Protein 5KF4 (pdb70)

Organism: Homo sapiens (NCBI:txid9606)

B-factor: mean 32.76, std 20.41, range [3.84, 142.91]

Radius of gyration: 21.96 Å; Cα contacts (8 Å, |Δi|>4): 1054; chains: 4; bounding box: 58×60×41 Å

Structure (mmCIF, N/CA/C/O backbone):
data_5KF4
#
_entry.id   5KF4
#
_cell.length_a   56.476
_cell.length_b   78.597
_cell.length_c   81.989
_cell.angle_alpha   90.000
_cell.angle_beta   90.000
_cell.angle_gamma   90.000
#
_symmetry.space_group_name_H-M   'P 21 21 21'
#
loop_
_entity.id
_entity.type
_entity.pdbx_description
1 polymer 'Collagen alpha-1(XX) chain'
2 water water
#
loop_
_atom_site.group_PDB
_atom_site.id
_atom_site.type_symbol
_atom_site.label_atom_id
_atom_site.label_alt_id
_atom_site.label_comp_id
_atom_site.label_asym_id
_atom_site.label_entity_id
_atom_site.label_seq_id
_atom_site.pdbx_PDB_ins_code
_atom_site.Cartn_x
_atom_site.Cartn_y
_atom_site.Cartn_z
_atom_site.occupancy
_atom_site.B_iso_or_equiv
_atom_site.auth_seq_id
_atom_site.auth_comp_id
_atom_site.auth_asym_id
_atom_site.auth_atom_id
_atom_site.pdbx_PDB_model_num
ATOM 1 N N . PRO A 1 2 ? -37.288 -29.502 -119.831 1.00 62.43 368 PRO A N 1
ATOM 2 C CA . PRO A 1 2 ? -36.641 -30.341 -120.846 1.00 68.19 368 PRO A CA 1
ATOM 3 C C . PRO A 1 2 ? -36.533 -29.648 -122.201 1.00 65.23 368 PRO A C 1
ATOM 4 O O . PRO A 1 2 ? -35.522 -29.018 -122.506 1.00 76.44 368 PRO A O 1
ATOM 8 N N . ALA A 1 3 ? -37.590 -29.761 -122.994 1.00 48.34 369 ALA A N 1
ATOM 9 C CA . ALA A 1 3 ? -37.649 -29.174 -124.326 1.00 41.51 369 ALA A CA 1
ATOM 10 C C . ALA A 1 3 ? -38.589 -27.978 -124.380 1.00 43.52 369 ALA A C 1
ATOM 11 O O . ALA A 1 3 ? -39.738 -28.111 -124.794 1.00 54.48 369 ALA A O 1
ATOM 13 N N . ALA A 1 4 ? -38.108 -26.815 -123.948 1.00 33.26 370 ALA A N 1
ATOM 14 C CA . ALA A 1 4 ? -38.955 -25.631 -123.867 1.00 33.86 370 ALA A CA 1
ATOM 15 C C . ALA A 1 4 ? -39.494 -25.260 -125.242 1.00 40.24 370 ALA A C 1
ATOM 16 O O . ALA A 1 4 ? -38.931 -25.638 -126.270 1.00 40.04 370 ALA A O 1
ATOM 18 N N . ALA A 1 5 ? -40.588 -24.510 -125.248 1.00 41.85 371 ALA A N 1
ATOM 19 C CA . ALA A 1 5 ? -41.249 -24.130 -126.488 1.00 40.49 371 ALA A CA 1
ATOM 20 C C . ALA A 1 5 ? -40.770 -22.796 -127.049 1.00 52.50 371 ALA A C 1
ATOM 21 O O . ALA A 1 5 ? -40.846 -21.768 -126.374 1.00 65.70 371 ALA A O 1
ATOM 23 N N . PRO A 1 6 ? -40.282 -22.812 -128.299 1.00 50.31 372 PRO A N 1
ATOM 24 C CA . PRO A 1 6 ? -39.750 -21.607 -128.939 1.00 50.28 372 PRO A CA 1
ATOM 25 C C . PRO A 1 6 ? -40.856 -20.580 -129.128 1.00 51.68 372 PRO A C 1
ATOM 26 O O . PRO A 1 6 ? -42.009 -20.953 -129.330 1.00 62.35 372 PRO A O 1
ATOM 30 N N . ALA A 1 7 ? -40.512 -19.304 -129.044 1.00 43.61 373 ALA A N 1
ATOM 31 C CA . ALA A 1 7 ? -41.492 -18.244 -129.220 1.00 39.68 373 ALA A CA 1
ATOM 32 C C . ALA A 1 7 ? -41.244 -17.521 -130.530 1.00 40.37 373 ALA A C 1
ATOM 33 O O . ALA A 1 7 ? -40.095 -17.264 -130.896 1.00 30.51 373 ALA A O 1
ATOM 35 N N . LEU A 1 8 ? -42.313 -17.186 -131.241 1.00 47.98 374 LEU A N 1
ATOM 36 C CA . LEU A 1 8 ? -42.130 -16.538 -132.524 1.00 52.43 374 LEU A CA 1
ATOM 37 C C . LEU A 1 8 ? -41.939 -15.070 -132.190 1.00 61.55 374 LEU A C 1
ATOM 38 O O . LEU A 1 8 ? -42.789 -14.454 -131.551 1.00 57.45 374 LEU A O 1
ATOM 43 N N . ASP A 1 9 ? -40.830 -14.504 -132.654 1.00 84.04 375 ASP A N 1
ATOM 44 C CA . ASP A 1 9 ? -40.509 -13.114 -132.355 1.00 86.30 375 ASP A CA 1
ATOM 45 C C . ASP A 1 9 ? -41.258 -12.167 -133.276 1.00 82.98 375 ASP A C 1
ATOM 46 O O . ASP A 1 9 ? -41.129 -10.946 -133.186 1.00 88.17 375 ASP A O 1
ATOM 51 N N . THR A 1 10 ? -42.058 -12.758 -134.153 1.00 54.74 376 THR A N 1
ATOM 52 C CA . THR A 1 10 ? -42.824 -12.020 -135.136 1.00 38.76 376 THR A CA 1
ATOM 53 C C . THR A 1 10 ? -44.307 -12.266 -134.915 1.00 47.84 376 THR A C 1
ATOM 54 O O . THR A 1 10 ? -44.864 -13.220 -135.460 1.00 53.18 376 THR A O 1
ATOM 58 N N . LEU A 1 11 ? -44.945 -11.410 -134.126 1.00 52.33 377 LEU A N 1
ATOM 59 C CA . LEU A 1 11 ? -46.357 -11.574 -133.808 1.00 55.60 377 LEU A CA 1
ATOM 60 C C . LEU A 1 11 ? -46.827 -10.366 -133.018 1.00 61.49 377 LEU A C 1
ATOM 61 O O . LEU A 1 11 ? -46.006 -9.701 -132.385 1.00 55.22 377 LEU A O 1
ATOM 66 N N . PRO A 1 12 ? -48.134 -10.043 -133.071 1.00 75.69 378 PRO A N 1
ATOM 67 C CA . PRO A 1 12 ? -48.473 -8.898 -132.224 1.00 79.33 378 PRO A CA 1
ATOM 68 C C . PRO A 1 12 ? -48.252 -9.249 -130.756 1.00 81.78 378 PRO A C 1
ATOM 69 O O . PRO A 1 12 ? -48.709 -10.288 -130.269 1.00 86.47 378 PRO A O 1
ATOM 73 N N . ALA A 1 13 ? -47.549 -8.363 -130.066 1.00 76.12 379 ALA A N 1
ATOM 74 C CA . ALA A 1 13 ? -47.197 -8.553 -128.667 1.00 70.19 379 ALA A CA 1
ATOM 75 C C . ALA A 1 13 ? -47.759 -7.435 -127.814 1.00 65.83 379 ALA A C 1
ATOM 76 O O . ALA A 1 13 ? -47.948 -6.323 -128.300 1.00 61.92 379 ALA A O 1
ATOM 78 N N . PRO A 1 14 ? -48.031 -7.715 -126.536 1.00 63.01 380 PRO A N 1
ATOM 79 C CA . PRO A 1 14 ? -48.376 -6.547 -125.734 1.00 56.15 380 PRO A CA 1
ATOM 80 C C . PRO A 1 14 ? -47.119 -5.715 -125.485 1.00 49.65 380 PRO A C 1
ATOM 81 O O . PRO A 1 14 ? -46.011 -6.187 -125.734 1.00 43.49 380 PRO A O 1
ATOM 85 N N . THR A 1 15 ? -47.294 -4.480 -125.034 1.00 39.06 381 THR A N 1
ATOM 86 C CA . THR A 1 15 ? -46.166 -3.596 -124.781 1.00 36.91 381 THR A CA 1
ATOM 87 C C . THR A 1 15 ? -46.226 -3.016 -123.378 1.00 30.61 381 THR A C 1
ATOM 88 O O . THR A 1 15 ? -47.235 -3.160 -122.681 1.00 19.39 381 THR A O 1
ATOM 92 N N . SER A 1 16 ? -45.123 -2.392 -122.967 1.00 34.40 382 SER A N 1
ATOM 93 C CA . SER A 1 16 ? -45.069 -1.586 -121.747 1.00 41.02 382 SER A CA 1
ATOM 94 C C . SER A 1 16 ? -45.450 -2.374 -120.497 1.00 37.23 382 SER A C 1
ATOM 95 O O . SER A 1 16 ? -46.499 -2.133 -119.898 1.00 40.02 382 SER A O 1
ATOM 98 N N . LEU A 1 17 ? -44.590 -3.309 -120.103 1.00 33.92 383 LEU A N 1
ATOM 99 C CA . LEU A 1 17 ? -44.840 -4.117 -118.915 1.00 15.13 383 LEU A CA 1
ATOM 100 C C . LEU A 1 17 ? -44.636 -3.306 -117.635 1.00 29.10 383 LEU A C 1
ATOM 101 O O . LEU A 1 17 ? -43.599 -2.673 -117.449 1.00 29.77 383 LEU A O 1
ATOM 106 N N . VAL A 1 18 ? -45.629 -3.336 -116.752 1.00 35.13 384 VAL A N 1
ATOM 107 C CA . VAL A 1 18 ? -45.561 -2.610 -115.487 1.00 26.77 384 VAL A CA 1
ATOM 108 C C . VAL A 1 18 ? -45.729 -3.559 -114.297 1.00 23.98 384 VAL A C 1
ATOM 109 O O . VAL A 1 18 ? -46.782 -4.168 -114.120 1.00 29.80 384 VAL A O 1
ATOM 113 N N . LEU A 1 19 ? -44.689 -3.663 -113.477 1.00 26.22 385 LEU A N 1
ATOM 114 C CA . LEU A 1 19 ? -44.702 -4.537 -112.306 1.00 31.79 385 LEU A CA 1
ATOM 115 C C . LEU A 1 19 ? -44.861 -3.718 -111.026 1.00 34.90 385 LEU A C 1
ATOM 116 O O . LEU A 1 19 ? -43.919 -3.056 -110.594 1.00 35.94 385 LEU A O 1
ATOM 121 N N . SER A 1 20 ? -46.052 -3.749 -110.432 1.00 33.44 386 SER A N 1
ATOM 122 C CA . SER A 1 20 ? -46.340 -2.907 -109.269 1.00 26.84 386 SER A CA 1
ATOM 123 C C . SER A 1 20 ? -46.982 -3.684 -108.120 1.00 25.85 386 SER A C 1
ATOM 124 O O . SER A 1 20 ? -47.051 -4.913 -108.159 1.00 28.24 386 SER A O 1
ATOM 127 N N . GLN A 1 21 ? -47.469 -2.948 -107.120 1.00 19.05 387 GLN A N 1
ATOM 128 C CA . GLN A 1 21 ? -48.130 -3.519 -105.943 1.00 32.42 387 GLN A CA 1
ATOM 129 C C . GLN A 1 21 ? -47.335 -4.686 -105.374 1.00 36.74 387 GLN A C 1
ATOM 130 O O . GLN A 1 21 ? -47.879 -5.759 -105.110 1.00 33.69 387 GLN A O 1
ATOM 136 N N . VAL A 1 22 ? -46.041 -4.460 -105.187 1.00 34.56 388 VAL A N 1
ATOM 137 C CA . VAL A 1 22 ? -45.147 -5.510 -104.739 1.00 26.41 388 VAL A CA 1
ATOM 138 C C . VAL A 1 22 ? -45.301 -5.707 -103.246 1.00 33.29 388 VAL A C 1
ATOM 139 O O . VAL A 1 22 ? -45.120 -4.776 -102.463 1.00 52.14 388 VAL A O 1
ATOM 143 N N . THR A 1 23 ? -45.647 -6.926 -102.857 1.00 18.31 389 THR A N 1
ATOM 144 C CA . THR A 1 23 ? -45.743 -7.271 -101.449 1.00 24.87 389 THR A CA 1
ATOM 145 C C . THR A 1 23 ? -44.737 -8.367 -101.136 1.00 24.96 389 THR A C 1
ATOM 146 O O . THR A 1 23 ? -43.853 -8.657 -101.942 1.00 29.43 389 THR A O 1
ATOM 150 N N . SER A 1 24 ? -44.874 -8.972 -99.964 1.00 21.13 390 SER A N 1
ATOM 151 C CA . SER A 1 24 ? -44.006 -10.073 -99.571 1.00 15.39 390 SER A CA 1
ATOM 152 C C . SER A 1 24 ? -44.279 -11.335 -100.381 1.00 10.52 390 SER A C 1
ATOM 153 O O . SER A 1 24 ? -43.402 -12.189 -100.534 1.00 25.32 390 SER A O 1
ATOM 156 N N . SER A 1 25 ? -45.494 -11.444 -100.910 1.00 11.84 391 SER A N 1
ATOM 157 C CA . SER A 1 25 ? -45.911 -12.673 -101.576 1.00 10.05 391 SER A CA 1
ATOM 158 C C . SER A 1 25 ? -46.582 -12.459 -102.934 1.00 12.93 391 SER A C 1
ATOM 159 O O . SER A 1 25 ? -46.977 -13.420 -103.592 1.00 21.62 391 SER A O 1
ATOM 162 N N . SER A 1 26 ? -46.717 -11.208 -103.353 1.00 13.32 392 SER A N 1
ATOM 163 C CA . SER A 1 26 ? -47.431 -10.891 -104.591 1.00 11.66 392 SER A CA 1
ATOM 164 C C . SER A 1 26 ? -46.837 -9.718 -105.364 1.00 20.56 392 SER A C 1
ATOM 165 O O . SER A 1 26 ? -46.222 -8.821 -104.791 1.00 17.24 392 SER A O 1
ATOM 168 N N . ILE A 1 27 ? -47.020 -9.746 -106.679 1.00 31.88 393 ILE A N 1
ATOM 169 C CA . ILE A 1 27 ? -46.731 -8.586 -107.513 1.00 27.58 393 ILE A CA 1
ATOM 170 C C . ILE A 1 27 ? -47.886 -8.404 -108.488 1.00 31.71 393 ILE A C 1
ATOM 171 O O . ILE A 1 27 ? -48.622 -9.351 -108.773 1.00 33.82 393 ILE A O 1
ATOM 176 N N . ARG A 1 28 ? -48.069 -7.192 -108.995 1.00 38.93 394 ARG A N 1
ATOM 177 C CA . ARG A 1 28 ? -49.045 -7.033 -110.056 1.00 34.57 394 ARG A CA 1
ATOM 178 C C . ARG A 1 28 ? -48.320 -6.874 -111.373 1.00 20.02 394 ARG A C 1
ATOM 179 O O . ARG A 1 28 ? -47.276 -6.234 -111.455 1.00 16.37 394 ARG A O 1
ATOM 187 N N . LEU A 1 29 ? -48.898 -7.472 -112.405 1.00 25.39 395 LEU A N 1
ATOM 188 C CA . LEU A 1 29 ? -48.338 -7.411 -113.738 1.00 29.50 395 LEU A CA 1
ATOM 189 C C . LEU A 1 29 ? -49.277 -6.613 -114.615 1.00 27.19 395 LEU A C 1
ATOM 190 O O . LEU A 1 29 ? -50.491 -6.807 -114.568 1.00 30.31 395 LEU A O 1
ATOM 195 N N . SER A 1 30 ? -48.719 -5.708 -115.406 1.00 14.04 396 SER A N 1
ATOM 196 C CA . SER A 1 30 ? -49.535 -4.893 -116.290 1.00 20.25 396 SER A CA 1
ATOM 197 C C . SER A 1 30 ? -48.830 -4.680 -117.620 1.00 24.77 396 SER A C 1
ATOM 198 O O . SER A 1 30 ? -47.616 -4.511 -117.669 1.00 24.19 396 SER A O 1
ATOM 201 N N . TRP A 1 31 ? -49.607 -4.643 -118.693 1.00 14.38 397 TRP A N 1
ATOM 202 C CA . TRP A 1 31 ? -49.050 -4.523 -120.029 1.00 27.44 397 TRP A CA 1
ATOM 203 C C . TRP A 1 31 ? -50.024 -3.810 -120.959 1.00 25.89 397 TRP A C 1
ATOM 204 O O . TRP A 1 31 ? -51.212 -3.742 -120.669 1.00 28.57 397 TRP A O 1
ATOM 215 N N . THR A 1 32 ? -49.527 -3.243 -122.055 1.00 12.90 398 THR A N 1
ATOM 216 C CA . THR A 1 32 ? -50.426 -2.644 -123.036 1.00 29.80 398 THR A CA 1
ATOM 217 C C . THR A 1 32 ? -50.646 -3.593 -124.213 1.00 32.36 398 THR A C 1
ATOM 218 O O . THR A 1 32 ? -49.731 -3.836 -124.997 1.00 25.56 398 THR A O 1
ATOM 222 N N . PRO A 1 33 ? -51.874 -4.116 -124.344 1.00 43.97 399 PRO A N 1
ATOM 223 C CA . PRO A 1 33 ? -52.213 -5.118 -125.358 1.00 53.31 399 PRO A CA 1
ATOM 224 C C . PRO A 1 33 ? -52.213 -4.551 -126.769 1.00 49.06 399 PRO A C 1
ATOM 225 O O . PRO A 1 33 ? -52.511 -3.371 -126.958 1.00 52.29 399 PRO A O 1
ATOM 229 N N . ALA A 1 34 ? -51.883 -5.388 -127.745 1.00 50.63 400 ALA A N 1
ATOM 230 C CA . ALA A 1 34 ? -52.018 -5.019 -129.145 1.00 49.96 400 ALA A CA 1
ATOM 231 C C . ALA A 1 34 ? -53.505 -4.911 -129.499 1.00 51.20 400 ALA A C 1
ATOM 232 O O . ALA A 1 34 ? -54.343 -5.525 -128.831 1.00 30.32 400 ALA A O 1
ATOM 234 N N . PRO A 1 35 ? -53.837 -4.120 -130.538 1.00 88.76 401 PRO A N 1
ATOM 235 C CA . PRO A 1 35 ? -55.220 -3.914 -130.996 1.00 94.32 401 PRO A CA 1
ATOM 236 C C . PRO A 1 35 ? -55.953 -5.223 -131.276 1.00 97.09 401 PRO A C 1
ATOM 237 O O . PRO A 1 35 ? -57.153 -5.328 -131.022 1.00 104.60 401 PRO A O 1
ATOM 241 N N . ARG A 1 36 ? -55.232 -6.209 -131.793 1.00 76.78 402 ARG A N 1
ATOM 242 C CA . ARG A 1 36 ? -55.789 -7.543 -131.953 1.00 62.99 402 ARG A CA 1
ATOM 243 C C . ARG A 1 36 ? -55.581 -8.339 -130.677 1.00 54.86 402 ARG A C 1
ATOM 244 O O . ARG A 1 36 ? -54.458 -8.703 -130.327 1.00 48.05 402 ARG A O 1
ATOM 252 N N . HIS A 1 37 ? -56.673 -8.598 -129.971 1.00 48.49 403 HIS A N 1
ATOM 253 C CA . HIS A 1 37 ? -56.584 -9.302 -128.705 1.00 37.33 403 HIS A CA 1
ATOM 254 C C . HIS A 1 37 ? -56.395 -10.793 -128.968 1.00 45.92 403 HIS A C 1
ATOM 255 O O . HIS A 1 37 ? -57.044 -11.360 -129.848 1.00 51.08 403 HIS A O 1
ATOM 262 N N . PRO A 1 38 ? -55.511 -11.438 -128.196 1.00 43.85 404 PRO A N 1
ATOM 263 C CA . PRO A 1 38 ? -55.248 -12.858 -128.435 1.00 26.71 404 PRO A CA 1
ATOM 264 C C . PRO A 1 38 ? -56.337 -13.757 -127.883 1.00 40.66 404 PRO A C 1
ATOM 265 O O . PRO A 1 38 ? -57.343 -13.268 -127.373 1.00 45.24 404 PRO A O 1
ATOM 269 N N . LEU A 1 39 ? -56.173 -15.062 -128.059 1.00 39.40 405 LEU A N 1
ATOM 270 C CA . LEU A 1 39 ? -57.079 -16.004 -127.435 1.00 41.22 405 LEU A CA 1
ATOM 271 C C . LEU A 1 39 ? -56.658 -16.088 -125.978 1.00 51.91 405 LEU A C 1
ATOM 272 O O . LEU A 1 39 ? -57.500 -16.112 -125.082 1.00 64.41 405 LEU A O 1
ATOM 277 N N . LYS A 1 40 ? -55.344 -16.104 -125.752 1.00 45.20 406 LYS A N 1
ATOM 278 C CA . LYS A 1 40 ? -54.780 -16.262 -124.411 1.00 33.99 406 LYS A CA 1
ATOM 279 C C . LYS A 1 40 ? -53.435 -15.537 -124.217 1.00 30.30 406 LYS A C 1
ATOM 280 O O . LYS A 1 40 ? -52.808 -15.090 -125.179 1.00 29.40 406 LYS A O 1
ATOM 286 N N . TYR A 1 41 ? -53.008 -15.437 -122.956 1.00 27.02 407 TYR A N 1
ATOM 287 C CA . TYR A 1 41 ? -51.655 -15.003 -122.585 1.00 33.45 407 TYR A CA 1
ATOM 288 C C . TYR A 1 41 ? -50.969 -16.030 -121.682 1.00 29.11 407 TYR A C 1
ATOM 289 O O . TYR A 1 41 ? -51.579 -16.525 -120.737 1.00 31.69 407 TYR A O 1
ATOM 298 N N . LEU A 1 42 ? -49.700 -16.332 -121.953 1.00 15.25 408 LEU A N 1
ATOM 299 C CA . LEU A 1 42 ? -48.912 -17.168 -121.046 1.00 12.15 408 LEU A CA 1
ATOM 300 C C . LEU A 1 42 ? -48.011 -16.323 -120.148 1.00 14.83 408 LEU A C 1
ATOM 301 O O . LEU A 1 42 ? -47.162 -15.574 -120.632 1.00 14.41 408 LEU A O 1
ATOM 306 N N . ILE A 1 43 ? -48.177 -16.485 -118.839 1.00 17.54 409 ILE A N 1
ATOM 307 C CA . ILE A 1 43 ? -47.373 -15.778 -117.844 1.00 24.86 409 ILE A CA 1
ATOM 308 C C . ILE A 1 43 ? -46.439 -16.727 -117.086 1.00 27.15 409 ILE A C 1
ATOM 309 O O . ILE A 1 43 ? -46.878 -17.740 -116.539 1.00 22.16 409 ILE A O 1
ATOM 314 N N . VAL A 1 44 ? -45.151 -16.388 -117.060 1.00 23.87 410 VAL A N 1
ATOM 315 C CA . VAL A 1 44 ? -44.123 -17.239 -116.461 1.00 17.34 410 VAL A CA 1
ATOM 316 C C . VAL A 1 44 ? -43.307 -16.484 -115.415 1.00 21.98 410 VAL A C 1
ATOM 317 O O . VAL A 1 44 ? -42.793 -15.403 -115.695 1.00 23.63 410 VAL A O 1
ATOM 321 N N . TRP A 1 45 ? -43.183 -17.041 -114.214 1.00 19.77 411 TRP A N 1
ATOM 322 C CA . TRP A 1 45 ? -42.290 -16.451 -113.217 1.00 18.06 411 TRP A CA 1
ATOM 323 C C . TRP A 1 45 ? -41.463 -17.503 -112.478 1.00 21.82 411 TRP A C 1
ATOM 324 O O . TRP A 1 45 ? -41.966 -18.569 -112.125 1.00 24.07 411 TRP A O 1
ATOM 335 N N . ARG A 1 46 ? -40.187 -17.196 -112.267 1.00 17.58 412 ARG A N 1
ATOM 336 C CA . ARG A 1 46 ? -39.265 -18.095 -111.578 1.00 17.97 412 ARG A CA 1
ATOM 337 C C . ARG A 1 46 ? -38.287 -17.322 -110.705 1.00 23.26 412 ARG A C 1
ATOM 338 O O . ARG A 1 46 ? -37.966 -16.170 -110.994 1.00 30.65 412 ARG A O 1
ATOM 346 N N . ALA A 1 47 ? -37.812 -17.951 -109.636 1.00 16.85 413 ALA A N 1
ATOM 347 C CA . ALA A 1 47 ? -36.785 -17.331 -108.814 1.00 25.10 413 ALA A CA 1
ATOM 348 C C . ALA A 1 47 ? -35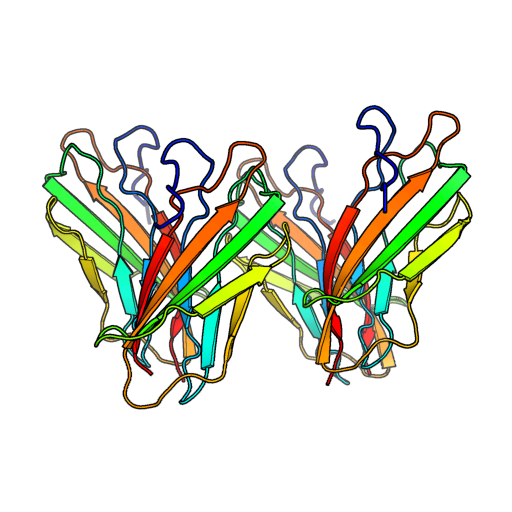.495 -17.250 -109.630 1.00 32.13 413 ALA A C 1
ATOM 349 O O . ALA A 1 47 ? -35.030 -18.252 -110.177 1.00 27.48 413 ALA A O 1
ATOM 351 N N . SER A 1 48 ? -34.921 -16.051 -109.700 1.00 41.69 414 SER A N 1
ATOM 352 C CA . SER A 1 48 ? -33.785 -15.773 -110.582 1.00 39.76 414 SER A CA 1
ATOM 353 C C . SER A 1 48 ? -32.522 -16.559 -110.228 1.00 35.44 414 SER A C 1
ATOM 354 O O . SER A 1 48 ? -31.635 -16.720 -111.068 1.00 22.80 414 SER A O 1
ATOM 357 N N . ARG A 1 49 ? -32.438 -17.045 -108.992 1.00 34.02 415 ARG A N 1
ATOM 358 C CA . ARG A 1 49 ? -31.238 -17.735 -108.531 1.00 31.37 415 ARG A CA 1
ATOM 359 C C . ARG A 1 49 ? -31.310 -19.242 -108.690 1.00 42.23 415 ARG A C 1
ATOM 360 O O . ARG A 1 49 ? -30.435 -19.960 -108.208 1.00 51.90 415 ARG A O 1
ATOM 368 N N . GLY A 1 50 ? -32.350 -19.726 -109.353 1.00 47.70 416 GLY A N 1
ATOM 369 C CA . GLY A 1 50 ? -32.494 -21.152 -109.564 1.00 52.84 416 GLY A CA 1
ATOM 370 C C . GLY A 1 50 ? -33.737 -21.699 -108.898 1.00 57.42 416 GLY A C 1
ATOM 371 O O . GLY A 1 50 ? -33.776 -21.887 -107.682 1.00 68.54 416 GLY A O 1
ATOM 372 N N . GLY A 1 51 ? -34.750 -21.976 -109.704 1.00 43.61 417 GLY A N 1
ATOM 373 C CA . GLY A 1 51 ? -35.985 -22.540 -109.203 1.00 33.37 417 GLY A CA 1
ATOM 374 C C . GLY A 1 51 ? -36.832 -23.010 -110.363 1.00 31.96 417 GLY A C 1
ATOM 375 O O . GLY A 1 51 ? -36.621 -22.598 -111.505 1.00 40.23 417 GLY A O 1
ATOM 376 N N . THR A 1 52 ? -37.786 -23.888 -110.080 1.00 34.15 418 THR A N 1
ATOM 377 C CA . THR A 1 52 ? -38.667 -24.387 -111.123 1.00 34.28 418 THR A CA 1
ATOM 378 C C . THR A 1 52 ? -39.637 -23.277 -111.510 1.00 32.30 418 THR A C 1
ATOM 379 O O . THR A 1 52 ? -40.254 -22.661 -110.642 1.00 30.16 418 THR A O 1
ATOM 383 N N . PRO A 1 53 ? -39.762 -23.005 -112.816 1.00 25.69 419 PRO A N 1
ATOM 384 C CA . PRO A 1 53 ? -40.677 -21.978 -113.314 1.00 18.58 419 PRO A CA 1
ATOM 385 C C . PRO A 1 53 ? -42.139 -22.285 -113.019 1.00 17.94 419 PRO A C 1
ATOM 386 O O . PRO A 1 53 ? -42.567 -23.435 -113.064 1.00 14.07 419 PRO A O 1
ATOM 390 N N . ARG A 1 54 ? -42.899 -21.236 -112.735 1.00 9.16 420 ARG A N 1
ATOM 391 C CA . ARG A 1 54 ? -44.330 -21.358 -112.514 1.00 12.96 420 ARG A CA 1
ATOM 392 C C . ARG A 1 54 ? -45.068 -20.621 -113.614 1.00 9.41 420 ARG A C 1
ATOM 393 O O . ARG A 1 54 ? -44.546 -19.679 -114.193 1.00 9.15 420 ARG A O 1
ATOM 401 N N . GLU A 1 55 ? -46.264 -21.085 -113.942 1.00 20.24 421 GLU A N 1
ATOM 402 C CA . GLU A 1 55 ? -46.995 -20.519 -115.062 1.00 10.30 421 GLU A CA 1
ATOM 403 C C . GLU A 1 55 ? -48.500 -20.444 -114.825 1.00 19.41 421 GLU A C 1
ATOM 404 O O . GLU A 1 55 ? -49.075 -21.165 -113.999 1.00 20.91 421 GLU A O 1
ATOM 410 N N . VAL A 1 56 ? -49.125 -19.552 -115.579 1.00 18.70 422 VAL A N 1
ATOM 411 C CA . VAL A 1 56 ? -50.570 -19.457 -115.625 1.00 25.89 422 VAL A CA 1
ATOM 412 C C . VAL A 1 56 ? -50.920 -18.898 -116.991 1.00 26.80 422 VAL A C 1
ATOM 413 O O . VAL A 1 56 ? -50.210 -18.048 -117.525 1.00 19.31 422 VAL A O 1
ATOM 417 N N . VAL A 1 57 ? -51.978 -19.414 -117.595 1.00 30.21 423 VAL A N 1
ATOM 418 C CA . VAL A 1 57 ? -52.408 -18.856 -118.860 1.00 28.38 423 VAL A CA 1
ATOM 419 C C . VAL A 1 57 ? -53.689 -18.061 -118.625 1.00 33.61 423 VAL A C 1
ATOM 420 O O . VAL A 1 57 ? -54.604 -18.534 -117.950 1.00 34.46 423 VAL A O 1
ATOM 424 N N . VAL A 1 58 ? -53.745 -16.848 -119.167 1.00 36.41 424 VAL A N 1
ATOM 425 C CA . VAL A 1 58 ? -54.920 -15.999 -118.998 1.00 40.42 424 VAL A CA 1
ATOM 426 C C . VAL A 1 58 ? -55.482 -15.625 -120.364 1.00 46.50 424 VAL A C 1
ATOM 427 O O . VAL A 1 58 ? -54.848 -15.876 -121.387 1.00 32.92 424 VAL A O 1
ATOM 431 N N . GLU A 1 59 ? -56.628 -14.956 -120.377 1.00 50.65 425 GLU A N 1
ATOM 432 C CA . GLU A 1 59 ? -57.342 -14.713 -121.627 1.00 48.10 425 GLU A CA 1
ATOM 433 C C . GLU A 1 59 ? -56.796 -13.535 -122.420 1.00 48.92 425 GLU A C 1
ATOM 434 O O . GLU A 1 59 ? -56.053 -12.701 -121.907 1.00 62.09 425 GLU A O 1
ATOM 440 N N . GLY A 1 60 ? -57.148 -13.509 -123.698 1.00 38.86 426 GLY A N 1
ATOM 441 C CA . GLY A 1 60 ? -56.751 -12.442 -124.595 1.00 42.54 426 GLY A CA 1
ATOM 442 C C . GLY A 1 60 ? -57.134 -11.016 -124.227 1.00 52.49 426 GLY A C 1
ATOM 443 O O . GLY A 1 60 ? -56.316 -10.110 -124.367 1.00 50.66 426 GLY A O 1
ATOM 444 N N . PRO A 1 61 ? -58.382 -10.791 -123.769 1.00 53.93 427 PRO A N 1
ATOM 445 C CA . PRO A 1 61 ? -58.694 -9.398 -123.448 1.00 57.57 427 PRO A CA 1
ATOM 446 C C . PRO A 1 61 ? -58.249 -9.008 -122.048 1.00 57.51 427 PRO A C 1
ATOM 447 O O . PRO A 1 61 ? -58.641 -7.951 -121.554 1.00 59.01 427 PRO A O 1
ATOM 451 N N . ALA A 1 62 ? -57.438 -9.849 -121.418 1.00 58.06 428 ALA A N 1
ATOM 452 C CA . ALA A 1 62 ? -56.969 -9.553 -120.077 1.00 49.46 428 ALA A CA 1
ATOM 453 C C . ALA A 1 62 ? -55.921 -8.465 -120.217 1.00 66.06 428 ALA A C 1
ATOM 454 O O . ALA A 1 62 ? -55.103 -8.497 -121.138 1.00 62.20 428 ALA A O 1
ATOM 456 N N . ALA A 1 63 ? -55.930 -7.513 -119.296 1.00 70.22 429 ALA A N 1
ATOM 457 C CA . ALA A 1 63 ? -54.975 -6.421 -119.350 1.00 68.04 429 ALA A CA 1
ATOM 458 C C . ALA A 1 63 ? -54.164 -6.381 -118.073 1.00 61.20 429 ALA A C 1
ATOM 459 O O . ALA A 1 63 ? -53.288 -5.534 -117.890 1.00 56.98 429 ALA A O 1
ATOM 461 N N . SER A 1 64 ? -54.455 -7.333 -117.200 1.00 57.16 430 SER A N 1
ATOM 462 C CA . SER A 1 64 ? -53.824 -7.403 -115.899 1.00 51.01 430 SER A CA 1
ATOM 463 C C . SER A 1 64 ? -54.043 -8.781 -115.299 1.00 55.79 430 SER A C 1
ATOM 464 O O . SER A 1 64 ? -55.056 -9.430 -115.557 1.00 61.94 430 SER A O 1
ATOM 467 N N . THR A 1 65 ? -53.086 -9.218 -114.496 1.00 46.48 431 THR A N 1
ATOM 468 C CA . THR A 1 65 ? -53.268 -10.395 -113.669 1.00 37.48 431 THR A CA 1
ATOM 469 C C . THR A 1 65 ? -52.330 -10.230 -112.490 1.00 28.22 431 THR A C 1
ATOM 470 O O . THR A 1 65 ? -51.308 -9.550 -112.589 1.00 20.75 431 THR A O 1
ATOM 474 N N . GLU A 1 66 ? -52.684 -10.837 -111.367 1.00 32.06 432 GLU A N 1
ATOM 475 C CA . GLU A 1 66 ? -51.838 -10.775 -110.192 1.00 35.02 432 GLU A CA 1
ATOM 476 C C . GLU A 1 66 ? -51.197 -12.120 -109.904 1.00 31.67 432 GLU A C 1
ATOM 477 O O . GLU A 1 66 ? -51.862 -13.154 -109.943 1.00 27.05 432 GLU A O 1
ATOM 483 N N . LEU A 1 67 ? -49.909 -12.097 -109.586 1.00 31.56 433 LEU A N 1
ATOM 484 C CA . LEU A 1 67 ? -49.224 -13.307 -109.181 1.00 32.07 433 LEU A CA 1
ATOM 485 C C . LEU A 1 67 ? -49.271 -13.367 -107.660 1.00 32.35 433 LEU A C 1
ATOM 486 O O . LEU A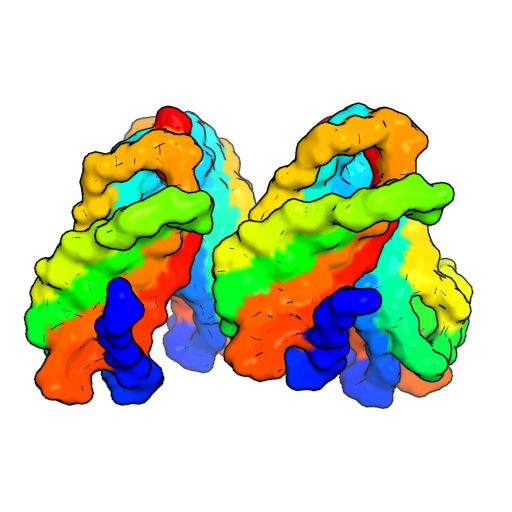 1 67 ? -49.119 -12.347 -106.990 1.00 44.67 433 LEU A O 1
ATOM 491 N N . HIS A 1 68 ? -49.491 -14.559 -107.118 1.00 30.77 434 HIS A N 1
ATOM 492 C CA . HIS A 1 68 ? -49.617 -14.731 -105.676 1.00 23.31 434 HIS A CA 1
ATOM 493 C C . HIS A 1 68 ? -48.702 -15.833 -105.165 1.00 29.05 434 HIS A C 1
ATOM 494 O O . HIS A 1 68 ? -48.066 -16.541 -105.949 1.00 37.75 434 HIS A O 1
ATOM 501 N N . ASN A 1 69 ? -48.663 -15.974 -103.843 1.00 25.75 435 ASN A N 1
ATOM 502 C CA . ASN A 1 69 ? -47.934 -17.050 -103.179 1.00 22.24 435 ASN A CA 1
ATOM 503 C C . ASN A 1 69 ? -46.447 -17.045 -103.519 1.00 9.25 435 ASN A C 1
ATOM 504 O O . ASN A 1 69 ? -45.830 -18.098 -103.665 1.00 14.94 435 ASN A O 1
ATOM 509 N N . LEU A 1 70 ? -45.877 -15.851 -103.640 1.00 8.19 436 LEU A N 1
ATOM 510 C CA . LEU A 1 70 ? -44.457 -15.705 -103.933 1.00 7.94 436 LEU A CA 1
ATOM 511 C C . LEU A 1 70 ? -43.638 -15.709 -102.645 1.00 23.01 436 LEU A C 1
ATOM 512 O O . LEU A 1 70 ? -44.122 -15.302 -101.591 1.00 18.37 436 LEU A O 1
ATOM 517 N N . ALA A 1 71 ? -42.406 -16.199 -102.726 1.00 21.22 437 ALA A N 1
ATOM 518 C CA . ALA A 1 71 ? -41.501 -16.155 -101.586 1.00 14.60 437 ALA A CA 1
ATOM 519 C C . ALA A 1 71 ? -40.965 -14.746 -101.378 1.00 25.22 437 ALA A C 1
ATOM 520 O O . ALA A 1 71 ? -40.698 -14.026 -102.339 1.00 33.45 437 ALA A O 1
ATOM 522 N N . SER A 1 72 ? -40.799 -14.368 -100.116 1.00 16.23 438 SER A N 1
ATOM 523 C CA . SER A 1 72 ? -40.325 -13.036 -99.754 1.00 20.50 438 SER A CA 1
ATOM 524 C C . SER A 1 72 ? -38.832 -12.869 -100.022 1.00 21.08 438 SER A C 1
ATOM 525 O O . SER A 1 72 ? -38.107 -13.855 -100.151 1.00 16.78 438 SER A O 1
ATOM 528 N N . ARG A 1 73 ? -38.391 -11.617 -100.127 1.00 25.54 439 ARG A N 1
ATOM 529 C CA . ARG A 1 73 ? -36.981 -11.285 -100.336 1.00 27.49 439 ARG A CA 1
ATOM 530 C C . ARG A 1 73 ? -36.399 -12.021 -101.532 1.00 28.60 439 ARG A C 1
ATOM 531 O O . ARG A 1 73 ? -35.243 -12.440 -101.504 1.00 46.34 439 ARG A O 1
ATOM 539 N N . THR A 1 74 ? -37.198 -12.179 -102.580 1.00 15.54 440 THR A N 1
ATOM 540 C CA . THR A 1 74 ? -36.808 -13.028 -103.696 1.00 10.68 440 THR A CA 1
ATOM 541 C C . THR A 1 74 ? -36.921 -12.301 -105.029 1.00 9.72 440 THR A C 1
ATOM 542 O O . THR A 1 74 ? -37.888 -11.588 -105.278 1.00 18.47 440 THR A O 1
ATOM 546 N N . GLU A 1 75 ? -35.922 -12.493 -105.883 1.00 16.96 441 GLU A N 1
ATOM 547 C CA . GLU A 1 75 ? -35.935 -11.918 -107.218 1.00 16.63 441 GLU A CA 1
ATOM 548 C C . GLU A 1 75 ? -36.595 -12.878 -108.197 1.00 19.49 441 GLU A C 1
ATOM 549 O O . GLU A 1 75 ? -36.245 -14.058 -108.264 1.00 17.34 441 GLU A O 1
ATOM 555 N N . TYR A 1 76 ? -37.566 -12.367 -108.944 1.00 26.51 442 TYR A N 1
ATOM 556 C CA . TYR A 1 76 ? -38.249 -13.163 -109.952 1.00 21.71 442 TYR A CA 1
ATOM 557 C C . TYR A 1 76 ? -38.070 -12.627 -111.366 1.00 26.92 442 TYR A C 1
ATOM 558 O O . TYR A 1 76 ? -38.104 -11.420 -111.589 1.00 28.78 442 TYR A O 1
ATOM 567 N N . LEU A 1 77 ? -37.862 -13.538 -112.313 1.00 25.79 443 LEU A N 1
ATOM 568 C CA . LEU A 1 77 ? -37.972 -13.208 -113.726 1.00 18.86 443 LEU A CA 1
ATOM 569 C C . LEU A 1 77 ? -39.414 -13.430 -114.137 1.00 19.28 443 LEU A C 1
ATOM 570 O O . LEU A 1 77 ? -39.933 -14.534 -114.008 1.00 26.13 443 LEU A O 1
ATOM 575 N N . VAL A 1 78 ? -40.058 -12.389 -114.645 1.00 22.05 444 VAL A N 1
ATOM 576 C CA . VAL A 1 78 ? -41.479 -12.466 -114.951 1.00 27.24 444 VAL A CA 1
ATOM 577 C C . VAL A 1 78 ? -41.724 -12.241 -116.438 1.00 32.63 444 VAL A C 1
ATOM 578 O O . VAL A 1 78 ? -41.295 -11.237 -116.986 1.00 39.95 444 VAL A O 1
ATOM 582 N N . SER A 1 79 ? -42.408 -13.178 -117.088 1.00 28.45 445 SER A N 1
ATOM 583 C CA . SER A 1 79 ? -42.604 -13.108 -118.533 1.00 22.31 445 SER A CA 1
ATOM 584 C C . SER A 1 79 ? -44.077 -13.136 -118.940 1.00 23.43 445 SER A C 1
ATOM 585 O O . SER A 1 79 ? -44.900 -13.794 -118.300 1.00 16.33 445 SER A O 1
ATOM 588 N N . VAL A 1 80 ? -44.395 -12.418 -120.016 1.00 21.00 446 VAL A N 1
ATOM 589 C CA . VAL A 1 80 ? -45.743 -12.402 -120.578 1.00 25.17 446 VAL A CA 1
ATOM 590 C C . VAL A 1 80 ? -45.732 -12.838 -122.039 1.00 36.93 446 VAL A C 1
ATOM 591 O O . VAL A 1 80 ? -45.206 -12.133 -122.892 1.00 42.56 446 VAL A O 1
ATOM 595 N N . PHE A 1 81 ? -46.322 -13.994 -122.323 1.00 40.32 447 PHE A N 1
ATOM 596 C CA . PHE A 1 81 ? -46.354 -14.540 -123.679 1.00 35.74 447 PHE A CA 1
ATOM 597 C C . PHE A 1 81 ? -47.758 -14.474 -124.266 1.00 36.62 447 PHE A C 1
ATOM 598 O O . PHE A 1 81 ? -48.695 -15.034 -123.702 1.00 29.37 447 PHE A O 1
ATOM 606 N N . PRO A 1 82 ? -47.913 -13.795 -125.410 1.00 50.30 448 PRO A N 1
ATOM 607 C CA . PRO A 1 82 ? -49.238 -13.777 -126.039 1.00 51.57 448 PRO A CA 1
ATOM 608 C C . PRO A 1 82 ? -49.557 -15.082 -126.760 1.00 39.22 448 PRO A C 1
ATOM 609 O O . PRO A 1 82 ? -48.689 -15.638 -127.440 1.00 23.80 448 PRO A O 1
ATOM 613 N N . ILE A 1 83 ? -50.798 -15.547 -126.639 1.00 42.57 449 ILE A N 1
ATOM 614 C CA . ILE A 1 83 ? -51.192 -16.783 -127.302 1.00 53.11 449 ILE A CA 1
ATOM 615 C C . ILE A 1 83 ? -52.305 -16.522 -128.318 1.00 50.49 449 ILE A C 1
ATOM 616 O O . ILE A 1 83 ? -53.454 -16.261 -127.957 1.00 40.58 449 ILE A O 1
ATOM 621 N N . TYR A 1 84 ? -51.929 -16.564 -129.591 1.00 65.55 450 TYR A N 1
ATOM 622 C CA . TYR A 1 84 ? -52.850 -16.415 -130.708 1.00 68.69 450 TYR A CA 1
ATOM 623 C C . TYR A 1 84 ? -52.954 -17.756 -131.430 1.00 66.78 450 TYR A C 1
ATOM 624 O O . TYR A 1 84 ? -52.379 -18.752 -130.989 1.00 59.83 450 TYR A O 1
ATOM 633 N N . GLU A 1 85 ? -53.685 -17.780 -132.537 1.00 66.15 451 GLU A N 1
ATOM 634 C CA . GLU A 1 85 ? -53.728 -18.949 -133.417 1.00 63.41 451 GLU A CA 1
ATOM 635 C C . GLU A 1 85 ? -52.417 -19.191 -134.174 1.00 49.70 451 GLU A C 1
ATOM 636 O O . GLU A 1 85 ? -52.101 -20.324 -134.538 1.00 48.69 451 GLU A O 1
ATOM 642 N N . GLY A 1 86 ? -51.661 -18.123 -134.412 1.00 38.32 452 GLY A N 1
ATOM 643 C CA . GLY A 1 86 ? -50.429 -18.208 -135.183 1.00 25.26 452 GLY A CA 1
ATOM 644 C C . GLY A 1 86 ? -49.212 -18.700 -134.422 1.00 35.76 452 GLY A C 1
ATOM 645 O O . GLY A 1 86 ? -48.117 -18.789 -134.981 1.00 35.68 452 GLY A O 1
ATOM 646 N N . GLY A 1 87 ? -49.404 -19.011 -133.144 1.00 52.82 453 GLY A N 1
ATOM 647 C CA . GLY A 1 87 ? -48.361 -19.600 -132.321 1.00 63.99 453 GLY A CA 1
ATOM 648 C C . GLY A 1 87 ? -48.157 -18.898 -130.992 1.00 60.21 453 GLY A C 1
ATOM 649 O O . GLY A 1 87 ? -49.059 -18.222 -130.499 1.00 61.69 453 GLY A O 1
ATOM 650 N N . VAL A 1 88 ? -46.988 -19.091 -130.389 1.00 51.47 454 VAL A N 1
ATOM 651 C CA . VAL A 1 88 ? -46.629 -18.361 -129.178 1.00 52.30 454 VAL A CA 1
ATOM 652 C C . VAL A 1 88 ? -45.675 -17.236 -129.556 1.00 47.08 454 VAL A C 1
ATOM 653 O O . VAL A 1 88 ? -44.658 -17.470 -130.207 1.00 41.77 454 VAL A O 1
ATOM 657 N N . GLY A 1 89 ? -46.012 -16.012 -129.169 1.00 48.39 455 GLY A N 1
ATOM 658 C CA . GLY A 1 89 ? -45.172 -14.878 -129.502 1.00 48.65 455 GLY A CA 1
ATOM 659 C C . GLY A 1 89 ? -44.169 -14.511 -128.429 1.00 53.89 455 GLY A C 1
ATOM 660 O O . GLY A 1 89 ? -44.393 -14.773 -127.248 1.00 53.67 455 GLY A O 1
ATOM 661 N N . GLU A 1 90 ? -43.046 -13.930 -128.848 1.00 64.02 456 GLU A N 1
ATOM 662 C CA . GLU A 1 90 ? -42.096 -13.339 -127.911 1.00 68.35 456 GLU A CA 1
ATOM 663 C C . GLU A 1 90 ? -42.829 -12.293 -127.081 1.00 62.92 456 GLU A C 1
ATOM 664 O O . GLU A 1 90 ? -43.719 -11.608 -127.586 1.00 65.28 456 GLU A O 1
ATOM 670 N N . GLY A 1 91 ? -42.455 -12.164 -125.814 1.00 49.30 457 GLY A N 1
ATOM 671 C CA . GLY A 1 91 ? -43.176 -11.282 -124.921 1.00 49.12 457 GLY A CA 1
ATOM 672 C C . GLY A 1 91 ? -42.354 -10.312 -124.100 1.00 42.60 457 GLY A C 1
ATOM 673 O O . GLY A 1 91 ? -41.182 -10.057 -124.387 1.00 44.21 457 GLY A O 1
ATOM 674 N N . LEU A 1 92 ? -42.980 -9.789 -123.051 1.00 32.61 458 LEU A N 1
ATOM 675 C CA . LEU A 1 92 ? -42.347 -8.813 -122.180 1.00 23.94 458 LEU A CA 1
ATOM 676 C C . LEU A 1 92 ? -41.756 -9.512 -120.973 1.00 28.61 458 LEU A C 1
ATOM 677 O O . LEU A 1 92 ? -42.266 -10.540 -120.530 1.00 34.88 458 LEU A O 1
ATOM 682 N N . ARG A 1 93 ? -40.693 -8.946 -120.423 1.00 31.49 459 ARG A N 1
ATOM 683 C CA . ARG A 1 93 ? -40.157 -9.477 -119.184 1.00 29.98 459 ARG A CA 1
ATOM 684 C C . ARG A 1 93 ? -39.390 -8.452 -118.361 1.00 23.98 459 ARG A C 1
ATOM 685 O O . ARG A 1 93 ? -38.967 -7.414 -118.867 1.00 22.19 459 ARG A O 1
ATOM 693 N N . GLY A 1 94 ? -39.258 -8.745 -117.073 1.00 22.46 460 GLY A N 1
ATOM 694 C CA . GLY A 1 94 ? -38.544 -7.882 -116.152 1.00 18.09 460 GLY A CA 1
ATOM 695 C C . GLY A 1 94 ? -38.243 -8.567 -114.833 1.00 29.14 460 GLY A C 1
ATOM 696 O O . GLY A 1 94 ? -38.815 -9.610 -114.514 1.00 22.63 460 GLY A O 1
ATOM 697 N N . LEU A 1 95 ? -37.338 -7.974 -114.063 1.00 32.53 461 LEU A N 1
ATOM 698 C CA . LEU A 1 95 ? -36.968 -8.509 -112.761 1.00 22.46 461 LEU A CA 1
ATOM 699 C C . LEU A 1 95 ? -37.616 -7.692 -111.657 1.00 20.42 461 LEU A C 1
ATOM 700 O O . LEU A 1 95 ? -37.573 -6.461 -111.678 1.00 20.19 461 LEU A O 1
ATOM 705 N N . VAL A 1 96 ? -38.207 -8.378 -110.688 1.00 20.96 462 VAL A N 1
ATOM 706 C CA . VAL A 1 96 ? -38.730 -7.714 -109.504 1.00 15.94 462 VAL A CA 1
ATOM 707 C C . VAL A 1 96 ? -38.415 -8.525 -108.249 1.00 21.15 462 VAL A C 1
ATOM 708 O O . VAL A 1 96 ? -38.547 -9.747 -108.237 1.00 12.98 462 VAL A O 1
ATOM 712 N N . THR A 1 97 ? -37.964 -7.840 -107.205 1.00 22.10 463 THR A N 1
ATOM 713 C CA . THR A 1 97 ? -37.674 -8.490 -105.934 1.00 10.54 463 THR A CA 1
ATOM 714 C C . THR A 1 97 ? -38.806 -8.184 -104.962 1.00 14.37 463 THR A C 1
ATOM 715 O O . THR A 1 97 ? -39.135 -7.020 -104.737 1.00 15.12 463 THR A O 1
ATOM 719 N N . THR A 1 98 ? -39.411 -9.229 -104.402 1.00 12.33 464 THR A N 1
ATOM 720 C CA . THR A 1 98 ? -40.521 -9.051 -103.470 1.00 8.87 464 THR A CA 1
ATOM 721 C C . THR A 1 98 ? -40.049 -8.399 -102.169 1.00 13.77 464 THR A C 1
ATOM 722 O O . THR A 1 98 ? -38.881 -8.504 -101.794 1.00 16.13 464 THR A O 1
ATOM 726 N N . ALA A 1 99 ? -40.964 -7.696 -101.510 1.00 12.83 465 ALA A N 1
ATOM 727 C CA . ALA A 1 99 ? -40.689 -7.058 -100.229 1.00 14.08 465 ALA A CA 1
ATOM 728 C C . ALA A 1 99 ? -40.250 -8.087 -99.180 1.00 16.59 465 ALA A C 1
ATOM 729 O O . ALA A 1 99 ? -40.578 -9.268 -99.295 1.00 21.00 465 ALA A O 1
ATOM 731 N N . PRO A 1 100 ? -39.497 -7.644 -98.156 1.00 21.15 466 PRO A N 1
ATOM 732 C CA . PRO A 1 100 ? -39.033 -8.554 -97.099 1.00 15.32 466 PRO A CA 1
ATOM 733 C C . PRO A 1 100 ? -40.169 -9.195 -96.298 1.00 26.79 466 PRO A C 1
ATOM 734 O O . PRO A 1 100 ? -41.148 -8.525 -95.972 1.00 29.41 466 PRO A O 1
ATOM 739 N N . PRO B 1 2 ? -23.993 28.971 -120.166 1.00 44.94 368 PRO B N 1
ATOM 740 C CA . PRO B 1 2 ? -24.467 29.913 -121.187 1.00 46.44 368 PRO B CA 1
ATOM 741 C C . PRO B 1 2 ? -24.643 29.239 -122.542 1.00 53.51 368 PRO B C 1
ATOM 742 O O . PRO B 1 2 ? -25.679 28.639 -122.778 1.00 61.63 368 PRO B O 1
ATOM 746 N N . ALA B 1 3 ? -23.632 29.294 -123.398 1.00 52.24 369 ALA B N 1
ATOM 747 C CA . ALA B 1 3 ? -23.688 28.608 -124.683 1.00 42.67 369 ALA B CA 1
ATOM 748 C C . ALA B 1 3 ? -22.673 27.480 -124.659 1.00 51.78 369 ALA B C 1
ATOM 749 O O . ALA B 1 3 ? -21.475 27.720 -124.815 1.00 73.63 369 ALA B O 1
ATOM 751 N N . ALA B 1 4 ? -23.143 26.255 -124.451 1.00 32.59 370 ALA B N 1
ATOM 752 C CA . ALA B 1 4 ? -22.239 25.122 -124.308 1.00 19.81 370 ALA B CA 1
ATOM 753 C C . ALA B 1 4 ? -21.473 24.867 -125.598 1.00 27.61 370 ALA B C 1
ATOM 754 O O . ALA B 1 4 ? -21.891 25.292 -126.677 1.00 33.08 370 ALA B O 1
ATOM 756 N N . ALA B 1 5 ? -20.346 24.173 -125.479 1.00 18.05 371 ALA B N 1
ATOM 757 C CA . ALA B 1 5 ? -19.523 23.858 -126.639 1.00 16.23 371 ALA B CA 1
ATOM 758 C C . ALA B 1 5 ? -19.935 22.513 -127.219 1.00 23.51 371 ALA B C 1
ATOM 759 O O . ALA B 1 5 ? -19.934 21.498 -126.516 1.00 20.91 371 ALA B O 1
ATOM 761 N N . PRO B 1 6 ? -20.297 22.506 -128.509 1.00 19.78 372 PRO B N 1
ATOM 762 C CA . PRO B 1 6 ? -20.801 21.302 -129.173 1.00 21.79 372 PRO B CA 1
ATOM 763 C C . PRO B 1 6 ? -19.743 20.213 -129.297 1.00 17.09 372 PRO B C 1
ATOM 764 O O . PRO B 1 6 ? -18.562 20.518 -129.451 1.00 16.92 372 PRO B O 1
ATOM 768 N N . ALA B 1 7 ? -20.170 18.956 -129.230 1.00 18.05 373 ALA B N 1
ATOM 769 C CA . ALA B 1 7 ? -19.252 17.835 -129.374 1.00 4.31 373 ALA B CA 1
ATOM 770 C C . ALA B 1 7 ? -19.490 17.148 -130.714 1.00 13.79 373 ALA B C 1
ATOM 771 O O . ALA B 1 7 ? -20.630 16.926 -131.120 1.00 25.81 373 ALA B O 1
ATOM 773 N N . LEU B 1 8 ? -18.400 16.832 -131.402 1.00 5.15 374 LEU B N 1
ATOM 774 C CA . LEU B 1 8 ? -18.462 16.253 -132.741 1.00 19.03 374 LEU B CA 1
ATOM 775 C C . LEU B 1 8 ? -18.497 14.730 -132.745 1.00 24.17 374 LEU B C 1
ATOM 776 O O . LEU B 1 8 ? -17.758 14.078 -132.007 1.00 19.20 374 LEU B O 1
ATOM 781 N N . ASP B 1 9 ? -19.398 14.176 -133.550 1.00 34.91 375 ASP B N 1
ATOM 782 C CA . ASP B 1 9 ? -19.531 12.729 -133.703 1.00 33.34 375 ASP B CA 1
ATOM 783 C C . ASP B 1 9 ? -18.519 12.122 -134.682 1.00 31.96 375 ASP B C 1
ATOM 784 O O . ASP B 1 9 ? -18.570 10.925 -134.957 1.00 34.88 375 ASP B O 1
ATOM 789 N N . THR B 1 10 ? -17.600 12.928 -135.208 1.00 26.25 376 THR B N 1
ATOM 790 C CA . THR B 1 10 ? -16.679 12.416 -136.219 1.00 16.21 376 THR B CA 1
ATOM 791 C C . THR B 1 10 ? -15.240 12.382 -135.725 1.00 17.66 376 THR B C 1
ATOM 792 O O . THR B 1 10 ? -14.307 12.681 -136.471 1.00 18.25 376 THR B O 1
ATOM 796 N N . LEU B 1 11 ? -15.058 11.909 -134.499 1.00 27.89 377 LEU B N 1
ATOM 797 C CA . LEU B 1 11 ? -13.744 11.866 -133.877 1.00 23.77 377 LEU B CA 1
ATOM 798 C C . LEU B 1 11 ? -13.682 10.602 -133.031 1.00 17.72 377 LEU B C 1
ATOM 799 O O . LEU B 1 11 ? -14.718 10.102 -132.597 1.00 29.92 377 LEU B O 1
ATOM 804 N N . PRO B 1 12 ? -12.472 10.071 -132.803 1.00 13.40 378 PRO B N 1
ATOM 805 C CA . PRO B 1 12 ? -12.354 8.849 -131.997 1.00 5.58 378 PRO B CA 1
ATOM 806 C C . PRO B 1 12 ? -12.849 9.070 -130.572 1.00 19.59 378 PRO B C 1
ATOM 807 O O . PRO B 1 12 ? -12.583 10.121 -129.983 1.00 19.42 378 PRO B O 1
ATOM 811 N N . ALA B 1 13 ? -13.568 8.089 -130.034 1.00 15.38 379 ALA B N 1
ATOM 812 C CA . ALA B 1 13 ? -14.131 8.215 -128.699 1.00 19.26 379 ALA B CA 1
ATOM 813 C C . ALA B 1 13 ? -13.516 7.205 -127.752 1.00 35.85 379 ALA B C 1
ATOM 814 O O . ALA B 1 13 ? -13.161 6.104 -128.165 1.00 37.84 379 ALA B O 1
ATOM 816 N N . PRO B 1 14 ? -13.380 7.577 -126.470 1.00 28.69 380 PRO B N 1
ATOM 817 C CA . PRO B 1 14 ? -12.950 6.557 -125.518 1.00 15.00 380 PRO B CA 1
ATOM 818 C C . PRO B 1 14 ? -14.115 5.634 -125.212 1.00 23.08 380 PRO B C 1
ATOM 819 O O . PRO B 1 14 ? -15.265 5.990 -125.465 1.00 26.34 380 PRO B O 1
ATOM 823 N N . THR B 1 15 ? -13.819 4.469 -124.658 1.00 19.36 381 THR B N 1
ATOM 824 C CA . THR B 1 15 ? -14.849 3.499 -124.338 1.00 7.36 381 THR B CA 1
ATOM 825 C C . THR B 1 15 ? -14.733 3.056 -122.885 1.00 14.66 381 THR B C 1
ATOM 826 O O . THR B 1 15 ? -13.742 3.357 -122.214 1.00 8.30 381 THR B O 1
ATOM 830 N N . SER B 1 16 ? -15.766 2.370 -122.405 1.00 17.57 382 SER B N 1
ATOM 831 C CA . SER B 1 16 ? -15.721 1.673 -121.125 1.00 14.43 382 SER B CA 1
ATOM 832 C C . SER B 1 16 ? -15.438 2.542 -119.902 1.00 19.09 382 SER B C 1
ATOM 833 O O . SER B 1 16 ? -14.397 2.404 -119.262 1.00 22.55 382 SER B O 1
ATOM 836 N N . LEU B 1 17 ? -16.382 3.411 -119.561 1.00 21.62 383 LEU B N 1
ATOM 837 C CA . LEU B 1 17 ? -16.229 4.254 -118.386 1.00 18.84 383 LEU B CA 1
ATOM 838 C C . LEU B 1 17 ? -16.425 3.429 -117.119 1.00 19.39 383 LEU B C 1
ATOM 839 O O . LEU B 1 17 ? -17.401 2.687 -116.995 1.00 13.33 383 LEU B O 1
ATOM 844 N N . VAL B 1 18 ? -15.480 3.546 -116.194 1.00 24.39 384 VAL B N 1
ATOM 845 C CA . VAL B 1 18 ? -15.553 2.820 -114.932 1.00 21.42 384 VAL B CA 1
ATOM 846 C C . VAL B 1 18 ? -15.522 3.774 -113.746 1.00 19.55 384 VAL B C 1
ATOM 847 O O . VAL B 1 18 ? -14.513 4.430 -113.494 1.00 23.94 384 VAL B O 1
ATOM 851 N N . LEU B 1 19 ? -16.619 3.820 -113.000 1.00 12.11 385 LEU B N 1
ATOM 852 C CA . LEU B 1 19 ? -16.721 4.701 -111.840 1.00 7.23 385 LEU B CA 1
ATOM 853 C C . LEU B 1 19 ? -16.590 3.894 -110.554 1.00 19.31 385 LEU B C 1
ATOM 854 O O . LEU B 1 19 ? -17.513 3.177 -110.167 1.00 24.89 385 LEU B O 1
ATOM 859 N N . SER B 1 20 ? -15.432 3.987 -109.908 1.00 18.47 386 SER B N 1
ATOM 860 C CA . SER B 1 20 ? -15.167 3.171 -108.729 1.00 22.14 386 SER B CA 1
ATOM 861 C C . SER B 1 20 ? -14.615 4.000 -107.585 1.00 32.43 386 SER B C 1
ATOM 862 O O . SER B 1 20 ? -14.586 5.234 -107.647 1.00 16.53 386 SER B O 1
ATOM 865 N N . GLN B 1 21 ? -14.143 3.289 -106.562 1.00 54.23 387 GLN B N 1
ATOM 866 C CA . GLN B 1 21 ? -13.530 3.881 -105.377 1.00 53.12 387 GLN B CA 1
ATOM 867 C C . GLN B 1 21 ? -14.383 5.031 -104.854 1.00 31.01 387 GLN B C 1
ATOM 868 O O . GLN B 1 21 ? -13.886 6.124 -104.568 1.00 29.42 387 GLN B O 1
ATOM 874 N N . VAL B 1 22 ? -15.677 4.756 -104.731 1.00 20.85 388 VAL B N 1
ATOM 875 C CA . VAL B 1 22 ? -16.651 5.759 -104.346 1.00 26.87 388 VAL B CA 1
ATOM 876 C C . VAL B 1 22 ? -16.646 5.985 -102.846 1.00 35.49 388 VAL B C 1
ATOM 877 O O . VAL B 1 22 ? -16.886 5.061 -102.069 1.00 51.13 388 VAL B O 1
ATOM 881 N N . THR B 1 23 ? -16.384 7.221 -102.439 1.00 24.35 389 THR B N 1
ATOM 882 C CA . THR B 1 23 ? -16.450 7.575 -101.030 1.00 24.30 389 THR B CA 1
ATOM 883 C C . THR B 1 23 ? -17.513 8.639 -100.826 1.00 26.60 389 THR B C 1
ATOM 884 O O . THR B 1 23 ? -18.313 8.906 -101.721 1.00 33.56 389 THR B O 1
ATOM 888 N N . SER B 1 24 ? -17.522 9.247 -99.647 1.00 24.31 390 SER B N 1
ATOM 889 C CA . SER B 1 24 ? -18.463 10.321 -99.372 1.00 19.64 390 SER B CA 1
ATOM 890 C C . SER B 1 24 ? -18.125 11.590 -100.154 1.00 12.34 390 SER B C 1
ATOM 891 O O . SER B 1 24 ? -19.001 12.406 -100.413 1.00 22.55 390 SER B O 1
ATOM 894 N N . SER B 1 25 ? -16.861 11.761 -100.532 1.00 4.66 391 SER B N 1
ATOM 895 C CA . SER B 1 25 ? -16.440 13.018 -101.146 1.00 19.99 391 SER B CA 1
ATOM 896 C C . SER B 1 25 ? -15.587 12.863 -102.405 1.00 21.34 391 SER B C 1
ATOM 897 O O . SER B 1 25 ? -15.187 13.860 -103.011 1.00 28.86 391 SER B O 1
ATOM 900 N N . SER B 1 26 ? -15.287 11.625 -102.782 1.00 13.43 392 SER B N 1
ATOM 901 C CA . SER B 1 26 ? -14.422 11.398 -103.925 1.00 13.78 392 SER B CA 1
ATOM 902 C C . SER B 1 26 ? -14.824 10.142 -104.697 1.00 19.11 392 SER B C 1
ATOM 903 O O . SER B 1 26 ? -15.299 9.176 -104.113 1.00 13.09 392 SER B O 1
ATOM 906 N N . ILE B 1 27 ? -14.658 10.173 -106.016 1.00 22.81 393 ILE B N 1
ATOM 907 C CA . ILE B 1 27 ? -14.811 8.983 -106.851 1.00 20.75 393 ILE B CA 1
ATOM 908 C C . ILE B 1 27 ? -13.716 8.990 -107.906 1.00 16.36 393 ILE B C 1
ATOM 909 O O . ILE B 1 27 ? -13.169 10.042 -108.214 1.00 24.43 393 ILE B O 1
ATOM 914 N N . ARG B 1 28 ? -13.345 7.821 -108.414 1.00 11.30 394 ARG B N 1
ATOM 915 C CA . ARG B 1 28 ? -12.446 7.767 -109.563 1.00 17.12 394 ARG B CA 1
ATOM 916 C C . ARG B 1 28 ? -13.152 7.269 -110.822 1.00 15.81 394 ARG B C 1
ATOM 917 O O . ARG B 1 28 ? -13.962 6.344 -110.775 1.00 22.20 394 ARG B O 1
ATOM 925 N N . LEU B 1 29 ? -12.808 7.878 -111.948 1.00 8.49 395 LEU B N 1
ATOM 926 C CA . LEU B 1 29 ? -13.341 7.481 -113.238 1.00 4.54 395 LEU B CA 1
ATOM 927 C C . LEU B 1 29 ? -12.202 6.918 -114.070 1.00 12.38 395 LEU B C 1
ATOM 928 O O . LEU B 1 29 ? -11.076 7.416 -114.022 1.00 16.57 395 LEU B O 1
ATOM 933 N N . SER B 1 30 ? -12.501 5.854 -114.802 1.00 9.17 396 SER B N 1
ATOM 934 C CA . SER B 1 30 ? -11.538 5.197 -115.672 1.00 4.82 396 SER B CA 1
ATOM 935 C C . SER B 1 30 ? -12.217 4.830 -116.983 1.00 14.49 396 SER B C 1
ATOM 936 O O . SER B 1 30 ? -13.422 4.582 -117.017 1.00 13.22 396 SER B O 1
ATOM 939 N N . TRP B 1 31 ? -11.440 4.831 -118.063 1.00 12.63 397 TRP B N 1
ATOM 940 C CA . TRP B 1 31 ? -11.970 4.566 -119.393 1.00 4.97 397 TRP B CA 1
ATOM 941 C C . TRP B 1 31 ? -10.921 3.933 -120.294 1.00 11.11 397 TRP B C 1
ATOM 942 O O . TRP B 1 31 ? -9.728 3.994 -120.008 1.00 15.78 397 TRP B O 1
ATOM 953 N N . THR B 1 32 ? -11.366 3.320 -121.384 1.00 13.63 398 THR B N 1
ATOM 954 C CA . THR B 1 32 ? -10.430 2.772 -122.352 1.00 17.22 398 THR B CA 1
ATOM 955 C C . THR B 1 32 ? -10.231 3.788 -123.462 1.00 17.17 398 THR B C 1
ATOM 956 O O . THR B 1 32 ? -11.153 4.069 -124.225 1.00 23.90 398 THR B O 1
ATOM 960 N N . PRO B 1 33 ? -9.015 4.343 -123.552 1.00 14.02 399 PRO B N 1
ATOM 961 C CA . PRO B 1 33 ? -8.713 5.397 -124.521 1.00 12.77 399 PRO B CA 1
ATOM 962 C C . PRO B 1 33 ? -8.829 4.882 -125.941 1.00 19.78 399 PRO B C 1
ATOM 963 O O . PRO B 1 33 ? -8.618 3.693 -126.174 1.00 29.99 399 PRO B O 1
ATOM 967 N N . ALA B 1 34 ? -9.172 5.759 -126.875 1.00 18.93 400 ALA B N 1
ATOM 968 C CA . ALA B 1 34 ? -9.162 5.375 -128.273 1.00 17.97 400 ALA B CA 1
ATOM 969 C C . ALA B 1 34 ? -7.713 5.118 -128.668 1.00 20.51 400 ALA B C 1
ATOM 970 O O . ALA B 1 34 ? -6.802 5.681 -128.060 1.00 25.36 400 ALA B O 1
ATOM 972 N N . PRO B 1 35 ? -7.491 4.256 -129.672 1.00 15.70 401 PRO B N 1
ATOM 973 C CA . PRO B 1 35 ? -6.123 3.952 -130.118 1.00 17.46 401 PRO B CA 1
ATOM 974 C C . PRO B 1 35 ? -5.343 5.217 -130.479 1.00 24.05 401 PRO B C 1
ATOM 975 O O . PRO B 1 35 ? -4.154 5.319 -130.173 1.00 28.16 401 PRO B O 1
ATOM 979 N N . ARG B 1 36 ? -6.016 6.173 -131.111 1.00 20.59 402 ARG B N 1
ATOM 980 C CA . ARG B 1 36 ? -5.437 7.496 -131.332 1.00 16.55 402 ARG B CA 1
ATOM 981 C C . ARG B 1 36 ? -5.791 8.418 -130.178 1.00 15.69 402 ARG B C 1
ATOM 982 O O . ARG B 1 36 ? -6.945 8.812 -130.014 1.00 21.79 402 ARG B O 1
ATOM 990 N N . HIS B 1 37 ? -4.782 8.758 -129.381 1.00 18.13 403 HIS B N 1
ATOM 991 C CA . HIS B 1 37 ? -4.976 9.571 -128.186 1.00 6.16 403 HIS B CA 1
ATOM 992 C C . HIS B 1 37 ? -5.179 11.041 -128.512 1.00 17.19 403 HIS B C 1
ATOM 993 O O . HIS B 1 37 ? -4.500 11.591 -129.376 1.00 24.04 403 HIS B O 1
ATOM 1000 N N . PRO B 1 38 ? -6.106 11.688 -127.797 1.00 9.74 404 PRO B N 1
ATOM 1001 C CA . PRO B 1 38 ? -6.404 13.108 -127.994 1.00 7.61 404 PRO B CA 1
ATOM 1002 C C . PRO B 1 38 ? -5.333 13.980 -127.352 1.00 14.30 404 PRO B C 1
ATOM 1003 O O . PRO B 1 38 ? -4.383 13.458 -126.773 1.00 18.43 404 PRO B O 1
ATOM 1007 N N . LEU B 1 39 ? -5.485 15.292 -127.466 1.00 13.54 405 LEU B N 1
ATOM 1008 C CA . LEU B 1 39 ? -4.571 16.231 -126.831 1.00 16.10 405 LEU B CA 1
ATOM 1009 C C . LEU B 1 39 ? -4.842 16.306 -125.337 1.00 20.06 405 LEU B C 1
ATOM 1010 O O . LEU B 1 39 ? -3.923 16.338 -124.519 1.00 19.32 405 LEU B O 1
ATOM 1015 N N . LYS B 1 40 ? -6.122 16.328 -124.994 1.00 17.51 406 LYS B N 1
ATOM 1016 C CA . LYS B 1 40 ? -6.566 16.529 -123.625 1.00 14.17 406 LYS B CA 1
ATOM 1017 C C . LYS B 1 40 ? -7.870 15.777 -123.435 1.00 12.59 406 LYS B C 1
ATOM 1018 O O . LYS B 1 40 ? -8.453 15.278 -124.393 1.00 10.73 406 LYS B O 1
ATOM 1024 N N . TYR B 1 41 ? -8.322 15.698 -122.193 1.00 5.19 407 TYR B N 1
ATOM 1025 C CA . TYR B 1 41 ? -9.666 15.226 -121.906 1.00 5.27 407 TYR B CA 1
ATOM 1026 C C . TYR B 1 41 ? -10.388 16.284 -121.091 1.00 4.89 407 TYR B C 1
ATOM 1027 O O . TYR B 1 41 ? -9.800 16.898 -120.202 1.00 7.93 407 TYR B O 1
ATOM 1036 N N . LEU B 1 42 ? -11.652 16.520 -121.416 1.00 9.14 408 LEU B N 1
ATOM 1037 C CA . LEU B 1 42 ? -12.493 17.358 -120.577 1.00 4.63 408 LEU B CA 1
ATOM 1038 C C . LEU B 1 42 ? -13.340 16.463 -119.679 1.00 15.02 408 LEU B C 1
ATOM 1039 O O . LEU B 1 42 ? -14.026 15.558 -120.158 1.00 9.35 408 LEU B O 1
ATOM 1044 N N . ILE B 1 43 ? -13.237 16.677 -118.370 1.00 12.11 409 ILE B N 1
ATOM 1045 C CA . ILE B 1 43 ? -14.055 15.941 -117.408 1.00 12.15 409 ILE B CA 1
ATOM 1046 C C . ILE B 1 43 ? -15.036 16.882 -116.719 1.00 6.18 409 ILE B C 1
ATOM 1047 O O . ILE B 1 43 ? -14.648 17.903 -116.167 1.00 6.97 409 ILE B O 1
ATOM 1052 N N . VAL B 1 44 ? -16.309 16.512 -116.747 1.00 11.25 410 VAL B N 1
ATOM 1053 C CA . VAL B 1 44 ? -17.380 17.337 -116.214 1.00 4.14 410 VAL B CA 1
ATOM 1054 C C . VAL B 1 44 ? -18.177 16.556 -115.189 1.00 12.79 410 VAL B C 1
ATOM 1055 O O . VAL B 1 44 ? -18.597 15.433 -115.453 1.00 22.62 410 VAL B O 1
ATOM 1059 N N . TRP B 1 45 ? -18.387 17.139 -114.015 1.00 15.92 411 TRP B N 1
ATOM 1060 C CA . TRP B 1 45 ? -19.280 16.514 -113.052 1.00 12.30 411 TRP B CA 1
ATOM 1061 C C . TRP B 1 45 ? -20.229 17.544 -112.475 1.00 9.83 411 TRP B C 1
ATOM 1062 O O . TRP B 1 45 ? -19.840 18.671 -112.167 1.00 11.45 411 TRP B O 1
ATOM 1073 N N . ARG B 1 46 ? -21.489 17.152 -112.363 1.00 10.25 412 ARG B N 1
ATOM 1074 C CA . ARG B 1 46 ? -22.518 18.037 -111.853 1.00 19.98 412 ARG B CA 1
ATOM 1075 C C . ARG B 1 46 ? -23.518 17.228 -111.038 1.00 19.65 412 ARG B C 1
ATOM 1076 O O . ARG B 1 46 ? -23.750 16.056 -111.324 1.00 17.36 412 ARG B O 1
ATOM 1084 N N . ALA B 1 47 ? -24.101 17.849 -110.020 1.00 19.50 413 ALA B N 1
ATOM 1085 C CA . ALA B 1 47 ? -25.138 17.200 -109.231 1.00 14.56 413 ALA B CA 1
ATOM 1086 C C . ALA B 1 47 ? -26.396 17.029 -110.073 1.00 21.48 413 ALA B C 1
ATOM 1087 O O . ALA B 1 47 ? -26.867 17.978 -110.697 1.00 31.91 413 ALA B O 1
ATOM 1089 N N . SER B 1 48 ? -26.935 15.814 -110.093 1.00 19.43 414 SER B N 1
ATOM 1090 C CA . SER B 1 48 ? -28.056 15.482 -110.972 1.00 22.88 414 SER B CA 1
ATOM 1091 C C . SER B 1 48 ? -29.312 16.284 -110.641 1.00 19.88 414 SER B C 1
ATOM 1092 O O . SER B 1 48 ? -30.192 16.455 -111.485 1.00 23.45 414 SER B O 1
ATOM 1095 N N . ARG B 1 49 ? -29.381 16.798 -109.420 1.00 11.37 415 ARG B N 1
ATOM 1096 C CA . ARG B 1 49 ? -30.574 17.496 -108.971 1.00 19.12 415 ARG B CA 1
ATOM 1097 C C . ARG B 1 49 ? -30.456 18.997 -109.211 1.00 22.49 415 ARG B C 1
ATOM 1098 O O . ARG B 1 49 ? -31.306 19.773 -108.776 1.00 27.38 415 ARG B O 1
ATOM 1106 N N . GLY B 1 50 ? -29.414 19.399 -109.934 1.00 22.07 416 GLY B N 1
ATOM 1107 C CA . GLY B 1 50 ? -29.194 20.801 -110.237 1.00 15.65 416 GLY B CA 1
ATOM 1108 C C . GLY B 1 50 ? -27.880 21.342 -109.704 1.00 15.84 416 GLY B C 1
ATOM 1109 O O . GLY B 1 50 ? -27.244 20.748 -108.835 1.00 17.55 416 GLY B O 1
ATOM 1110 N N . GLY B 1 51 ? -27.473 22.486 -110.235 1.00 32.50 417 GLY B N 1
ATOM 1111 C CA . GLY B 1 51 ? -26.253 23.134 -109.800 1.00 36.34 417 GLY B CA 1
ATOM 1112 C C . GLY B 1 51 ? -25.308 23.368 -110.958 1.00 33.03 417 GLY B C 1
ATOM 1113 O O . GLY B 1 51 ? -25.417 22.732 -112.006 1.00 27.40 417 GLY B O 1
ATOM 1114 N N . THR B 1 52 ? -24.373 24.287 -110.766 1.00 28.99 418 THR B N 1
ATOM 1115 C CA . THR B 1 52 ? -23.403 24.600 -111.802 1.00 28.50 418 THR B CA 1
ATOM 1116 C C . THR B 1 52 ? -22.393 23.465 -111.927 1.00 24.47 418 THR B C 1
ATOM 1117 O O . THR B 1 52 ? -21.869 22.979 -110.925 1.00 28.38 418 THR B O 1
ATOM 1121 N N . PRO B 1 53 ? -22.149 23.014 -113.163 1.00 12.97 419 PRO B N 1
ATOM 1122 C CA . PRO B 1 53 ? -21.173 21.965 -113.457 1.00 5.46 419 PRO B CA 1
ATOM 1123 C C . PRO B 1 53 ? -19.748 22.373 -113.106 1.00 8.34 419 PRO B C 1
ATOM 1124 O O . PRO B 1 53 ? -19.374 23.538 -113.224 1.00 13.94 419 PRO B O 1
ATOM 1128 N N . ARG B 1 54 ? -18.960 21.399 -112.677 1.00 10.58 420 ARG B N 1
ATOM 1129 C CA . ARG B 1 54 ? -17.545 21.614 -112.424 1.00 4.32 420 ARG B CA 1
ATOM 1130 C C . ARG B 1 54 ? -16.732 20.838 -113.450 1.00 4.33 420 ARG B C 1
ATOM 1131 O O . ARG B 1 54 ? -17.176 19.822 -113.981 1.00 5.38 420 ARG B O 1
ATOM 1139 N N . GLU B 1 55 ? -15.550 21.348 -113.757 1.00 11.42 421 GLU B N 1
ATOM 1140 C CA . GLU B 1 55 ? -14.744 20.796 -114.829 1.00 4.48 421 GLU B CA 1
ATOM 1141 C C . GLU B 1 55 ? -13.253 20.798 -114.505 1.00 15.49 421 GLU B C 1
ATOM 1142 O O . GLU B 1 55 ? -12.771 21.564 -113.661 1.00 13.65 421 GLU B O 1
ATOM 1148 N N . VAL B 1 56 ? -12.533 19.916 -115.188 1.00 12.36 422 VAL B N 1
ATOM 1149 C CA . VAL B 1 56 ? -11.080 19.889 -115.129 1.00 10.69 422 VAL B CA 1
ATOM 1150 C C . VAL B 1 56 ? -10.560 19.276 -116.420 1.00 15.07 422 VAL B C 1
ATOM 1151 O O . VAL B 1 56 ? -11.208 18.416 -117.006 1.00 16.98 422 VAL B O 1
ATOM 1155 N N . VAL B 1 57 ? -9.426 19.771 -116.898 1.00 19.61 423 VAL B N 1
ATOM 1156 C CA . VAL B 1 57 ? -8.791 19.205 -118.076 1.00 16.78 423 VAL B CA 1
ATOM 1157 C C . VAL B 1 57 ? -7.558 18.400 -117.662 1.00 15.36 423 VAL B C 1
ATOM 1158 O O . VAL B 1 57 ? -6.770 18.855 -116.833 1.00 15.24 423 VAL B O 1
ATOM 1162 N N . VAL B 1 58 ? -7.398 17.205 -118.233 1.00 18.18 424 VAL B N 1
ATOM 1163 C CA . VAL B 1 58 ? -6.253 16.352 -117.920 1.00 17.01 424 VAL B CA 1
ATOM 1164 C C . VAL B 1 58 ? -5.473 16.084 -119.196 1.00 14.31 424 VAL B C 1
ATOM 1165 O O . VAL B 1 58 ? -5.925 16.431 -120.286 1.00 12.28 424 VAL B O 1
ATOM 1169 N N . GLU B 1 59 ? -4.342 15.398 -119.076 1.00 10.85 425 GLU B N 1
ATOM 1170 C CA . GLU B 1 59 ? -3.443 15.251 -120.213 1.00 9.36 425 GLU B CA 1
ATOM 1171 C C . GLU B 1 59 ? -3.922 14.183 -121.192 1.00 9.12 425 GLU B C 1
ATOM 1172 O O . GLU B 1 59 ? -4.688 13.286 -120.840 1.00 21.37 425 GLU B O 1
ATOM 1178 N N . GLY B 1 60 ? -3.433 14.277 -122.422 1.00 18.67 426 GLY B N 1
ATOM 1179 C CA . GLY B 1 60 ? -3.824 13.379 -123.492 1.00 22.29 426 GLY B CA 1
ATOM 1180 C C . GLY B 1 60 ? -3.679 11.884 -123.274 1.00 20.66 426 GLY B C 1
ATOM 1181 O O . GLY B 1 60 ? -4.569 11.124 -123.650 1.00 27.17 426 GLY B O 1
ATOM 1182 N N . PRO B 1 61 ? -2.556 11.443 -122.685 1.00 24.22 427 PRO B N 1
ATOM 1183 C CA . PRO B 1 61 ? -2.383 9.994 -122.519 1.00 18.17 427 PRO B CA 1
ATOM 1184 C C . PRO B 1 61 ? -3.067 9.416 -121.282 1.00 20.63 427 PRO B C 1
ATOM 1185 O O . PRO B 1 61 ? -2.836 8.254 -120.946 1.00 23.52 427 PRO B O 1
ATOM 1189 N N . ALA B 1 62 ? -3.922 10.205 -120.640 1.00 17.90 428 ALA B N 1
ATOM 1190 C CA . ALA B 1 62 ? -4.597 9.785 -119.418 1.00 15.42 428 ALA B CA 1
ATOM 1191 C C . ALA B 1 62 ? -5.708 8.777 -119.706 1.00 20.30 428 ALA B C 1
ATOM 1192 O O . ALA B 1 62 ? -6.373 8.846 -120.741 1.00 19.22 428 ALA B O 1
ATOM 1194 N N . ALA B 1 63 ? -5.871 7.817 -118.803 1.00 9.51 429 ALA B N 1
ATOM 1195 C CA . ALA B 1 63 ? -6.937 6.829 -118.922 1.00 17.92 429 ALA B CA 1
ATOM 1196 C C . ALA B 1 63 ? -7.796 6.819 -117.661 1.00 5.22 429 ALA B C 1
ATOM 1197 O O . ALA B 1 63 ? -8.705 5.996 -117.523 1.00 8.13 429 ALA B O 1
ATOM 1199 N N . SER B 1 64 ? -7.491 7.734 -116.743 1.00 5.20 430 SER B N 1
ATOM 1200 C CA . SER B 1 64 ? -8.158 7.779 -115.445 1.00 10.70 430 SER B CA 1
ATOM 1201 C C . SER B 1 64 ? -7.952 9.113 -114.737 1.00 11.58 430 SER B C 1
ATOM 1202 O O . SER B 1 64 ? -6.914 9.757 -114.894 1.00 21.78 430 SER B O 1
ATOM 1205 N N . THR B 1 65 ? -8.932 9.517 -113.937 1.00 14.51 431 THR B N 1
ATOM 1206 C CA . THR B 1 65 ? -8.748 10.664 -113.055 1.00 22.05 431 THR B CA 1
ATOM 1207 C C . THR B 1 65 ? -9.684 10.584 -111.849 1.00 23.62 431 THR B C 1
ATOM 1208 O O . THR B 1 65 ? -10.732 9.940 -111.899 1.00 18.90 431 THR B O 1
ATOM 1212 N N . GLU B 1 66 ? -9.290 11.239 -110.762 1.00 19.73 432 GLU B N 1
ATOM 1213 C CA . GLU B 1 66 ? -10.095 11.272 -109.548 1.00 17.52 432 GLU B CA 1
ATOM 1214 C C . GLU B 1 66 ? -10.735 12.634 -109.283 1.00 21.00 432 GLU B C 1
ATOM 1215 O O . GLU B 1 66 ? -10.094 13.670 -109.453 1.00 17.08 432 GLU B O 1
ATOM 1221 N N . LEU B 1 67 ? -12.009 12.614 -108.895 1.00 13.40 433 LEU B N 1
ATOM 1222 C CA . LEU B 1 67 ? -12.740 13.809 -108.471 1.00 8.17 433 LEU B CA 1
ATOM 1223 C C . LEU B 1 67 ? -12.770 13.948 -106.949 1.00 10.20 433 LEU B C 1
ATOM 1224 O O . LEU B 1 67 ? -12.892 12.957 -106.239 1.00 24.52 433 LEU B O 1
ATOM 1229 N N . HIS B 1 68 ? -12.687 15.179 -106.453 1.00 11.05 434 HIS B N 1
ATOM 1230 C CA . HIS B 1 68 ? -12.634 15.429 -105.011 1.00 14.63 434 HIS B CA 1
ATOM 1231 C C . HIS B 1 68 ? -13.703 16.438 -104.57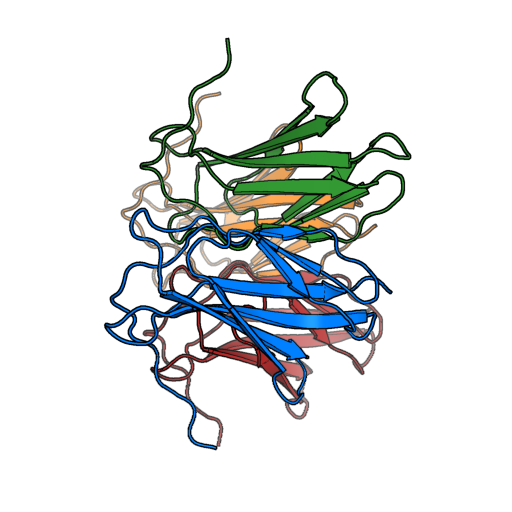5 1.00 12.21 434 HIS B C 1
ATOM 1232 O O . HIS B 1 68 ? -14.393 17.019 -105.413 1.00 17.15 434 HIS B O 1
ATOM 1239 N N . ASN B 1 69 ? -13.824 16.639 -103.265 1.00 13.48 435 ASN B N 1
ATOM 1240 C CA . ASN B 1 69 ? -14.722 17.643 -102.685 1.00 21.55 435 ASN B CA 1
ATOM 1241 C C . ASN B 1 69 ? -16.176 17.450 -103.087 1.00 21.93 435 ASN B C 1
ATOM 1242 O O . ASN B 1 69 ? -16.921 18.422 -103.233 1.00 23.69 435 ASN B O 1
ATOM 1247 N N . LEU B 1 70 ? -16.595 16.198 -103.205 1.00 18.43 436 LEU B N 1
ATOM 1248 C CA . LEU B 1 70 ? -17.958 15.898 -103.614 1.00 14.40 436 LEU B CA 1
ATOM 1249 C C . LEU B 1 70 ? -18.876 15.927 -102.400 1.00 15.17 436 LEU B C 1
ATOM 1250 O O . LEU B 1 70 ? -18.443 15.672 -101.277 1.00 15.42 436 LEU B O 1
ATOM 1255 N N . ALA B 1 71 ? -20.133 16.291 -102.622 1.00 20.25 437 ALA B N 1
ATOM 1256 C CA . ALA B 1 71 ? -21.122 16.252 -101.558 1.00 18.29 437 ALA B CA 1
ATOM 1257 C C . ALA B 1 71 ? -21.513 14.808 -101.288 1.00 18.37 437 ALA B C 1
ATOM 1258 O O . ALA B 1 71 ? -21.627 14.012 -102.219 1.00 22.29 437 ALA B O 1
ATOM 1260 N N . SER B 1 72 ? -21.721 14.472 -100.019 1.00 15.65 438 SER B N 1
ATOM 1261 C CA . SER B 1 72 ? -22.067 13.107 -99.641 1.00 22.81 438 SER B CA 1
ATOM 1262 C C . SER B 1 72 ? -23.516 12.802 -99.997 1.00 21.04 438 SER B C 1
ATOM 1263 O O . SER B 1 72 ? -24.328 13.714 -100.137 1.00 27.06 438 SER B O 1
ATOM 1266 N N . ARG B 1 73 ? -23.826 11.516 -100.145 1.00 22.64 439 ARG B N 1
ATOM 1267 C CA . ARG B 1 73 ? -25.181 11.060 -100.452 1.00 35.74 439 ARG B CA 1
ATOM 1268 C C . ARG B 1 73 ? -25.752 11.767 -101.679 1.00 36.89 439 ARG B C 1
ATOM 1269 O O . ARG B 1 73 ? -26.944 12.063 -101.732 1.00 49.24 439 ARG B O 1
ATOM 1277 N N . THR B 1 74 ? -24.900 12.024 -102.668 1.00 29.61 440 THR B N 1
ATOM 1278 C CA . THR B 1 74 ? -25.277 12.868 -103.797 1.00 12.43 440 THR B CA 1
ATOM 1279 C C . THR B 1 74 ? -25.022 12.197 -105.139 1.00 13.84 440 THR B C 1
ATOM 1280 O O . THR B 1 74 ? -23.993 11.555 -105.343 1.00 22.16 440 THR B O 1
ATOM 1284 N N . GLU B 1 75 ? -25.974 12.360 -106.052 1.00 21.84 441 GLU B N 1
ATOM 1285 C CA . GLU B 1 75 ? -25.868 11.814 -107.395 1.00 12.28 441 GLU B CA 1
ATOM 1286 C C . GLU B 1 75 ? -25.203 12.790 -108.360 1.00 15.87 441 GLU B C 1
ATOM 1287 O O . GLU B 1 75 ? -25.638 13.931 -108.511 1.00 15.99 441 GLU B O 1
ATOM 1293 N N . TYR B 1 76 ? -24.158 12.324 -109.034 1.00 19.41 442 TYR B N 1
ATOM 1294 C CA . TYR B 1 76 ? -23.468 13.149 -110.015 1.00 15.79 442 TYR B CA 1
ATOM 1295 C C . TYR B 1 76 ? -23.531 12.567 -111.428 1.00 13.12 442 TYR B C 1
ATOM 1296 O O . TYR B 1 76 ? -23.391 11.363 -111.623 1.00 23.41 442 TYR B O 1
ATOM 1305 N N . LEU B 1 77 ? -23.751 13.433 -112.413 1.00 15.92 443 LEU B N 1
ATOM 1306 C CA . LEU B 1 77 ? -23.583 13.045 -113.802 1.00 17.39 443 LEU B CA 1
ATOM 1307 C C . LEU B 1 77 ? -22.122 13.323 -114.112 1.00 22.35 443 LEU B C 1
ATOM 1308 O O . LEU B 1 77 ? -21.653 14.446 -113.927 1.00 20.14 443 LEU B O 1
ATOM 1313 N N . VAL B 1 78 ? -21.400 12.306 -114.569 1.00 14.47 444 VAL B N 1
ATOM 1314 C CA . VAL B 1 78 ? -19.967 12.435 -114.805 1.00 13.19 444 VAL B CA 1
ATOM 1315 C C . VAL B 1 78 ? -19.668 12.210 -116.278 1.00 16.10 444 VAL B C 1
ATOM 1316 O O . VAL B 1 78 ? -20.037 11.184 -116.830 1.00 28.88 444 VAL B O 1
ATOM 1320 N N . SER B 1 79 ? -19.000 13.167 -116.915 1.00 15.23 445 SER B N 1
ATOM 1321 C CA . SER B 1 79 ? -18.755 13.092 -118.354 1.00 4.08 445 SER B CA 1
ATOM 1322 C C . SER B 1 79 ? -17.271 13.166 -118.687 1.00 9.72 445 SER B C 1
ATOM 1323 O O . SER B 1 79 ? -16.499 13.806 -117.977 1.00 15.00 445 SER B O 1
ATOM 1326 N N . VAL B 1 80 ? -16.876 12.478 -119.754 1.00 13.84 446 VAL B N 1
ATOM 1327 C CA . VAL B 1 80 ? -15.502 12.521 -120.248 1.00 8.11 446 VAL B CA 1
ATOM 1328 C C . VAL B 1 80 ? -15.482 12.951 -121.718 1.00 12.29 446 VAL B C 1
ATOM 1329 O O . VAL B 1 80 ? -16.005 12.252 -122.578 1.00 17.83 446 VAL B O 1
ATOM 1333 N N . PHE B 1 81 ? -14.915 14.116 -122.002 1.00 11.84 447 PHE B N 1
ATOM 1334 C CA . PHE B 1 81 ? -14.864 14.610 -123.370 1.00 7.78 447 PHE B CA 1
ATOM 1335 C C . PHE B 1 81 ? -13.449 14.585 -123.923 1.00 11.22 447 PHE B C 1
ATOM 1336 O O . PHE B 1 81 ? -12.550 15.204 -123.362 1.00 20.17 447 PHE B O 1
ATOM 1344 N N . PRO B 1 82 ? -13.242 13.856 -125.027 1.00 16.75 448 PRO B N 1
ATOM 1345 C CA . PRO B 1 82 ? -11.936 13.898 -125.684 1.00 8.22 448 PRO B CA 1
ATOM 1346 C C . PRO B 1 82 ? -11.781 15.175 -126.501 1.00 16.48 448 PRO B C 1
ATOM 1347 O O . PRO B 1 82 ? -12.739 15.626 -127.132 1.00 17.15 448 PRO B O 1
ATOM 1351 N N . ILE B 1 83 ? -10.587 15.756 -126.475 1.00 21.36 449 ILE B N 1
ATOM 1352 C CA . ILE B 1 83 ? -10.317 16.978 -127.214 1.00 11.75 449 ILE B CA 1
ATOM 1353 C C . ILE B 1 83 ? -9.205 16.750 -128.232 1.00 15.11 449 ILE B C 1
ATOM 1354 O O . ILE B 1 83 ? -8.053 16.537 -127.859 1.00 18.21 449 ILE B O 1
ATOM 1359 N N . TYR B 1 84 ? -9.554 16.782 -129.515 1.00 13.20 450 TYR B N 1
ATOM 1360 C CA . TYR B 1 84 ? -8.567 16.596 -130.573 1.00 10.69 450 TYR B CA 1
ATOM 1361 C C . TYR B 1 84 ? -8.250 17.926 -131.257 1.00 20.27 450 TYR B C 1
ATOM 1362 O O . TYR B 1 84 ? -8.767 18.972 -130.875 1.00 18.30 450 TYR B O 1
ATOM 1371 N N . GLU B 1 85 ? -7.412 17.869 -132.285 1.00 19.00 451 GLU B N 1
ATOM 1372 C CA . GLU B 1 85 ? -7.122 19.036 -133.103 1.00 13.87 451 GLU B CA 1
ATOM 1373 C C . GLU B 1 85 ? -8.366 19.428 -133.889 1.00 11.64 451 GLU B C 1
ATOM 1374 O O . GLU B 1 85 ? -8.579 20.599 -134.198 1.00 9.21 451 GLU B O 1
ATOM 1380 N N . GLY B 1 86 ? -9.181 18.431 -134.209 1.00 5.75 452 GLY B N 1
ATOM 1381 C CA . GLY B 1 86 ? -10.409 18.633 -134.950 1.00 5.63 452 GLY B CA 1
ATOM 1382 C C . GLY B 1 86 ? -11.572 19.034 -134.065 1.00 11.73 452 GLY B C 1
ATOM 1383 O O . GLY B 1 86 ? -12.688 19.216 -134.552 1.00 14.75 452 GLY B O 1
ATOM 1384 N N . GLY B 1 87 ? -11.332 19.140 -132.762 1.00 13.76 453 GLY B N 1
ATOM 1385 C CA . GLY B 1 87 ? -12.354 19.637 -131.857 1.00 5.12 453 GLY B CA 1
ATOM 1386 C C . GLY B 1 87 ? -12.668 18.771 -130.652 1.00 17.43 453 GLY B C 1
ATOM 1387 O O . GLY B 1 87 ? -11.852 17.958 -130.214 1.00 5.09 453 GLY B O 1
ATOM 1388 N N . VAL B 1 88 ? -13.871 18.947 -130.116 1.00 10.72 454 VAL B N 1
ATOM 1389 C CA . VAL B 1 88 ? -14.331 18.138 -129.000 1.00 7.51 454 VAL B CA 1
ATOM 1390 C C . VAL B 1 88 ? -15.223 17.009 -129.488 1.00 16.96 454 VAL B C 1
ATOM 1391 O O . VAL B 1 88 ? -16.224 17.237 -130.171 1.00 7.86 454 VAL B O 1
ATOM 1395 N N . GLY B 1 89 ? -14.843 15.787 -129.127 1.00 17.92 455 GLY B N 1
ATOM 1396 C CA . GLY B 1 89 ? -15.573 14.598 -129.515 1.00 7.76 455 GLY B CA 1
ATOM 1397 C C . GLY B 1 89 ? -16.575 14.161 -128.468 1.00 10.13 455 GLY B C 1
ATOM 1398 O O . GLY B 1 89 ? -16.437 14.504 -127.294 1.00 15.56 455 GLY B O 1
ATOM 1399 N N . GLU B 1 90 ? -17.617 13.458 -128.900 1.00 10.97 456 GLU B N 1
ATOM 1400 C CA . GLU B 1 90 ? -18.529 12.808 -127.968 1.00 24.63 456 GLU B CA 1
ATOM 1401 C C . GLU B 1 90 ? -17.734 11.864 -127.073 1.00 23.75 456 GLU B C 1
ATOM 1402 O O . GLU B 1 90 ? -16.720 11.308 -127.490 1.00 34.10 456 GLU B O 1
ATOM 1408 N N . GLY B 1 91 ? -18.192 11.679 -125.845 1.00 33.06 457 GLY B N 1
ATOM 1409 C CA . GLY B 1 91 ? -17.457 10.870 -124.896 1.00 46.43 457 GLY B CA 1
ATOM 1410 C C . GLY B 1 91 ? -18.344 9.945 -124.095 1.00 42.57 457 GLY B C 1
ATOM 1411 O O . GLY B 1 91 ? -19.477 9.652 -124.486 1.00 42.45 457 GLY B O 1
ATOM 1412 N N . LEU B 1 92 ? -17.814 9.463 -122.977 1.00 31.57 458 LEU B N 1
ATOM 1413 C CA . LEU B 1 92 ? -18.559 8.566 -122.113 1.00 22.37 458 LEU B CA 1
ATOM 1414 C C . LEU B 1 92 ? -19.158 9.351 -120.968 1.00 14.79 458 LEU B C 1
ATOM 1415 O O . LEU B 1 92 ? -18.591 10.353 -120.542 1.00 28.14 458 LEU B O 1
ATOM 1420 N N . ARG B 1 93 ? -20.284 8.888 -120.442 1.00 9.80 459 ARG B N 1
ATOM 1421 C CA . ARG B 1 93 ? -20.809 9.474 -119.222 1.00 11.65 459 ARG B CA 1
ATOM 1422 C C . ARG B 1 93 ? -21.668 8.485 -118.461 1.00 8.96 459 ARG B C 1
ATOM 1423 O O . ARG B 1 93 ? -22.174 7.521 -119.027 1.00 15.30 459 ARG B O 1
ATOM 1431 N N . GLY B 1 94 ? -21.833 8.746 -117.170 1.00 15.62 460 GLY B N 1
ATOM 1432 C CA . GLY B 1 94 ? -22.605 7.880 -116.309 1.00 17.48 460 GLY B CA 1
ATOM 1433 C C . GLY B 1 94 ? -22.975 8.535 -114.993 1.00 16.50 460 GLY B C 1
ATOM 1434 O O . GLY B 1 94 ? -22.442 9.578 -114.622 1.00 22.01 460 GLY B O 1
ATOM 1435 N N . LEU B 1 95 ? -23.899 7.899 -114.285 1.00 23.05 461 LEU B N 1
ATOM 1436 C CA . LEU B 1 95 ? -24.380 8.390 -113.006 1.00 12.29 461 LEU B CA 1
ATOM 1437 C C . LEU B 1 95 ? -23.735 7.619 -111.865 1.00 21.14 461 LEU B C 1
ATOM 1438 O O . LEU B 1 95 ? -23.662 6.388 -111.904 1.00 26.92 461 LEU B O 1
ATOM 1443 N N . VAL B 1 96 ? -23.256 8.343 -110.858 1.00 16.78 462 VAL B N 1
ATOM 1444 C CA . VAL B 1 96 ? -22.747 7.707 -109.647 1.00 15.10 462 VAL B CA 1
ATOM 1445 C C . VAL B 1 96 ? -23.154 8.476 -108.385 1.00 19.63 462 VAL B C 1
ATOM 1446 O O . VAL B 1 96 ? -23.089 9.702 -108.347 1.00 23.59 462 VAL B O 1
ATOM 1450 N N . THR B 1 97 ? -23.605 7.747 -107.368 1.00 18.61 463 THR B N 1
ATOM 1451 C CA . THR B 1 97 ? -23.998 8.342 -106.092 1.00 10.73 463 THR B CA 1
ATOM 1452 C C . THR B 1 97 ? -22.941 8.095 -105.018 1.00 17.49 463 THR B C 1
ATOM 1453 O O . THR B 1 97 ? -22.575 6.954 -104.743 1.00 22.17 463 THR B O 1
ATOM 1457 N N . THR B 1 98 ? -22.461 9.171 -104.408 1.00 10.29 464 THR B N 1
ATOM 1458 C CA . THR B 1 98 ? -21.423 9.087 -103.386 1.00 13.54 464 THR B CA 1
ATOM 1459 C C . THR B 1 98 ? -21.916 8.421 -102.099 1.00 22.30 464 THR B C 1
ATOM 1460 O O . THR B 1 98 ? -23.109 8.435 -101.796 1.00 30.16 464 THR B O 1
ATOM 1464 N N . ALA B 1 99 ? -20.983 7.821 -101.363 1.00 20.79 465 ALA B N 1
ATOM 1465 C CA . ALA B 1 99 ? -21.271 7.162 -100.090 1.00 17.70 465 ALA B CA 1
ATOM 1466 C C . ALA B 1 99 ? -21.896 8.106 -99.057 1.00 32.70 465 ALA B C 1
ATOM 1467 O O . ALA B 1 99 ? -21.706 9.322 -99.123 1.00 31.50 465 ALA B O 1
ATOM 1469 N N . PRO B 1 100 ? -22.652 7.544 -98.096 1.00 39.55 466 PRO B N 1
ATOM 1470 C CA . PRO B 1 100 ? -23.280 8.358 -97.047 1.00 31.56 466 PRO B CA 1
ATOM 1471 C C . PRO B 1 100 ? -22.271 9.084 -96.160 1.00 27.76 466 PRO B C 1
ATOM 1472 O O . PRO B 1 100 ? -21.129 8.640 -96.053 1.00 23.63 466 PRO B O 1
ATOM 1477 N N . ALA C 1 3 ? -53.258 23.532 -119.081 1.00 47.89 369 ALA C N 1
ATOM 1478 C CA . ALA C 1 3 ? -53.068 22.908 -120.385 1.00 42.48 369 ALA C CA 1
ATOM 1479 C C . ALA C 1 3 ? -51.835 22.010 -120.387 1.00 37.55 369 ALA C C 1
ATOM 1480 O O . ALA C 1 3 ? -50.705 22.490 -120.455 1.00 44.91 369 ALA C O 1
ATOM 1482 N N . ALA C 1 4 ? -52.062 20.704 -120.293 1.00 31.65 370 ALA C N 1
ATOM 1483 C CA . ALA C 1 4 ? -50.974 19.739 -120.209 1.00 13.84 370 ALA C CA 1
ATOM 1484 C C . ALA C 1 4 ? -50.152 19.704 -121.492 1.00 13.17 370 ALA C C 1
ATOM 1485 O O . ALA C 1 4 ? -50.606 20.147 -122.544 1.00 28.21 370 ALA C O 1
ATOM 1487 N N . ALA C 1 5 ? -48.934 19.186 -121.392 1.00 11.50 371 ALA C N 1
ATOM 1488 C CA . ALA C 1 5 ? -48.066 19.051 -122.552 1.00 14.88 371 ALA C CA 1
ATOM 1489 C C . ALA C 1 5 ? -48.283 17.674 -123.166 1.00 18.04 371 ALA C C 1
ATOM 1490 O O . ALA C 1 5 ? -48.126 16.659 -122.486 1.00 16.60 371 ALA C O 1
ATOM 1492 N N . PRO C 1 6 ? -48.649 17.632 -124.456 1.00 14.36 372 PRO C N 1
ATOM 1493 C CA . PRO C 1 6 ? -48.996 16.369 -125.123 1.00 19.14 372 PRO C CA 1
ATOM 1494 C C . PRO C 1 6 ? -47.826 15.394 -125.228 1.00 12.33 372 PRO C C 1
ATOM 1495 O O . PRO C 1 6 ? -46.685 15.819 -125.398 1.00 10.38 372 PRO C O 1
ATOM 1499 N N . ALA C 1 7 ? -48.115 14.098 -125.133 1.00 15.27 373 ALA C N 1
ATOM 1500 C CA . ALA C 1 7 ? -47.083 13.070 -125.248 1.00 14.16 373 ALA C CA 1
ATOM 1501 C C . ALA C 1 7 ? -47.230 12.265 -126.541 1.00 17.18 373 ALA C C 1
ATOM 1502 O O . ALA C 1 7 ? -48.339 11.911 -126.941 1.00 25.77 373 ALA C O 1
ATOM 1504 N N . LEU C 1 8 ? -46.104 11.999 -127.197 1.00 14.32 374 LEU C N 1
ATOM 1505 C CA . LEU C 1 8 ? -46.086 11.291 -128.478 1.00 7.24 374 LEU C CA 1
ATOM 1506 C C . LEU C 1 8 ? -45.970 9.767 -128.388 1.00 8.08 374 LEU C C 1
ATOM 1507 O O . LEU C 1 8 ? -45.192 9.228 -127.593 1.00 8.42 374 LEU C O 1
ATOM 1512 N N . ASP C 1 9 ? -46.804 9.089 -129.174 1.00 19.94 375 ASP C N 1
ATOM 1513 C CA . ASP C 1 9 ? -46.785 7.634 -129.301 1.00 5.57 375 ASP C CA 1
ATOM 1514 C C . ASP C 1 9 ? -45.739 7.132 -130.298 1.00 13.52 375 ASP C C 1
ATOM 1515 O O . ASP C 1 9 ? -45.661 5.934 -130.562 1.00 22.81 375 ASP C O 1
ATOM 1520 N N . THR C 1 10 ? -44.943 8.039 -130.854 1.00 13.71 376 THR C N 1
ATOM 1521 C CA . THR C 1 10 ? -44.015 7.676 -131.923 1.00 7.45 376 THR C CA 1
ATOM 1522 C C . THR C 1 10 ? -42.546 7.807 -131.544 1.00 9.71 376 THR C C 1
ATOM 1523 O O . THR C 1 10 ? -41.671 7.786 -132.406 1.00 16.97 376 THR C O 1
ATOM 1527 N N . LEU C 1 11 ? -42.279 7.930 -130.251 1.00 14.99 377 LEU C N 1
ATOM 1528 C CA . LEU C 1 11 ? -40.913 8.068 -129.758 1.00 14.01 377 LEU C CA 1
ATOM 1529 C C . LEU C 1 11 ? -40.502 6.797 -129.037 1.00 16.63 377 LEU C C 1
ATOM 1530 O O . LEU C 1 11 ? -41.363 6.053 -128.568 1.00 20.84 377 LEU C O 1
ATOM 1535 N N . PRO C 1 12 ? -39.187 6.533 -128.951 1.00 14.00 378 PRO C N 1
ATOM 1536 C CA . PRO C 1 12 ? -38.761 5.306 -128.272 1.00 22.23 378 PRO C CA 1
ATOM 1537 C C . PRO C 1 12 ? -39.218 5.295 -126.822 1.00 32.42 378 PRO C C 1
ATOM 1538 O O . PRO C 1 12 ? -39.167 6.324 -126.146 1.00 26.64 378 PRO C O 1
ATOM 1542 N N . ALA C 1 13 ? -39.691 4.142 -126.362 1.00 28.40 379 ALA C N 1
ATOM 1543 C CA . ALA C 1 13 ? -40.195 4.033 -125.003 1.00 18.72 379 ALA C CA 1
ATOM 1544 C C . ALA C 1 13 ? -39.352 3.075 -124.175 1.00 26.01 379 ALA C C 1
ATOM 1545 O O . ALA C 1 13 ? -38.825 2.096 -124.696 1.00 37.86 379 ALA C O 1
ATOM 1547 N N . PRO C 1 14 ? -39.231 3.350 -122.869 1.00 32.05 380 PRO C N 1
ATOM 1548 C CA . PRO C 1 14 ? -38.569 2.401 -121.973 1.00 42.80 380 PRO C CA 1
ATOM 1549 C C . PRO C 1 14 ? -39.479 1.211 -121.694 1.00 48.95 380 PRO C C 1
ATOM 1550 O O . PRO C 1 14 ? -40.668 1.278 -121.994 1.00 50.01 380 PRO C O 1
ATOM 1554 N N . THR C 1 15 ? -38.935 0.135 -121.138 1.00 56.18 381 THR C N 1
ATOM 1555 C CA . THR C 1 15 ? -39.753 -1.032 -120.846 1.00 47.75 381 THR C CA 1
ATOM 1556 C C . THR C 1 15 ? -39.641 -1.438 -119.388 1.00 39.83 381 THR C C 1
ATOM 1557 O O . THR C 1 15 ? -38.723 -1.014 -118.686 1.00 53.32 381 THR C O 1
ATOM 1561 N N . SER C 1 16 ? -40.588 -2.261 -118.948 1.00 25.84 382 SER C N 1
ATOM 1562 C CA . SER C 1 16 ? -40.527 -2.910 -117.645 1.00 22.03 382 SER C CA 1
ATOM 1563 C C . SER C 1 16 ? -40.379 -1.908 -116.505 1.00 43.53 382 SER C C 1
ATOM 1564 O O . SER C 1 16 ? -39.337 -1.847 -115.850 1.00 50.89 382 SER C O 1
ATOM 1567 N N . LEU C 1 17 ? -41.416 -1.109 -116.283 1.00 39.20 383 LEU C N 1
ATOM 1568 C CA . LEU C 1 17 ? -41.401 -0.169 -115.178 1.00 22.67 383 LEU C CA 1
ATOM 1569 C C . LEU C 1 17 ? -41.614 -0.966 -113.899 1.00 24.41 383 LEU C C 1
ATOM 1570 O O . LEU C 1 17 ? -42.555 -1.757 -113.807 1.00 17.80 383 LEU C O 1
ATOM 1575 N N . VAL C 1 18 ? -40.746 -0.765 -112.913 1.00 26.74 384 VAL C N 1
ATOM 1576 C CA . VAL C 1 18 ? -40.852 -1.513 -111.664 1.00 29.33 384 VAL C CA 1
ATOM 1577 C C . VAL C 1 18 ? -41.004 -0.565 -110.475 1.00 32.72 384 VAL C C 1
ATOM 1578 O O . VAL C 1 18 ? -40.096 0.213 -110.178 1.00 30.03 384 VAL C O 1
ATOM 1582 N N . LEU C 1 19 ? -42.146 -0.628 -109.796 1.00 38.30 385 LEU C N 1
ATOM 1583 C CA . LEU C 1 19 ? -42.390 0.238 -108.644 1.00 41.21 385 LEU C CA 1
ATOM 1584 C C . LEU C 1 19 ? -42.288 -0.560 -107.343 1.00 45.03 385 LEU C C 1
ATOM 1585 O O . LEU C 1 19 ? -43.225 -1.260 -106.962 1.00 41.02 385 LEU C O 1
ATOM 1590 N N . SER C 1 20 ? -41.153 -0.437 -106.656 1.00 42.79 386 SER C N 1
ATOM 1591 C CA . SER C 1 20 ? -40.876 -1.261 -105.479 1.00 34.64 386 SER C CA 1
ATOM 1592 C C . SER C 1 20 ? -40.330 -0.479 -104.283 1.00 34.31 386 SER C C 1
ATOM 1593 O O . SER C 1 20 ? -40.341 0.752 -104.276 1.00 37.29 386 SER C O 1
ATOM 1596 N N . GLN C 1 21 ? -39.845 -1.225 -103.288 1.00 36.32 387 GLN C N 1
ATOM 1597 C CA . GLN C 1 21 ? -39.219 -0.682 -102.079 1.00 33.16 387 GLN C CA 1
ATOM 1598 C C . GLN C 1 21 ? -40.033 0.454 -101.477 1.00 31.37 387 GLN C C 1
ATOM 1599 O O . GLN C 1 21 ? -39.508 1.525 -101.174 1.00 45.17 387 GLN C O 1
ATOM 1605 N N . VAL C 1 22 ? -41.326 0.204 -101.319 1.00 25.22 388 VAL C N 1
ATOM 1606 C CA . VAL C 1 22 ? -42.268 1.208 -100.851 1.00 22.66 388 VAL C CA 1
ATOM 1607 C C . VAL C 1 22 ? -42.234 1.374 -99.335 1.00 44.87 388 VAL C C 1
ATOM 1608 O O . VAL C 1 22 ? -42.393 0.403 -98.590 1.00 54.66 388 VAL C O 1
ATOM 1612 N N . THR C 1 23 ? -42.031 2.606 -98.882 1.00 47.89 389 THR C N 1
ATOM 1613 C CA . THR C 1 23 ? -42.067 2.907 -97.459 1.00 38.23 389 THR C CA 1
ATOM 1614 C C . THR C 1 23 ? -43.245 3.825 -97.196 1.00 40.22 389 THR C C 1
ATOM 1615 O O . THR C 1 23 ? -44.106 3.993 -98.057 1.00 46.43 389 THR C O 1
ATOM 1619 N N . SER C 1 24 ? -43.286 4.411 -96.006 1.00 37.52 390 SER C N 1
ATOM 1620 C CA . SER C 1 24 ? -44.333 5.366 -95.661 1.00 44.85 390 SER C CA 1
ATOM 1621 C C . SER C 1 24 ? -44.165 6.667 -96.439 1.00 38.12 390 SER C C 1
ATOM 1622 O O . SER C 1 24 ? -45.115 7.434 -96.600 1.00 36.29 390 SER C O 1
ATOM 1625 N N . SER C 1 25 ? -42.944 6.919 -96.900 1.00 48.02 391 SER C N 1
ATOM 1626 C CA . SER C 1 25 ? -42.619 8.185 -97.544 1.00 62.42 391 SER C CA 1
ATOM 1627 C C . SER C 1 25 ? -41.859 8.013 -98.853 1.00 69.37 391 SER C C 1
ATOM 1628 O O . SER C 1 25 ? -41.525 8.998 -99.511 1.00 85.91 391 SER C O 1
ATOM 1631 N N . SER C 1 26 ? -41.589 6.770 -99.238 1.00 54.83 392 SER C N 1
ATOM 1632 C CA . SER C 1 26 ? -40.754 6.531 -100.410 1.00 52.95 392 SER C CA 1
ATOM 1633 C C . SER C 1 26 ? -41.177 5.343 -101.266 1.00 55.72 392 SER C C 1
ATOM 1634 O O . SER C 1 26 ? -41.692 4.342 -100.769 1.00 59.37 392 SER C O 1
ATOM 1637 N N . ILE C 1 27 ? -40.938 5.480 -102.565 1.00 47.40 393 ILE C N 1
ATOM 1638 C CA . ILE C 1 27 ? -41.059 4.391 -103.523 1.00 30.59 393 ILE C CA 1
ATOM 1639 C C . ILE C 1 27 ? -39.848 4.471 -104.439 1.00 24.69 393 ILE C C 1
ATOM 1640 O O . ILE C 1 27 ? -39.282 5.541 -104.632 1.00 26.78 393 ILE C O 1
ATOM 1645 N N . ARG C 1 28 ? -39.452 3.342 -105.008 1.00 28.73 394 ARG C N 1
ATOM 1646 C CA . ARG C 1 28 ? -38.389 3.344 -105.999 1.00 35.63 394 ARG C CA 1
ATOM 1647 C C . ARG C 1 28 ? -38.936 3.157 -107.394 1.00 30.94 394 ARG C C 1
ATOM 1648 O O . ARG C 1 28 ? -39.889 2.413 -107.606 1.00 35.47 394 ARG C O 1
ATOM 1656 N N . LEU C 1 29 ? -38.327 3.856 -108.341 1.00 26.33 395 LEU C N 1
ATOM 1657 C CA . LEU C 1 29 ? -38.682 3.703 -109.732 1.00 17.67 395 LEU C CA 1
ATOM 1658 C C . LEU C 1 29 ? -37.493 3.089 -110.428 1.00 18.88 395 LEU C C 1
ATOM 1659 O O . LEU C 1 29 ? -36.359 3.526 -110.246 1.00 26.51 395 LEU C O 1
ATOM 1664 N N . SER C 1 30 ? -37.757 2.070 -111.228 1.00 18.96 396 SER C N 1
ATOM 1665 C CA . SER C 1 30 ? -36.718 1.449 -112.018 1.00 14.52 396 SER C CA 1
ATOM 1666 C C . SER C 1 30 ? -37.349 1.105 -113.348 1.00 25.16 396 SER C C 1
ATOM 1667 O O . SER C 1 30 ? -38.519 0.728 -113.408 1.00 35.48 396 SER C O 1
ATOM 1670 N N . TRP C 1 31 ? -36.576 1.235 -114.414 1.00 22.12 397 TRP C N 1
ATOM 1671 C CA . TRP C 1 31 ? -37.096 0.973 -115.739 1.00 21.23 397 TRP C CA 1
ATOM 1672 C C . TRP C 1 31 ? -35.960 0.487 -116.603 1.00 12.57 397 TRP C C 1
ATOM 1673 O O . TRP C 1 31 ? -34.790 0.756 -116.325 1.00 15.01 397 TRP C O 1
ATOM 1684 N N . THR C 1 32 ? -36.316 -0.205 -117.671 1.00 5.03 398 THR C N 1
ATOM 1685 C CA . THR C 1 32 ? -35.339 -0.689 -118.621 1.00 28.25 398 THR C CA 1
ATOM 1686 C C . THR C 1 32 ? -35.292 0.319 -119.749 1.00 32.04 398 THR C C 1
ATOM 1687 O O . THR C 1 32 ? -36.281 0.506 -120.455 1.00 34.39 398 THR C O 1
ATOM 1691 N N . PRO C 1 33 ? -34.140 0.983 -119.915 1.00 34.91 399 PRO C N 1
ATOM 1692 C CA . PRO C 1 33 ? -34.070 2.069 -120.895 1.00 34.18 399 PRO C CA 1
ATOM 1693 C C . PRO C 1 33 ? -34.253 1.566 -122.316 1.00 28.49 399 PRO C C 1
ATOM 1694 O O . PRO C 1 33 ? -33.871 0.436 -122.630 1.00 21.12 399 PRO C O 1
ATOM 1698 N N . ALA C 1 34 ? -34.834 2.411 -123.161 1.00 26.90 400 ALA C N 1
ATOM 1699 C CA . ALA C 1 34 ? -34.970 2.114 -124.577 1.00 17.05 400 ALA C CA 1
ATOM 1700 C C . ALA C 1 34 ? -33.589 2.091 -125.212 1.00 20.80 400 ALA C C 1
ATOM 1701 O O . ALA C 1 34 ? -32.662 2.716 -124.696 1.00 25.97 400 ALA C O 1
ATOM 1703 N N . PRO C 1 35 ? -33.439 1.354 -126.325 1.00 28.94 401 PRO C N 1
ATOM 1704 C CA . PRO C 1 35 ? -32.127 1.265 -126.977 1.00 29.19 401 PRO C CA 1
ATOM 1705 C C . PRO C 1 35 ? -31.526 2.630 -127.321 1.00 18.95 401 PRO C C 1
ATOM 1706 O O . PRO C 1 35 ? -30.329 2.832 -127.140 1.00 22.88 401 PRO C O 1
ATOM 1710 N N . ARG C 1 36 ? -32.348 3.558 -127.790 1.00 19.22 402 ARG C N 1
ATOM 1711 C CA . ARG C 1 36 ? -31.903 4.935 -127.985 1.00 24.33 402 ARG C CA 1
ATOM 1712 C C . ARG C 1 36 ? -32.209 5.780 -126.745 1.00 18.85 402 ARG C C 1
ATOM 1713 O O . ARG C 1 36 ? -33.376 5.986 -126.406 1.00 24.74 402 ARG C O 1
ATOM 1721 N N . HIS C 1 37 ? -31.169 6.243 -126.053 1.00 23.64 403 HIS C N 1
ATOM 1722 C CA . HIS C 1 37 ? -31.363 6.998 -124.813 1.00 34.70 403 HIS C CA 1
ATOM 1723 C C . HIS C 1 37 ? -31.858 8.416 -125.077 1.00 37.91 403 HIS C C 1
ATOM 1724 O O . HIS C 1 37 ? -31.402 9.082 -126.007 1.00 41.54 403 HIS C O 1
ATOM 1731 N N . PRO C 1 38 ? -32.796 8.886 -124.241 1.00 28.08 404 PRO C N 1
ATOM 1732 C CA . PRO C 1 38 ? -33.399 10.209 -124.396 1.00 12.48 404 PRO C CA 1
ATOM 1733 C C . PRO C 1 38 ? -32.490 11.320 -123.905 1.00 16.08 404 PRO C C 1
ATOM 1734 O O . PRO C 1 38 ? -31.390 11.062 -123.415 1.00 23.35 404 PRO C O 1
ATOM 1738 N N . LEU C 1 39 ? -32.958 12.554 -124.034 1.00 13.12 405 LEU C N 1
ATOM 1739 C CA . LEU C 1 39 ? -32.215 13.694 -123.541 1.00 18.78 405 LEU C CA 1
ATOM 1740 C C . LEU C 1 39 ? -32.377 13.719 -122.030 1.00 21.76 405 LEU C C 1
ATOM 1741 O O . LEU C 1 39 ? -31.422 13.942 -121.283 1.00 20.98 405 LEU C O 1
ATOM 1746 N N . LYS C 1 40 ? -33.609 13.471 -121.600 1.00 20.16 406 LYS C N 1
ATOM 1747 C CA . LYS C 1 40 ? -33.995 13.530 -120.198 1.00 25.32 406 LYS C CA 1
ATOM 1748 C C . LYS C 1 40 ? -35.166 12.588 -119.951 1.00 26.62 406 LYS C C 1
ATOM 1749 O O . LYS C 1 40 ? -35.734 12.036 -120.895 1.00 25.47 406 LYS C O 1
ATOM 1755 N N . TYR C 1 41 ? -35.526 12.409 -118.685 1.00 27.47 407 TYR C N 1
ATOM 1756 C CA . TYR C 1 41 ? -36.760 11.715 -118.347 1.00 17.85 407 TYR C CA 1
ATOM 1757 C C . TYR C 1 41 ? -37.611 12.643 -117.497 1.00 6.80 407 TYR C C 1
ATOM 1758 O O . TYR C 1 41 ? -37.115 13.247 -116.547 1.00 14.98 407 TYR C O 1
ATOM 1767 N N . LEU C 1 42 ? -38.895 12.747 -117.815 1.00 10.35 408 LEU C N 1
ATOM 1768 C CA . LEU C 1 42 ? -39.801 13.474 -116.942 1.00 13.33 408 LEU C CA 1
ATOM 1769 C C . LEU C 1 42 ? -40.520 12.446 -116.093 1.00 25.93 408 LEU C C 1
ATOM 1770 O O . LEU C 1 42 ? -41.164 11.533 -116.612 1.00 30.07 408 LEU C O 1
ATOM 1775 N N . ILE C 1 43 ? -40.396 12.590 -114.782 1.00 19.65 409 ILE C N 1
ATOM 1776 C CA . ILE C 1 43 ? -41.049 11.683 -113.858 1.00 11.03 409 ILE C CA 1
ATOM 1777 C C . ILE C 1 43 ? -42.146 12.422 -113.111 1.00 4.38 409 ILE C C 1
ATOM 1778 O O . ILE C 1 43 ? -41.907 13.470 -112.515 1.00 24.60 409 ILE C O 1
ATOM 1783 N N . VAL C 1 44 ? -43.354 11.871 -113.164 1.00 4.52 410 VAL C N 1
ATOM 1784 C CA . VAL C 1 44 ? -44.529 12.520 -112.599 1.00 15.76 410 VAL C CA 1
ATOM 1785 C C . VAL C 1 44 ? -45.256 11.594 -111.634 1.00 23.66 410 VAL C C 1
ATOM 1786 O O . VAL C 1 44 ? -45.538 10.443 -111.962 1.00 24.34 410 VAL C O 1
ATOM 1790 N N . TRP C 1 45 ? -45.558 12.098 -110.443 1.00 31.69 411 TRP C N 1
ATOM 1791 C CA . TRP C 1 45 ? -46.378 11.351 -109.501 1.00 31.78 411 TRP C CA 1
ATOM 1792 C C . TRP C 1 45 ? -47.465 12.223 -108.884 1.00 31.67 411 TRP C C 1
ATOM 1793 O O . TRP C 1 45 ? -47.232 13.373 -108.517 1.00 32.62 411 TRP C O 1
ATOM 1804 N N . ARG C 1 46 ? -48.655 11.638 -108.777 1.00 32.79 412 ARG C N 1
ATOM 1805 C CA . ARG C 1 46 ? -49.851 12.320 -108.293 1.00 27.77 412 ARG C CA 1
ATOM 1806 C C . ARG C 1 46 ? -50.690 11.422 -107.383 1.00 51.03 412 ARG C C 1
ATOM 1807 O O . ARG C 1 46 ? -50.754 10.207 -107.578 1.00 52.89 412 ARG C O 1
ATOM 1815 N N . ALA C 1 47 ? -51.334 12.032 -106.391 1.00 65.67 413 ALA C N 1
ATOM 1816 C CA . ALA C 1 47 ? -52.251 11.321 -105.506 1.00 64.85 413 ALA C CA 1
ATOM 1817 C C . ALA C 1 47 ? -53.541 10.942 -106.226 1.00 59.71 413 ALA C C 1
ATOM 1818 O O . ALA C 1 47 ? -54.188 11.786 -106.845 1.00 64.07 413 ALA C O 1
ATOM 1820 N N . SER C 1 48 ? -53.910 9.670 -106.137 1.00 51.70 414 SER C N 1
ATOM 1821 C CA . SER C 1 48 ? -55.048 9.135 -106.877 1.00 53.80 414 SER C CA 1
ATOM 1822 C C . SER C 1 48 ? -56.406 9.715 -106.463 1.00 52.16 414 SER C C 1
ATOM 1823 O O . SER C 1 48 ? -57.362 9.673 -107.238 1.00 53.71 414 SER C O 1
ATOM 1826 N N . ARG C 1 49 ? -56.490 10.262 -105.254 1.00 52.75 415 ARG C N 1
ATOM 1827 C CA . ARG C 1 49 ? -57.769 10.730 -104.722 1.00 55.96 415 ARG C CA 1
ATOM 1828 C C . ARG C 1 49 ? -58.020 12.209 -104.980 1.00 59.44 415 ARG C C 1
ATOM 1829 O O . ARG C 1 49 ? -58.981 12.782 -104.467 1.00 47.12 415 ARG C O 1
ATOM 1837 N N . GLY C 1 50 ? -57.157 12.824 -105.776 1.00 66.00 416 GLY C N 1
ATOM 1838 C CA . GLY C 1 50 ? -57.286 14.232 -106.088 1.00 70.62 416 GLY C CA 1
ATOM 1839 C C . GLY C 1 50 ? -56.057 14.913 -105.530 1.00 76.86 416 GLY C C 1
ATOM 1840 O O . GLY C 1 50 ? -55.685 14.666 -104.383 1.00 79.48 416 GLY C O 1
ATOM 1841 N N . GLY C 1 51 ? -55.401 15.748 -106.322 1.00 82.38 417 GLY C N 1
ATOM 1842 C CA . GLY C 1 51 ? -54.231 16.434 -105.816 1.00 81.82 417 GLY C CA 1
ATOM 1843 C C . GLY C 1 51 ? -53.315 16.958 -106.895 1.00 73.15 417 GLY C C 1
ATOM 1844 O O . GLY C 1 51 ? -53.383 16.531 -108.047 1.00 72.05 417 GLY C O 1
ATOM 1845 N N . THR C 1 52 ? -52.442 17.880 -106.511 1.00 58.65 418 THR C N 1
ATOM 1846 C CA . THR C 1 52 ? -51.497 18.469 -107.443 1.00 46.26 418 THR C CA 1
ATOM 1847 C C . THR C 1 52 ? -50.404 17.476 -107.831 1.00 45.02 418 THR C C 1
ATOM 1848 O O . THR C 1 52 ? -49.787 16.855 -106.965 1.00 55.12 418 THR C O 1
ATOM 1852 N N . PRO C 1 53 ? -50.171 17.316 -109.143 1.00 32.21 419 PRO C N 1
ATOM 1853 C CA . PRO C 1 53 ? -49.108 16.450 -109.655 1.00 22.00 419 PRO C CA 1
ATOM 1854 C C . PRO C 1 53 ? -47.735 16.955 -109.231 1.00 17.60 419 PRO C C 1
ATOM 1855 O O . PRO C 1 53 ? -47.507 18.160 -109.162 1.00 32.59 419 PRO C O 1
ATOM 1859 N N . ARG C 1 54 ? -46.829 16.030 -108.953 1.00 11.13 420 ARG C N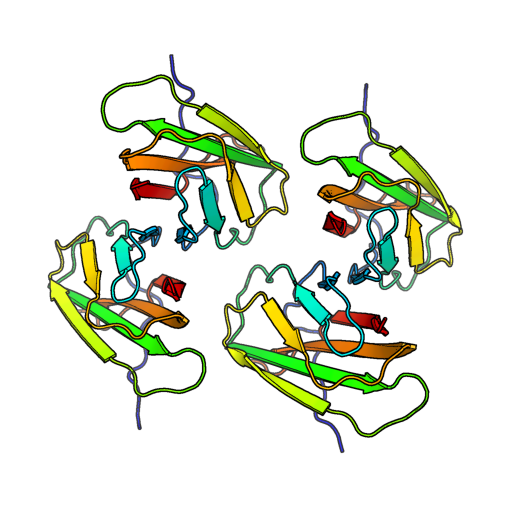 1
ATOM 1860 C CA . ARG C 1 54 ? -45.468 16.377 -108.588 1.00 18.55 420 ARG C CA 1
ATOM 1861 C C . ARG C 1 54 ? -44.545 15.867 -109.674 1.00 16.56 420 ARG C C 1
ATOM 1862 O O . ARG C 1 54 ? -44.813 14.843 -110.290 1.00 24.07 420 ARG C O 1
ATOM 1870 N N . GLU C 1 55 ? -43.449 16.570 -109.911 1.00 17.06 421 GLU C N 1
ATOM 1871 C CA . GLU C 1 55 ? -42.585 16.222 -111.025 1.00 9.70 421 GLU C CA 1
ATOM 1872 C C . GLU C 1 55 ? -41.110 16.430 -110.706 1.00 17.38 421 GLU C C 1
ATOM 1873 O O . GLU C 1 55 ? -40.738 17.215 -109.829 1.00 25.63 421 GLU C O 1
ATOM 1879 N N . VAL C 1 56 ? -40.275 15.712 -111.442 1.00 18.54 422 VAL C N 1
ATOM 1880 C CA . VAL C 1 56 ? -38.835 15.900 -111.403 1.00 9.67 422 VAL C CA 1
ATOM 1881 C C . VAL C 1 56 ? -38.267 15.443 -112.735 1.00 16.29 422 VAL C C 1
ATOM 1882 O O . VAL C 1 56 ? -38.769 14.502 -113.350 1.00 24.54 422 VAL C O 1
ATOM 1886 N N . VAL C 1 57 ? -37.255 16.148 -113.214 1.00 15.79 423 VAL C N 1
ATOM 1887 C CA . VAL C 1 57 ? -36.587 15.730 -114.427 1.00 11.91 423 VAL C CA 1
ATOM 1888 C C . VAL C 1 57 ? -35.226 15.155 -114.057 1.00 13.15 423 VAL C C 1
ATOM 1889 O O . VAL C 1 57 ? -34.497 15.745 -113.261 1.00 14.49 423 VAL C O 1
ATOM 1893 N N . VAL C 1 58 ? -34.879 14.012 -114.640 1.00 18.63 424 VAL C N 1
ATOM 1894 C CA . VAL C 1 58 ? -33.614 13.365 -114.320 1.00 14.23 424 VAL C CA 1
ATOM 1895 C C . VAL C 1 58 ? -32.770 13.237 -115.569 1.00 11.90 424 VAL C C 1
ATOM 1896 O O . VAL C 1 58 ? -33.227 13.526 -116.675 1.00 12.38 424 VAL C O 1
ATOM 1900 N N . GLU C 1 59 ? -31.558 12.729 -115.404 1.00 17.65 425 GLU C N 1
ATOM 1901 C CA . GLU C 1 59 ? -30.596 12.746 -116.493 1.00 27.26 425 GLU C CA 1
ATOM 1902 C C . GLU C 1 59 ? -30.880 11.658 -117.524 1.00 25.80 425 GLU C C 1
ATOM 1903 O O . GLU C 1 59 ? -31.573 10.678 -117.246 1.00 21.27 425 GLU C O 1
ATOM 1909 N N . GLY C 1 60 ? -30.335 11.849 -118.720 1.00 29.31 426 GLY C N 1
ATOM 1910 C CA . GLY C 1 60 ? -30.519 10.927 -119.827 1.00 29.58 426 GLY C CA 1
ATOM 1911 C C . GLY C 1 60 ? -30.137 9.472 -119.603 1.00 28.44 426 GLY C C 1
ATOM 1912 O O . GLY C 1 60 ? -30.878 8.578 -120.007 1.00 31.50 426 GLY C O 1
ATOM 1913 N N . PRO C 1 61 ? -28.979 9.215 -118.966 1.00 28.66 427 PRO C N 1
ATOM 1914 C CA . PRO C 1 61 ? -28.580 7.816 -118.766 1.00 29.84 427 PRO C CA 1
ATOM 1915 C C . PRO C 1 61 ? -29.223 7.154 -117.549 1.00 34.31 427 PRO C C 1
ATOM 1916 O O . PRO C 1 61 ? -28.776 6.088 -117.130 1.00 43.49 427 PRO C O 1
ATOM 1920 N N . ALA C 1 62 ? -30.258 7.771 -116.993 1.00 31.53 428 ALA C N 1
ATOM 1921 C CA . ALA C 1 62 ? -30.892 7.248 -115.789 1.00 32.00 428 ALA C CA 1
ATOM 1922 C C . ALA C 1 62 ? -31.760 6.021 -116.050 1.00 27.28 428 ALA C C 1
ATOM 1923 O O . ALA C 1 62 ? -32.461 5.936 -117.060 1.00 25.82 428 ALA C O 1
ATOM 1925 N N . ALA C 1 63 ? -31.693 5.065 -115.130 1.00 30.07 429 ALA C N 1
ATOM 1926 C CA . ALA C 1 63 ? -32.526 3.875 -115.202 1.00 39.45 429 ALA C CA 1
ATOM 1927 C C . ALA C 1 63 ? -33.299 3.721 -113.898 1.00 46.06 429 ALA C C 1
ATOM 1928 O O . ALA C 1 63 ? -34.043 2.755 -113.714 1.00 42.42 429 ALA C O 1
ATOM 1930 N N . SER C 1 64 ? -33.114 4.681 -112.995 1.00 49.58 430 SER C N 1
ATOM 1931 C CA . SER C 1 64 ? -33.731 4.617 -111.674 1.00 48.18 430 SER C CA 1
ATOM 1932 C C . SER C 1 64 ? -33.754 5.960 -110.954 1.00 41.72 430 SER C C 1
ATOM 1933 O O . SER C 1 64 ? -32.874 6.801 -111.145 1.00 39.48 430 SER C O 1
ATOM 1936 N N . THR C 1 65 ? -34.779 6.149 -110.133 1.00 34.95 431 THR C N 1
ATOM 1937 C CA . THR C 1 65 ? -34.822 7.259 -109.193 1.00 36.59 431 THR C CA 1
ATOM 1938 C C . THR C 1 65 ? -35.765 6.902 -108.056 1.00 33.20 431 THR C C 1
ATOM 1939 O O . THR C 1 65 ? -36.672 6.084 -108.227 1.00 30.43 431 THR C O 1
ATOM 1943 N N . GLU C 1 66 ? -35.552 7.507 -106.893 1.00 26.61 432 GLU C N 1
ATOM 1944 C CA . GLU C 1 66 ? -36.450 7.291 -105.768 1.00 31.31 432 GLU C CA 1
ATOM 1945 C C . GLU C 1 66 ? -37.257 8.555 -105.532 1.00 24.73 432 GLU C C 1
ATOM 1946 O O . GLU C 1 66 ? -36.719 9.664 -105.560 1.00 18.63 432 GLU C O 1
ATOM 1952 N N . LEU C 1 67 ? -38.553 8.380 -105.301 1.00 19.93 433 LEU C N 1
ATOM 1953 C CA . LEU C 1 67 ? -39.428 9.491 -104.970 1.00 16.09 433 LEU C CA 1
ATOM 1954 C C . LEU C 1 67 ? -39.557 9.604 -103.456 1.00 36.91 433 LEU C C 1
ATOM 1955 O O . LEU C 1 67 ? -39.601 8.594 -102.756 1.00 43.37 433 LEU C O 1
ATOM 1960 N N . HIS C 1 68 ? -39.618 10.833 -102.954 1.00 41.32 434 HIS C N 1
ATOM 1961 C CA . HIS C 1 68 ? -39.665 11.063 -101.516 1.00 28.24 434 HIS C CA 1
ATOM 1962 C C . HIS C 1 68 ? -40.826 11.967 -101.108 1.00 27.56 434 HIS C C 1
ATOM 1963 O O . HIS C 1 68 ? -41.539 12.509 -101.954 1.00 36.58 434 HIS C O 1
ATOM 1970 N N . ASN C 1 69 ? -40.994 12.123 -99.798 1.00 23.09 435 ASN C N 1
ATOM 1971 C CA . ASN C 1 69 ? -41.958 13.055 -99.214 1.00 25.54 435 ASN C CA 1
ATOM 1972 C C . ASN C 1 69 ? -43.421 12.800 -99.587 1.00 16.40 435 ASN C C 1
ATOM 1973 O O . ASN C 1 69 ? -44.192 13.748 -99.759 1.00 10.79 435 ASN C O 1
ATOM 1978 N N . LEU C 1 70 ? -43.798 11.526 -99.694 1.00 39.52 436 LEU C N 1
ATOM 1979 C CA . LEU C 1 70 ? -45.178 11.138 -100.012 1.00 46.70 436 LEU C CA 1
ATOM 1980 C C . LEU C 1 70 ? -46.072 10.983 -98.775 1.00 49.60 436 LEU C C 1
ATOM 1981 O O . LEU C 1 70 ? -45.618 10.569 -97.704 1.00 34.20 436 LEU C O 1
ATOM 1986 N N . ALA C 1 71 ? -47.358 11.273 -98.960 1.00 61.39 437 ALA C N 1
ATOM 1987 C CA . ALA C 1 71 ? -48.374 11.135 -97.916 1.00 70.64 437 ALA C CA 1
ATOM 1988 C C . ALA C 1 71 ? -48.750 9.684 -97.603 1.00 91.24 437 ALA C C 1
ATOM 1989 O O . ALA C 1 71 ? -48.758 8.822 -98.482 1.00 88.90 437 ALA C O 1
ATOM 1991 N N . SER C 1 72 ? -49.057 9.431 -96.334 1.00 125.15 438 SER C N 1
ATOM 1992 C CA . SER C 1 72 ? -49.401 8.097 -95.851 1.00 130.26 438 SER C CA 1
ATOM 1993 C C . SER C 1 72 ? -50.790 7.660 -96.307 1.00 126.94 438 SER C C 1
ATOM 1994 O O . SER C 1 72 ? -51.623 8.490 -96.673 1.00 130.38 438 SER C O 1
ATOM 1997 N N . ARG C 1 73 ? -51.019 6.348 -96.279 1.00 114.50 439 ARG C N 1
ATOM 1998 C CA . ARG C 1 73 ? -52.293 5.742 -96.667 1.00 105.88 439 ARG C CA 1
ATOM 1999 C C . ARG C 1 73 ? -52.727 6.166 -98.067 1.00 101.42 439 ARG C C 1
ATOM 2000 O O . ARG C 1 73 ? -53.920 6.326 -98.326 1.00 102.81 439 ARG C O 1
ATOM 2008 N N . THR C 1 74 ? -51.767 6.347 -98.970 1.00 100.57 440 THR C N 1
ATOM 2009 C CA . THR C 1 74 ? -52.083 6.922 -100.274 1.00 100.38 440 THR C CA 1
ATOM 2010 C C . THR C 1 74 ? -51.529 6.137 -101.464 1.00 96.24 440 THR C C 1
ATOM 2011 O O . THR C 1 74 ? -50.374 5.710 -101.457 1.00 97.47 440 THR C O 1
ATOM 2015 N N . GLU C 1 75 ? -52.367 5.943 -102.478 1.00 90.31 441 GLU C N 1
ATOM 2016 C CA . GLU C 1 75 ? -51.935 5.336 -103.733 1.00 82.92 441 GLU C CA 1
ATOM 2017 C C . GLU C 1 75 ? -51.558 6.437 -104.721 1.00 68.56 441 GLU C C 1
ATOM 2018 O O . GLU C 1 75 ? -52.309 7.397 -104.906 1.00 49.66 441 GLU C O 1
ATOM 2024 N N . TYR C 1 76 ? -50.397 6.304 -105.349 1.00 72.54 442 TYR C N 1
ATOM 2025 C CA . TYR C 1 76 ? -49.955 7.295 -106.320 1.00 70.25 442 TYR C CA 1
ATOM 2026 C C . TYR C 1 76 ? -49.850 6.734 -107.731 1.00 62.24 442 TYR C C 1
ATOM 2027 O O . TYR C 1 76 ? -49.401 5.608 -107.934 1.00 62.92 442 TYR C O 1
ATOM 2036 N N . LEU C 1 77 ? -50.267 7.537 -108.703 1.00 54.93 443 LEU C N 1
ATOM 2037 C CA . LEU C 1 77 ? -50.005 7.231 -110.099 1.00 45.93 443 LEU C CA 1
ATOM 2038 C C . LEU C 1 77 ? -48.641 7.773 -110.473 1.00 45.48 443 LEU C C 1
ATOM 2039 O O . LEU C 1 77 ? -48.389 8.973 -110.379 1.00 41.63 443 LEU C O 1
ATOM 2044 N N . VAL C 1 78 ? -47.768 6.884 -110.924 1.00 37.47 444 VAL C N 1
ATOM 2045 C CA . VAL C 1 78 ? -46.396 7.265 -111.203 1.00 25.66 444 VAL C CA 1
ATOM 2046 C C . VAL C 1 78 ? -46.067 7.074 -112.674 1.00 26.09 444 VAL C C 1
ATOM 2047 O O . VAL C 1 78 ? -46.187 5.977 -113.207 1.00 20.62 444 VAL C O 1
ATOM 2051 N N . SER C 1 79 ? -45.612 8.141 -113.317 1.00 27.38 445 SER C N 1
ATOM 2052 C CA . SER C 1 79 ? -45.392 8.102 -114.752 1.00 16.15 445 SER C CA 1
ATOM 2053 C C . SER C 1 79 ? -43.951 8.419 -115.127 1.00 15.30 445 SER C C 1
ATOM 2054 O O . SER C 1 79 ? -43.289 9.244 -114.495 1.00 12.53 445 SER C O 1
ATOM 2057 N N . VAL C 1 80 ? -43.478 7.763 -116.178 1.00 9.12 446 VAL C N 1
ATOM 2058 C CA . VAL C 1 80 ? -42.156 8.033 -116.706 1.00 13.46 446 VAL C CA 1
ATOM 2059 C C . VAL C 1 80 ? -42.270 8.458 -118.154 1.00 26.56 446 VAL C C 1
ATOM 2060 O O . VAL C 1 80 ? -42.622 7.661 -119.021 1.00 16.02 446 VAL C O 1
ATOM 2064 N N . PHE C 1 81 ? -41.955 9.724 -118.405 1.00 30.95 447 PHE C N 1
ATOM 2065 C CA . PHE C 1 81 ? -42.028 10.278 -119.743 1.00 15.41 447 PHE C CA 1
ATOM 2066 C C . PHE C 1 81 ? -40.612 10.461 -120.260 1.00 17.47 447 PHE C C 1
ATOM 2067 O O . PHE C 1 81 ? -39.846 11.252 -119.711 1.00 28.82 447 PHE C O 1
ATOM 2075 N N . PRO C 1 82 ? -40.262 9.757 -121.337 1.00 13.82 448 PRO C N 1
ATOM 2076 C CA . PRO C 1 82 ? -38.956 10.020 -121.941 1.00 11.54 448 PRO C CA 1
ATOM 2077 C C . PRO C 1 82 ? -39.026 11.308 -122.757 1.00 6.67 448 PRO C C 1
ATOM 2078 O O . PRO C 1 82 ? -40.053 11.571 -123.376 1.00 13.13 448 PRO C O 1
ATOM 2082 N N . ILE C 1 83 ? -37.972 12.113 -122.730 1.00 14.31 449 ILE C N 1
ATOM 2083 C CA . ILE C 1 83 ? -37.947 13.352 -123.502 1.00 10.02 449 ILE C CA 1
ATOM 2084 C C . ILE C 1 83 ? -36.812 13.333 -124.522 1.00 13.73 449 ILE C C 1
ATOM 2085 O O . ILE C 1 83 ? -35.635 13.379 -124.158 1.00 7.97 449 ILE C O 1
ATOM 2090 N N . TYR C 1 84 ? -37.173 13.262 -125.799 1.00 27.11 450 TYR C N 1
ATOM 2091 C CA . TYR C 1 84 ? -36.181 13.228 -126.865 1.00 22.38 450 TYR C CA 1
ATOM 2092 C C . TYR C 1 84 ? -36.113 14.557 -127.587 1.00 26.67 450 TYR C C 1
ATOM 2093 O O . TYR C 1 84 ? -36.803 15.505 -127.230 1.00 24.00 450 TYR C O 1
ATOM 2102 N N . GLU C 1 85 ? -35.308 14.600 -128.640 1.00 23.15 451 GLU C N 1
ATOM 2103 C CA . GLU C 1 85 ? -35.225 15.779 -129.480 1.00 21.95 451 GLU C CA 1
ATOM 2104 C C . GLU C 1 85 ? -36.574 15.953 -130.165 1.00 13.44 451 GLU C C 1
ATOM 2105 O O . GLU C 1 85 ? -37.000 17.066 -130.460 1.00 13.76 451 GLU C O 1
ATOM 2111 N N . GLY C 1 86 ? -37.249 14.829 -130.390 1.00 18.23 452 GLY C N 1
ATOM 2112 C CA . GLY C 1 86 ? -38.544 14.809 -131.042 1.00 8.95 452 GLY C CA 1
ATOM 2113 C C . GLY C 1 86 ? -39.723 15.085 -130.124 1.00 10.42 452 GLY C C 1
ATOM 2114 O O . GLY C 1 86 ? -40.869 15.084 -130.569 1.00 15.71 452 GLY C O 1
ATOM 2115 N N . GLY C 1 87 ? -39.460 15.300 -128.840 1.00 4.15 453 GLY C N 1
ATOM 2116 C CA . GLY C 1 87 ? -40.519 15.692 -127.931 1.00 10.01 453 GLY C CA 1
ATOM 2117 C C . GLY C 1 87 ? -40.634 14.829 -126.693 1.00 20.31 453 GLY C C 1
ATOM 2118 O O . GLY C 1 87 ? -39.680 14.168 -126.286 1.00 22.75 453 GLY C O 1
ATOM 2119 N N . VAL C 1 88 ? -41.826 14.830 -126.108 1.00 15.45 454 VAL C N 1
ATOM 2120 C CA . VAL C 1 88 ? -42.131 14.001 -124.948 1.00 10.16 454 VAL C CA 1
ATOM 2121 C C . VAL C 1 88 ? -42.856 12.725 -125.364 1.00 17.03 454 VAL C C 1
ATOM 2122 O O . VAL C 1 88 ? -43.884 12.775 -126.040 1.00 14.54 454 VAL C O 1
ATOM 2126 N N . GLY C 1 89 ? -42.334 11.584 -124.926 1.00 4.50 455 GLY C N 1
ATOM 2127 C CA . GLY C 1 89 ? -42.913 10.300 -125.271 1.00 5.75 455 GLY C CA 1
ATOM 2128 C C . GLY C 1 89 ? -43.977 9.896 -124.268 1.00 9.54 455 GLY C C 1
ATOM 2129 O O . GLY C 1 89 ? -43.962 10.339 -123.122 1.00 10.38 455 GLY C O 1
ATOM 2130 N N . GLU C 1 90 ? -44.905 9.056 -124.717 1.00 23.15 456 GLU C N 1
ATOM 2131 C CA . GLU C 1 90 ? -45.949 8.482 -123.869 1.00 22.57 456 GLU C CA 1
ATOM 2132 C C . GLU C 1 90 ? -45.417 7.823 -122.600 1.00 10.99 456 GLU C C 1
ATOM 2133 O O . GLU C 1 90 ? -45.952 8.041 -121.519 1.00 20.29 456 GLU C O 1
ATOM 2139 N N . GLY C 1 91 ? -44.360 7.032 -122.738 1.00 14.25 457 GLY C N 1
ATOM 2140 C CA . GLY C 1 91 ? -43.781 6.273 -121.638 1.00 16.25 457 GLY C CA 1
ATOM 2141 C C . GLY C 1 91 ? -44.709 5.366 -120.840 1.00 24.33 457 GLY C C 1
ATOM 2142 O O . GLY C 1 91 ? -45.828 5.084 -121.263 1.00 41.84 457 GLY C O 1
ATOM 2143 N N . LEU C 1 92 ? -44.229 4.904 -119.686 1.00 24.85 458 LEU C N 1
ATOM 2144 C CA . LEU C 1 92 ? -44.981 3.998 -118.811 1.00 24.01 458 LEU C CA 1
ATOM 2145 C C . LEU C 1 92 ? -45.581 4.679 -117.586 1.00 30.91 458 LEU C C 1
ATOM 2146 O O . LEU C 1 92 ? -45.092 5.715 -117.141 1.00 38.64 458 LEU C O 1
ATOM 2151 N N . ARG C 1 93 ? -46.619 4.068 -117.022 1.00 26.22 459 ARG C N 1
ATOM 2152 C CA . ARG C 1 93 ? -47.162 4.515 -115.743 1.00 23.66 459 ARG C CA 1
ATOM 2153 C C . ARG C 1 93 ? -47.760 3.333 -114.996 1.00 23.00 459 ARG C C 1
ATOM 2154 O O . ARG C 1 93 ? -48.089 2.314 -115.595 1.00 17.57 459 ARG C O 1
ATOM 2162 N N . GLY C 1 94 ? -47.897 3.484 -113.684 1.00 28.78 460 GLY C N 1
ATOM 2163 C CA . GLY C 1 94 ? -48.435 2.438 -112.838 1.00 34.56 460 GLY C CA 1
ATOM 2164 C C . GLY C 1 94 ? -48.840 2.961 -111.473 1.00 43.52 460 GLY C C 1
ATOM 2165 O O . GLY C 1 94 ? -48.471 4.070 -111.085 1.00 45.79 460 GLY C O 1
ATOM 2166 N N . LEU C 1 95 ? -49.604 2.154 -110.743 1.00 43.72 461 LEU C N 1
ATOM 2167 C CA . LEU C 1 95 ? -50.089 2.534 -109.420 1.00 32.90 461 LEU C CA 1
ATOM 2168 C C . LEU C 1 95 ? -49.319 1.865 -108.292 1.00 24.64 461 LEU C C 1
ATOM 2169 O O . LEU C 1 95 ? -49.038 0.670 -108.335 1.00 36.43 461 LEU C O 1
ATOM 2174 N N . VAL C 1 96 ? -48.982 2.652 -107.279 1.00 32.67 462 VAL C N 1
ATOM 2175 C CA . VAL C 1 96 ? -48.373 2.121 -106.069 1.00 44.24 462 VAL C CA 1
ATOM 2176 C C . VAL C 1 96 ? -48.994 2.779 -104.837 1.00 52.36 462 VAL C C 1
ATOM 2177 O O . VAL C 1 96 ? -49.205 3.993 -104.804 1.00 47.02 462 VAL C O 1
ATOM 2181 N N . THR C 1 97 ? -49.300 1.967 -103.830 1.00 60.25 463 THR C N 1
ATOM 2182 C CA . THR C 1 97 ? -49.918 2.473 -102.611 1.00 63.81 463 THR C CA 1
ATOM 2183 C C . THR C 1 97 ? -48.877 2.582 -101.503 1.00 48.11 463 THR C C 1
ATOM 2184 O O . THR C 1 97 ? -47.979 1.747 -101.393 1.00 30.52 463 THR C O 1
ATOM 2188 N N . THR C 1 98 ? -48.998 3.631 -100.697 1.00 61.52 464 THR C N 1
ATOM 2189 C CA . THR C 1 98 ? -48.012 3.946 -99.675 1.00 68.69 464 THR C CA 1
ATOM 2190 C C . THR C 1 98 ? -48.513 3.616 -98.270 1.00 70.04 464 THR C C 1
ATOM 2191 O O . THR C 1 98 ? -47.785 3.047 -97.455 1.00 69.76 464 THR C O 1
ATOM 2195 N N . ALA D 1 3 ? -6.126 -21.324 -120.228 1.00 61.57 369 ALA D N 1
ATOM 2196 C CA . ALA D 1 3 ? -7.192 -22.294 -120.452 1.00 62.14 369 ALA D CA 1
ATOM 2197 C C . ALA D 1 3 ? -8.555 -21.609 -120.504 1.00 58.83 369 ALA D C 1
ATOM 2198 O O . ALA D 1 3 ? -9.588 -22.264 -120.651 1.00 59.84 369 ALA D O 1
ATOM 2200 N N . ALA D 1 4 ? -8.540 -20.285 -120.383 1.00 47.39 370 ALA D N 1
ATOM 2201 C CA . ALA D 1 4 ? -9.752 -19.471 -120.330 1.00 32.02 370 ALA D CA 1
ATOM 2202 C C . ALA D 1 4 ? -10.549 -19.456 -121.634 1.00 30.61 370 ALA D C 1
ATOM 2203 O O . ALA D 1 4 ? -10.025 -19.768 -122.700 1.00 39.64 370 ALA D O 1
ATOM 2205 N N . ALA D 1 5 ? -11.819 -19.073 -121.531 1.00 23.80 371 ALA D N 1
ATOM 2206 C CA . ALA D 1 5 ? -12.706 -18.969 -122.687 1.00 29.88 371 ALA D CA 1
ATOM 2207 C C . ALA D 1 5 ? -12.646 -17.557 -123.281 1.00 37.64 371 ALA D C 1
ATOM 2208 O O . ALA D 1 5 ? -12.865 -16.574 -122.572 1.00 38.34 371 ALA D O 1
ATOM 2210 N N . PRO D 1 6 ? -12.335 -17.454 -124.585 1.00 30.37 372 PRO D N 1
ATOM 2211 C CA . PRO D 1 6 ? -12.138 -16.158 -125.255 1.00 24.98 372 PRO D CA 1
ATOM 2212 C C . PRO D 1 6 ? -13.400 -15.303 -125.361 1.00 21.15 372 PRO D C 1
ATOM 2213 O O . PRO D 1 6 ? -14.494 -15.838 -125.515 1.00 28.28 372 PRO D O 1
ATOM 2217 N N . ALA D 1 7 ? -13.239 -13.986 -125.288 1.00 17.39 373 ALA D N 1
ATOM 2218 C CA . ALA D 1 7 ? -14.367 -13.070 -125.433 1.00 18.01 373 ALA D CA 1
ATOM 2219 C C . ALA D 1 7 ? -14.283 -12.275 -126.744 1.00 21.67 373 ALA D C 1
ATOM 2220 O O . ALA D 1 7 ? -13.218 -11.798 -127.136 1.00 30.30 373 ALA D O 1
ATOM 2222 N N . LEU D 1 8 ? -15.425 -12.138 -127.409 1.00 21.78 374 LEU D N 1
ATOM 2223 C CA . LEU D 1 8 ? -15.517 -11.490 -128.714 1.00 12.63 374 LEU D CA 1
ATOM 2224 C C . LEU D 1 8 ? -15.735 -9.979 -128.634 1.00 17.94 374 LEU D C 1
ATOM 2225 O O . LEU D 1 8 ? -16.557 -9.500 -127.853 1.00 21.87 374 LEU D O 1
ATOM 2230 N N . ASP D 1 9 ? -14.967 -9.233 -129.423 1.00 30.62 375 ASP D N 1
ATOM 2231 C CA . ASP D 1 9 ? -15.111 -7.782 -129.489 1.00 18.57 375 ASP D CA 1
ATOM 2232 C C . ASP D 1 9 ? -16.236 -7.345 -130.415 1.00 18.53 375 ASP D C 1
ATOM 2233 O O . ASP D 1 9 ? -16.449 -6.149 -130.601 1.00 30.34 375 ASP D O 1
ATOM 2238 N N . THR D 1 10 ? -16.966 -8.298 -130.988 1.00 12.13 376 THR D N 1
ATOM 2239 C CA . THR D 1 10 ? -18.003 -7.945 -131.960 1.00 18.08 376 THR D CA 1
ATOM 2240 C C . THR D 1 10 ? -19.389 -8.277 -131.444 1.00 20.56 376 THR D C 1
ATOM 2241 O O . THR D 1 10 ? -20.237 -8.789 -132.173 1.00 23.14 376 THR D O 1
ATOM 2245 N N . LEU D 1 11 ? -19.634 -7.897 -130.201 1.00 16.33 377 LEU D N 1
ATOM 2246 C CA . LEU D 1 11 ? -20.901 -8.149 -129.543 1.00 24.28 377 LEU D CA 1
ATOM 2247 C C . LEU D 1 11 ? -21.176 -6.936 -128.679 1.00 27.99 377 LEU D C 1
ATOM 2248 O O . LEU D 1 11 ? -20.242 -6.250 -128.264 1.00 24.26 377 LEU D O 1
ATOM 2253 N N . PRO D 1 12 ? -22.455 -6.666 -128.398 1.00 25.13 378 PRO D N 1
ATOM 2254 C CA . PRO D 1 12 ? -22.779 -5.488 -127.595 1.00 15.37 378 PRO D CA 1
ATOM 2255 C C . PRO D 1 12 ? -22.172 -5.551 -126.202 1.00 18.26 378 PRO D C 1
ATOM 2256 O O . PRO D 1 12 ? -22.132 -6.615 -125.580 1.00 19.45 378 PRO D O 1
ATOM 2260 N N . ALA D 1 13 ? -21.665 -4.416 -125.738 1.00 21.25 379 ALA D N 1
ATOM 2261 C CA . ALA D 1 13 ? -21.091 -4.353 -124.407 1.00 22.26 379 ALA D CA 1
ATOM 2262 C C . ALA D 1 13 ? -21.954 -3.405 -123.601 1.00 28.35 379 ALA D C 1
ATOM 2263 O O . ALA D 1 13 ? -22.520 -2.467 -124.152 1.00 43.80 379 ALA D O 1
ATOM 2265 N N . PRO D 1 14 ? -22.080 -3.659 -122.293 1.00 24.33 380 PRO D N 1
ATOM 2266 C CA . PRO D 1 14 ? -22.776 -2.720 -121.412 1.00 24.30 380 PRO D CA 1
ATOM 2267 C C . PRO D 1 14 ? -21.891 -1.506 -121.139 1.00 18.05 380 PRO D C 1
ATOM 2268 O O . PRO D 1 14 ? -20.700 -1.545 -121.448 1.00 23.44 380 PRO D O 1
ATOM 2272 N N . THR D 1 15 ? -22.452 -0.438 -120.584 1.00 21.43 381 THR D N 1
ATOM 2273 C CA . THR D 1 15 ? -21.660 0.756 -120.307 1.00 8.78 381 THR D CA 1
ATOM 2274 C C . THR D 1 15 ? -21.746 1.195 -118.860 1.00 16.99 381 THR D C 1
ATOM 2275 O O . THR D 1 15 ? -22.622 0.756 -118.117 1.00 23.55 381 THR D O 1
ATOM 2279 N N . SER D 1 16 ? -20.817 2.068 -118.481 1.00 16.82 382 SER D N 1
ATOM 2280 C CA . SER D 1 16 ? -20.843 2.763 -117.202 1.00 23.17 382 SER D CA 1
ATOM 2281 C C . SER D 1 16 ? -20.881 1.816 -116.010 1.00 31.31 382 SER D C 1
ATOM 2282 O O . SER D 1 16 ? -21.876 1.748 -115.288 1.00 30.69 382 SER D O 1
ATOM 2285 N N . LEU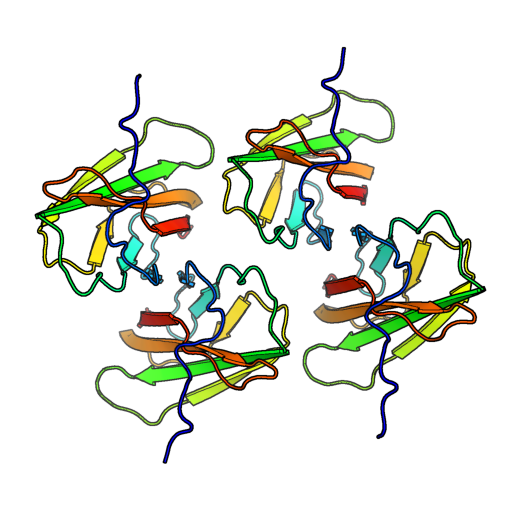 D 1 17 ? -19.793 1.078 -115.818 1.00 26.56 383 LEU D N 1
ATOM 2286 C CA . LEU D 1 17 ? -19.670 0.187 -114.676 1.00 20.60 383 LEU D CA 1
ATOM 2287 C C . LEU D 1 17 ? -19.378 0.976 -113.403 1.00 27.85 383 LEU D C 1
ATOM 2288 O O . LEU D 1 17 ? -18.447 1.779 -113.362 1.00 20.17 383 LEU D O 1
ATOM 2293 N N . VAL D 1 18 ? -20.152 0.715 -112.355 1.00 29.47 384 VAL D N 1
ATOM 2294 C CA . VAL D 1 18 ? -19.977 1.416 -111.093 1.00 32.19 384 VAL D CA 1
ATOM 2295 C C . VAL D 1 18 ? -19.651 0.445 -109.965 1.00 34.89 384 VAL D C 1
ATOM 2296 O O . VAL D 1 18 ? -20.449 -0.430 -109.633 1.00 32.22 384 VAL D O 1
ATOM 2300 N N . LEU D 1 19 ? -18.458 0.595 -109.400 1.00 33.16 385 LEU D N 1
ATOM 2301 C CA . LEU D 1 19 ? -18.013 -0.243 -108.297 1.00 33.92 385 LEU D CA 1
ATOM 2302 C C . LEU D 1 19 ? -18.056 0.580 -107.012 1.00 36.58 385 LEU D C 1
ATOM 2303 O O . LEU D 1 19 ? -17.183 1.415 -106.770 1.00 35.97 385 LEU D O 1
ATOM 2308 N N . SER D 1 20 ? -19.079 0.356 -106.195 1.00 38.29 386 SER D N 1
ATOM 2309 C CA . SER D 1 20 ? -19.290 1.191 -105.017 1.00 35.66 386 SER D CA 1
ATOM 2310 C C . SER D 1 20 ? -19.575 0.416 -103.737 1.00 45.48 386 SER D C 1
ATOM 2311 O O . SER D 1 20 ? -19.440 -0.806 -103.690 1.00 47.33 386 SER D O 1
ATOM 2314 N N . GLN D 1 21 ? -19.982 1.162 -102.713 1.00 40.91 387 GLN D N 1
ATOM 2315 C CA . GLN D 1 21 ? -20.411 0.624 -101.424 1.00 33.47 387 GLN D CA 1
ATOM 2316 C C . GLN D 1 21 ? -19.443 -0.436 -100.898 1.00 30.32 387 GLN D C 1
ATOM 2317 O O . GLN D 1 21 ? -19.835 -1.535 -100.516 1.00 23.96 387 GLN D O 1
ATOM 2323 N N . VAL D 1 22 ? -18.168 -0.066 -100.898 1.00 43.40 388 VAL D N 1
ATOM 2324 C CA . VAL D 1 22 ? -17.056 -0.938 -100.536 1.00 43.25 388 VAL D CA 1
ATOM 2325 C C . VAL D 1 22 ? -16.852 -1.098 -99.028 1.00 43.82 388 VAL D C 1
ATOM 2326 O O . VAL D 1 22 ? -16.726 -0.110 -98.304 1.00 42.59 388 VAL D O 1
ATOM 2330 N N . THR D 1 23 ? -16.814 -2.345 -98.562 1.00 43.51 389 THR D N 1
ATOM 2331 C CA . THR D 1 23 ? -16.537 -2.624 -97.155 1.00 38.35 389 THR D CA 1
ATOM 2332 C C . THR D 1 23 ? -15.218 -3.374 -97.012 1.00 38.97 389 THR D C 1
ATOM 2333 O O . THR D 1 23 ? -14.425 -3.446 -97.953 1.00 42.63 389 THR D O 1
ATOM 2337 N N . SER D 1 24 ? -14.985 -3.921 -95.824 1.00 39.66 390 SER D N 1
ATOM 2338 C CA . SER D 1 24 ? -13.797 -4.725 -95.561 1.00 42.14 390 SER D CA 1
ATOM 2339 C C . SER D 1 24 ? -13.878 -6.059 -96.297 1.00 34.96 390 SER D C 1
ATOM 2340 O O . SER D 1 24 ? -12.860 -6.701 -96.558 1.00 32.40 390 SER D O 1
ATOM 2343 N N . SER D 1 25 ? -15.102 -6.483 -96.599 1.00 33.74 391 SER D N 1
ATOM 2344 C CA . SER D 1 25 ? -15.322 -7.786 -97.214 1.00 40.65 391 SER D CA 1
ATOM 2345 C C . SER D 1 25 ? -16.318 -7.775 -98.383 1.00 44.84 391 SER D C 1
ATOM 2346 O O . SER D 1 25 ? -16.560 -8.819 -98.988 1.00 42.63 391 SER D O 1
ATOM 2349 N N . SER D 1 26 ? -16.890 -6.615 -98.707 1.00 46.14 392 SER D N 1
ATOM 2350 C CA . SER D 1 26 ? -17.945 -6.571 -99.726 1.00 42.43 392 SER D CA 1
ATOM 2351 C C . SER D 1 26 ? -17.940 -5.324 -100.626 1.00 57.32 392 SER D C 1
ATOM 2352 O O . SER D 1 26 ? -17.610 -4.227 -100.176 1.00 69.02 392 SER D O 1
ATOM 2355 N N . ILE D 1 27 ? -18.324 -5.505 -101.895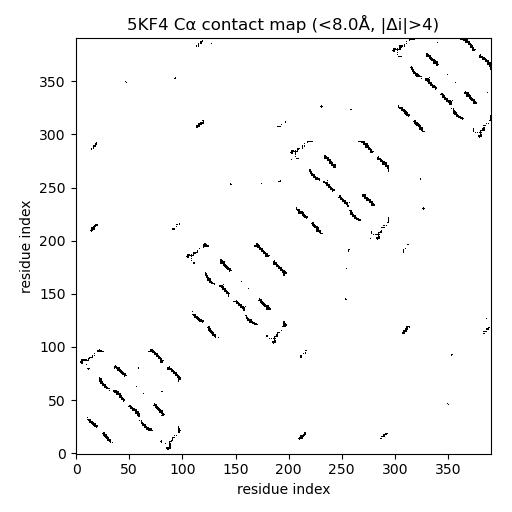 1.00 53.50 393 ILE D N 1
ATOM 2356 C CA . ILE D 1 27 ? -18.561 -4.395 -102.831 1.00 42.66 393 ILE D CA 1
ATOM 2357 C C . ILE D 1 27 ? -19.808 -4.639 -103.697 1.00 28.26 393 ILE D C 1
ATOM 2358 O O . ILE D 1 27 ? -20.202 -5.784 -103.907 1.00 23.90 393 ILE D O 1
ATOM 2363 N N . ARG D 1 28 ? -20.422 -3.567 -104.200 1.00 12.56 394 ARG D N 1
ATOM 2364 C CA . ARG D 1 28 ? -21.538 -3.689 -105.148 1.00 20.62 394 ARG D CA 1
ATOM 2365 C C . ARG D 1 28 ? -21.171 -3.294 -106.595 1.00 39.55 394 ARG D C 1
ATOM 2366 O O . ARG D 1 28 ? -20.364 -2.389 -106.816 1.00 45.77 394 ARG D O 1
ATOM 2374 N N . LEU D 1 29 ? -21.771 -3.988 -107.565 1.00 43.42 395 LEU D N 1
ATOM 2375 C CA . LEU D 1 29 ? -21.542 -3.751 -108.996 1.00 35.09 395 LEU D CA 1
ATOM 2376 C C . LEU D 1 29 ? -22.764 -3.193 -109.727 1.00 30.94 395 LEU D C 1
ATOM 2377 O O . LEU D 1 29 ? -23.882 -3.662 -109.517 1.00 32.20 395 LEU D O 1
ATOM 2382 N N . SER D 1 30 ? -22.546 -2.208 -110.597 1.00 25.02 396 SER D N 1
ATOM 2383 C CA . SER D 1 30 ? -23.635 -1.617 -111.375 1.00 20.64 396 SER D CA 1
ATOM 2384 C C . SER D 1 30 ? -23.238 -1.287 -112.811 1.00 26.13 396 SER D C 1
ATOM 2385 O O . SER D 1 30 ? -22.101 -0.903 -113.068 1.00 27.87 396 SER D O 1
ATOM 2388 N N . TRP D 1 31 ? -24.172 -1.446 -113.746 1.00 18.03 397 TRP D N 1
ATOM 2389 C CA . TRP D 1 31 ? -23.890 -1.143 -115.145 1.00 13.16 397 TRP D CA 1
ATOM 2390 C C . TRP D 1 31 ? -25.139 -0.791 -115.944 1.00 4.64 397 TRP D C 1
ATOM 2391 O O . TRP D 1 31 ? -26.253 -1.123 -115.554 1.00 14.75 397 TRP D O 1
ATOM 2402 N N . THR D 1 32 ? -24.928 -0.120 -117.070 1.00 12.31 398 THR D N 1
ATOM 2403 C CA . THR D 1 32 ? -25.991 0.232 -118.008 1.00 17.20 398 THR D CA 1
ATOM 2404 C C . THR D 1 32 ? -26.048 -0.745 -119.184 1.00 32.89 398 THR D C 1
ATOM 2405 O O . THR D 1 32 ? -25.088 -0.853 -119.945 1.00 37.94 398 THR D O 1
ATOM 2409 N N . PRO D 1 33 ? -27.169 -1.466 -119.330 1.00 39.40 399 PRO D N 1
ATOM 2410 C CA . PRO D 1 33 ? -27.284 -2.492 -120.373 1.00 46.72 399 PRO D CA 1
ATOM 2411 C C . PRO D 1 33 ? -27.205 -1.923 -121.792 1.00 52.79 399 PRO D C 1
ATOM 2412 O O . PRO D 1 33 ? -27.605 -0.786 -122.040 1.00 61.23 399 PRO D O 1
ATOM 2416 N N . ALA D 1 34 ? -26.680 -2.730 -122.708 1.00 48.21 400 ALA D N 1
ATOM 2417 C CA . ALA D 1 34 ? -26.624 -2.404 -124.133 1.00 42.30 400 ALA D CA 1
ATOM 2418 C C . ALA D 1 34 ? -28.015 -2.371 -124.772 1.00 38.63 400 ALA D C 1
ATOM 2419 O O . ALA D 1 34 ? -28.956 -2.950 -124.235 1.00 35.00 400 ALA D O 1
ATOM 2421 N N . PRO D 1 35 ? -28.160 -1.654 -125.901 1.00 51.94 401 PRO D N 1
ATOM 2422 C CA . PRO D 1 35 ? -29.463 -1.589 -126.576 1.00 61.08 401 PRO D CA 1
ATOM 2423 C C . PRO D 1 35 ? -30.047 -2.970 -126.909 1.00 70.38 401 PRO D C 1
ATOM 2424 O O . PRO D 1 35 ? -31.254 -3.162 -126.762 1.00 81.17 401 PRO D O 1
ATOM 2428 N N . ARG D 1 36 ? -29.211 -3.906 -127.354 1.00 65.21 402 ARG D N 1
ATOM 2429 C CA . ARG D 1 36 ? -29.628 -5.302 -127.517 1.00 61.39 402 ARG D CA 1
ATOM 2430 C C . ARG D 1 36 ? -29.292 -6.124 -126.270 1.00 60.75 402 ARG D C 1
ATOM 2431 O O . ARG D 1 36 ? -28.121 -6.342 -125.966 1.00 71.42 402 ARG D O 1
ATOM 2439 N N . HIS D 1 37 ? -30.319 -6.583 -125.560 1.00 47.62 403 HIS D N 1
ATOM 2440 C CA . HIS D 1 37 ? -30.135 -7.288 -124.290 1.00 40.18 403 HIS D CA 1
ATOM 2441 C C . HIS D 1 37 ? -29.650 -8.733 -124.455 1.00 39.22 403 HIS D C 1
ATOM 2442 O O . HIS D 1 37 ? -30.097 -9.442 -125.360 1.00 34.19 403 HIS D O 1
ATOM 2449 N N . PRO D 1 38 ? -28.711 -9.159 -123.586 1.00 40.68 404 PRO D N 1
ATOM 2450 C CA . PRO D 1 38 ? -28.067 -10.483 -123.565 1.00 33.23 404 PRO D CA 1
ATOM 2451 C C . PRO D 1 38 ? -28.845 -11.616 -122.894 1.00 42.70 404 PRO D C 1
ATOM 2452 O O . PRO D 1 38 ? -29.928 -11.404 -122.351 1.00 43.25 404 PRO D O 1
ATOM 2456 N N . LEU D 1 39 ? -28.270 -12.819 -122.955 1.00 39.44 405 LEU D N 1
ATOM 2457 C CA . LEU D 1 39 ? -28.788 -13.999 -122.261 1.00 37.61 405 LEU D CA 1
ATOM 2458 C C . LEU D 1 39 ? -28.382 -14.084 -120.790 1.00 42.92 405 LEU D C 1
ATOM 2459 O O . LEU D 1 39 ? -29.201 -14.411 -119.938 1.00 51.37 405 LEU D O 1
ATOM 2464 N N . LYS D 1 40 ? -27.111 -13.803 -120.504 1.00 41.60 406 LYS D N 1
ATOM 2465 C CA . LYS D 1 40 ? -26.548 -13.964 -119.158 1.00 35.03 406 LYS D CA 1
ATOM 2466 C C . LYS D 1 40 ? -25.431 -12.950 -118.909 1.00 31.96 406 LYS D C 1
ATOM 2467 O O . LYS D 1 40 ? -24.993 -12.262 -119.829 1.00 39.01 406 LYS D O 1
ATOM 2473 N N . TYR D 1 41 ? -24.983 -12.850 -117.660 1.00 30.15 407 TYR D N 1
ATOM 2474 C CA . TYR D 1 41 ? -23.772 -12.099 -117.331 1.00 29.24 407 TYR D CA 1
ATOM 2475 C C . TYR D 1 41 ? -22.789 -12.949 -116.529 1.00 34.45 407 TYR D C 1
ATOM 2476 O O . TYR D 1 41 ? -23.185 -13.651 -115.602 1.00 45.37 407 TYR D O 1
ATOM 2485 N N . LEU D 1 42 ? -21.511 -12.893 -116.895 1.00 35.61 408 LEU D N 1
ATOM 2486 C CA . LEU D 1 42 ? -20.444 -13.522 -116.114 1.00 36.76 408 LEU D CA 1
ATOM 2487 C C . LEU D 1 42 ? -19.665 -12.510 -115.269 1.00 39.32 408 LEU D C 1
ATOM 2488 O O . LEU D 1 42 ? -19.145 -11.532 -115.803 1.00 52.11 408 LEU D O 1
ATOM 2493 N N . ILE D 1 43 ? -19.579 -12.740 -113.958 1.00 34.08 409 ILE D N 1
ATOM 2494 C CA . ILE D 1 43 ? -18.825 -11.836 -113.088 1.00 25.18 409 ILE D CA 1
ATOM 2495 C C . ILE D 1 43 ? -17.552 -12.492 -112.541 1.00 28.93 409 ILE D C 1
ATOM 2496 O O . ILE D 1 43 ? -17.611 -13.556 -111.928 1.00 46.15 409 ILE D O 1
ATOM 2501 N N . VAL D 1 44 ? -16.406 -11.847 -112.765 1.00 20.85 410 VAL D N 1
ATOM 2502 C CA . VAL D 1 44 ? -15.102 -12.401 -112.392 1.00 26.61 410 VAL D CA 1
ATOM 2503 C C . VAL D 1 44 ? -14.244 -11.425 -111.585 1.00 32.71 410 VAL D C 1
ATOM 2504 O O . VAL D 1 44 ? -14.041 -10.292 -112.013 1.00 41.52 410 VAL D O 1
ATOM 2508 N N . TRP D 1 45 ? -13.718 -11.862 -110.439 1.00 35.06 411 TRP D N 1
ATOM 2509 C CA . TRP D 1 45 ? -12.777 -11.031 -109.676 1.00 39.77 411 TRP D CA 1
ATOM 2510 C C . TRP D 1 45 ? -11.545 -11.770 -109.129 1.00 40.62 411 TRP D C 1
ATOM 2511 O O . TRP D 1 45 ? -11.624 -12.930 -108.725 1.00 28.46 411 TRP D O 1
ATOM 2522 N N . ARG D 1 46 ? -10.413 -11.064 -109.130 1.00 58.10 412 ARG D N 1
ATOM 2523 C CA . ARG D 1 46 ? -9.115 -11.588 -108.705 1.00 61.08 412 ARG D CA 1
ATOM 2524 C C . ARG D 1 46 ? -8.370 -10.523 -107.886 1.00 41.92 412 ARG D C 1
ATOM 2525 O O . ARG D 1 46 ? -8.578 -9.331 -108.096 1.00 42.66 412 ARG D O 1
ATOM 2533 N N . ALA D 1 47 ? -7.532 -10.947 -106.940 1.00 43.45 413 ALA D N 1
ATOM 2534 C CA . ALA D 1 47 ? -6.683 -10.020 -106.184 1.00 42.42 413 ALA D CA 1
ATOM 2535 C C . ALA D 1 47 ? -5.600 -9.446 -107.097 1.00 37.08 413 ALA D C 1
ATOM 2536 O O . ALA D 1 47 ? -4.892 -10.195 -107.770 1.00 33.80 413 ALA D O 1
ATOM 2538 N N . SER D 1 48 ? -5.456 -8.123 -107.098 1.00 54.28 414 SER D N 1
ATOM 2539 C CA . SER D 1 48 ? -4.608 -7.446 -108.081 1.00 71.81 414 SER D CA 1
ATOM 2540 C C . SER D 1 48 ? -3.125 -7.794 -108.015 1.00 87.86 414 SER D C 1
ATOM 2541 O O . SER D 1 48 ? -2.424 -7.702 -109.022 1.00 87.63 414 SER D O 1
ATOM 2544 N N . ARG D 1 49 ? -2.637 -8.188 -106.845 1.00 112.71 415 ARG D N 1
ATOM 2545 C CA . ARG D 1 49 ? -1.221 -8.513 -106.723 1.00 119.74 415 ARG D CA 1
ATOM 2546 C C . ARG D 1 49 ? -1.009 -10.027 -106.747 1.00 112.37 415 ARG D C 1
ATOM 2547 O O . ARG D 1 49 ? 0.067 -10.518 -106.409 1.00 113.77 415 ARG D O 1
ATOM 2555 N N . GLY D 1 50 ? -2.046 -10.758 -107.151 1.00 101.20 416 GLY D N 1
ATOM 2556 C CA . GLY D 1 50 ? -1.974 -12.207 -107.228 1.00 89.47 416 GLY D CA 1
ATOM 2557 C C . GLY D 1 50 ? -3.017 -12.979 -106.439 1.00 77.63 416 GLY D C 1
ATOM 2558 O O . GLY D 1 50 ? -3.297 -12.686 -105.275 1.00 77.07 416 GLY D O 1
ATOM 2559 N N . GLY D 1 51 ? -3.602 -13.972 -107.105 1.00 69.12 417 GLY D N 1
ATOM 2560 C CA . GLY D 1 51 ? -4.605 -14.839 -106.512 1.00 64.68 417 GLY D CA 1
ATOM 2561 C C . GLY D 1 51 ? -5.409 -15.611 -107.548 1.00 59.06 417 GLY D C 1
ATOM 2562 O O . GLY D 1 51 ? -5.439 -15.254 -108.727 1.00 53.54 417 GLY D O 1
ATOM 2563 N N . THR D 1 52 ? -6.047 -16.688 -107.099 1.00 57.33 418 THR D N 1
ATOM 2564 C CA . THR D 1 52 ? -6.868 -17.538 -107.958 1.00 54.63 418 THR D CA 1
ATOM 2565 C C . THR D 1 52 ? -8.171 -16.826 -108.315 1.00 58.01 418 THR D C 1
ATOM 2566 O O . THR D 1 52 ? -8.841 -16.293 -107.432 1.00 52.65 418 THR D O 1
ATOM 2570 N N . PRO D 1 53 ? -8.540 -16.819 -109.610 1.00 65.22 419 PRO D N 1
ATOM 2571 C CA . PRO D 1 53 ? -9.777 -16.136 -110.016 1.00 62.21 419 PRO D CA 1
ATOM 2572 C C . PRO D 1 53 ? -11.030 -16.720 -109.364 1.00 55.38 419 PRO D C 1
ATOM 2573 O O . PRO D 1 53 ? -11.146 -17.936 -109.216 1.00 54.07 419 PRO D O 1
ATOM 2577 N N . ARG D 1 54 ? -11.952 -15.840 -108.979 1.00 48.02 420 ARG D N 1
ATOM 2578 C CA . ARG D 1 54 ? -13.212 -16.241 -108.365 1.00 43.76 420 ARG D CA 1
ATOM 2579 C C . ARG D 1 54 ? -14.362 -15.738 -109.242 1.00 29.98 420 ARG D C 1
ATOM 2580 O O . ARG D 1 54 ? -14.265 -14.659 -109.831 1.00 40.96 420 ARG D O 1
ATOM 2588 N N . GLU D 1 55 ? -15.455 -16.494 -109.325 1.00 13.70 421 GLU D N 1
ATOM 2589 C CA . GLU D 1 55 ? -16.511 -16.155 -110.296 1.00 19.12 421 GLU D CA 1
ATOM 2590 C C . GLU D 1 55 ? -17.957 -16.430 -109.894 1.00 29.24 421 GLU D C 1
ATOM 2591 O O . GLU D 1 55 ? -18.222 -17.235 -109.011 1.00 48.37 421 GLU D O 1
ATOM 2597 N N . VAL D 1 56 ? -18.888 -15.735 -110.548 1.00 25.22 422 VAL D N 1
ATOM 2598 C CA . VAL D 1 56 ? -20.323 -16.020 -110.425 1.00 22.11 422 VAL D CA 1
ATOM 2599 C C . VAL D 1 56 ? -21.080 -15.511 -111.669 1.00 26.91 422 VAL D C 1
ATOM 2600 O O . VAL D 1 56 ? -20.732 -14.474 -112.229 1.00 41.06 422 VAL D O 1
ATOM 2604 N N . VAL D 1 57 ? -22.076 -16.269 -112.125 1.00 21.43 423 VAL D N 1
ATOM 2605 C CA . VAL D 1 57 ? -22.925 -15.876 -113.260 1.00 22.47 423 VAL D CA 1
ATOM 2606 C C . VAL D 1 57 ? -24.333 -15.477 -112.840 1.00 35.92 423 VAL D C 1
ATOM 2607 O O . VAL D 1 57 ? -24.937 -16.120 -111.989 1.00 46.28 423 VAL D O 1
ATOM 2611 N N . VAL D 1 58 ? -24.855 -14.417 -113.449 1.00 42.17 424 VAL D N 1
ATOM 2612 C CA . VAL D 1 58 ? -26.182 -13.918 -113.120 1.00 42.06 424 VAL D CA 1
ATOM 2613 C C . VAL D 1 58 ? -27.081 -14.002 -114.354 1.00 44.95 424 VAL D C 1
ATOM 2614 O O . VAL D 1 58 ? -26.626 -14.381 -115.434 1.00 48.62 424 VAL D O 1
ATOM 2618 N N . GLU D 1 59 ? -28.359 -13.675 -114.190 1.00 50.81 425 GLU D N 1
ATOM 2619 C CA . GLU D 1 59 ? -29.328 -13.813 -115.276 1.00 65.23 425 GLU D CA 1
ATOM 2620 C C . GLU D 1 59 ? -29.268 -12.605 -116.210 1.00 65.02 425 GLU D C 1
ATOM 2621 O O . GLU D 1 59 ? -28.709 -11.569 -115.859 1.00 75.24 425 GLU D O 1
ATOM 2627 N N . GLY D 1 60 ? -29.841 -12.754 -117.400 1.00 56.92 426 GLY D N 1
ATOM 2628 C CA . GLY D 1 60 ? -29.732 -11.752 -118.448 1.00 38.33 426 GLY D CA 1
ATOM 2629 C C . GLY D 1 60 ? -30.086 -10.286 -118.265 1.00 48.87 426 GLY D C 1
ATOM 2630 O O . GLY D 1 60 ? -29.312 -9.422 -118.673 1.00 55.08 426 GLY D O 1
ATOM 2631 N N . PRO D 1 61 ? -31.235 -9.975 -117.652 1.00 47.37 427 PRO D N 1
ATOM 2632 C CA . PRO D 1 61 ? -31.535 -8.545 -117.515 1.00 44.22 427 PRO D CA 1
ATOM 2633 C C . PRO D 1 61 ? -30.903 -7.896 -116.282 1.00 41.00 427 PRO D C 1
ATOM 2634 O O . PRO D 1 61 ? -31.304 -6.794 -115.909 1.00 41.37 427 PRO D O 1
ATOM 2638 N N . ALA D 1 62 ? -29.906 -8.549 -115.688 1.00 46.04 428 ALA D N 1
ATOM 2639 C CA . ALA D 1 62 ? -29.306 -8.060 -114.449 1.00 59.42 428 ALA D CA 1
ATOM 2640 C C . ALA D 1 62 ? -28.458 -6.808 -114.651 1.00 58.64 428 ALA D C 1
ATOM 2641 O O . ALA D 1 62 ? -27.749 -6.665 -115.647 1.00 62.40 428 ALA D O 1
ATOM 2643 N N . ALA D 1 63 ? -28.569 -5.890 -113.695 1.00 48.58 429 ALA D N 1
ATOM 2644 C CA . ALA D 1 63 ? -27.804 -4.651 -113.696 1.00 30.39 429 ALA D CA 1
ATOM 2645 C C . ALA D 1 63 ? -27.041 -4.486 -112.385 1.00 37.34 429 ALA D C 1
ATOM 2646 O O . ALA D 1 63 ? -26.395 -3.465 -112.158 1.00 42.82 429 ALA D O 1
ATOM 2648 N N . SER D 1 64 ? -27.100 -5.503 -111.530 1.00 40.65 430 SER D N 1
ATOM 2649 C CA . SER D 1 64 ? -26.482 -5.413 -110.211 1.00 34.06 430 SER D CA 1
ATOM 2650 C C . SER D 1 64 ? -26.170 -6.776 -109.614 1.00 31.06 430 SER D C 1
ATOM 2651 O O . SER D 1 64 ? -26.877 -7.752 -109.863 1.00 26.01 430 SER D O 1
ATOM 2654 N N . THR D 1 65 ? -25.077 -6.826 -108.854 1.00 33.27 431 THR D N 1
ATOM 2655 C CA . THR D 1 65 ? -24.736 -7.959 -108.001 1.00 35.72 431 THR D CA 1
ATOM 2656 C C . THR D 1 65 ? -23.755 -7.517 -106.915 1.00 39.43 431 THR D C 1
ATOM 2657 O O . THR D 1 65 ? -23.021 -6.546 -107.098 1.00 33.49 431 THR D O 1
ATOM 2661 N N . GLU D 1 66 ? -23.757 -8.204 -105.776 1.00 40.76 432 GLU D N 1
ATOM 2662 C CA . GLU D 1 66 ? -22.778 -7.910 -104.735 1.00 37.68 432 GLU D CA 1
ATOM 2663 C C . GLU D 1 66 ? -21.806 -9.076 -104.512 1.00 34.00 432 GLU D C 1
ATOM 2664 O O . GLU D 1 66 ? -22.215 -10.234 -104.454 1.00 34.35 432 GLU D O 1
ATOM 2670 N N . LEU D 1 67 ? -20.521 -8.754 -104.386 1.00 32.28 433 LEU D N 1
ATOM 2671 C CA . LEU D 1 67 ? -19.477 -9.735 -104.079 1.00 31.15 433 LEU D CA 1
ATOM 2672 C C . LEU D 1 67 ? -19.116 -9.790 -102.590 1.00 33.75 433 LEU D C 1
ATOM 2673 O O . LEU D 1 67 ? -19.147 -8.771 -101.897 1.00 32.55 433 LEU D O 1
ATOM 2678 N N . HIS D 1 68 ? -18.780 -10.989 -102.111 1.00 32.61 434 HIS D N 1
ATOM 2679 C CA . HIS D 1 68 ? -18.497 -11.225 -100.694 1.00 32.98 434 HIS D CA 1
ATOM 2680 C C . HIS D 1 68 ? -17.139 -11.892 -100.464 1.00 20.26 434 HIS D C 1
ATOM 2681 O O . HIS D 1 68 ? -16.415 -12.185 -101.414 1.00 24.94 434 HIS D O 1
ATOM 2688 N N . ASN D 1 69 ? -16.797 -12.088 -99.191 1.00 27.55 435 ASN D N 1
ATOM 2689 C CA . ASN D 1 69 ? -15.596 -12.822 -98.779 1.00 32.01 435 ASN D CA 1
ATOM 2690 C C . ASN D 1 69 ? -14.284 -12.240 -99.278 1.00 31.64 435 ASN D C 1
ATOM 2691 O O . ASN D 1 69 ? -13.355 -12.979 -99.599 1.00 27.32 435 ASN D O 1
ATOM 2696 N N . LEU D 1 70 ? -14.201 -10.918 -99.342 1.00 45.42 436 LEU D N 1
ATOM 2697 C CA . LEU D 1 70 ? -12.974 -10.269 -99.782 1.00 40.95 436 LEU D CA 1
ATOM 2698 C C . LEU D 1 70 ? -12.031 -9.982 -98.612 1.00 25.95 436 LEU D C 1
ATOM 2699 O O . LEU D 1 70 ? -12.475 -9.758 -97.487 1.00 19.35 436 LEU D O 1
ATOM 2704 N N . ALA D 1 71 ? -10.729 -10.015 -98.888 1.00 24.88 437 ALA D N 1
ATOM 2705 C CA . ALA D 1 71 ? -9.715 -9.640 -97.911 1.00 32.12 437 ALA D CA 1
ATOM 2706 C C . ALA D 1 71 ? -9.691 -8.119 -97.757 1.00 40.84 437 ALA D C 1
ATOM 2707 O O . ALA D 1 71 ? -9.884 -7.386 -98.730 1.00 43.94 437 ALA D O 1
ATOM 2709 N N . SER D 1 72 ? -9.448 -7.641 -96.542 1.00 40.26 438 SER D N 1
ATOM 2710 C CA . SER D 1 72 ? -9.480 -6.205 -96.285 1.00 40.82 438 SER D CA 1
ATOM 2711 C C . SER D 1 72 ? -8.267 -5.467 -96.854 1.00 43.81 438 SER D C 1
ATOM 2712 O O . SER D 1 72 ? -7.199 -6.050 -97.036 1.00 42.75 438 SER D O 1
ATOM 2715 N N . ARG D 1 73 ? -8.452 -4.173 -97.113 1.00 52.07 439 ARG D N 1
ATOM 2716 C CA . ARG D 1 73 ? -7.406 -3.293 -97.641 1.00 60.85 439 ARG D CA 1
ATOM 2717 C C . ARG D 1 73 ? -6.729 -3.850 -98.897 1.00 56.92 439 ARG D C 1
ATOM 2718 O O . ARG D 1 73 ? -5.529 -3.664 -99.100 1.00 52.92 439 ARG D O 1
ATOM 2726 N N . THR D 1 74 ? -7.505 -4.511 -99.748 1.00 56.05 440 THR D N 1
ATOM 2727 C CA . THR D 1 74 ? -6.946 -5.228 -100.889 1.00 53.40 440 THR D CA 1
ATOM 2728 C C . THR D 1 74 ? -7.643 -4.792 -102.172 1.00 57.13 440 THR D C 1
ATOM 2729 O O . THR D 1 74 ? -8.864 -4.639 -102.206 1.00 65.90 440 THR D O 1
ATOM 2733 N N . GLU D 1 75 ? -6.861 -4.602 -103.228 1.00 50.86 441 GLU D N 1
ATOM 2734 C CA . GLU D 1 75 ? -7.410 -4.194 -104.512 1.00 44.12 441 GLU D CA 1
ATOM 2735 C C . GLU D 1 75 ? -7.806 -5.395 -105.352 1.00 47.63 441 GLU D C 1
ATOM 2736 O O . GLU D 1 75 ? -7.011 -6.312 -105.562 1.00 49.79 441 GLU D O 1
ATOM 2742 N N . TYR D 1 76 ? -9.045 -5.380 -105.830 1.00 48.45 442 TYR D N 1
ATOM 2743 C CA . TYR D 1 76 ? -9.539 -6.448 -106.681 1.00 48.72 442 TYR D CA 1
ATOM 2744 C C . TYR D 1 76 ? -9.923 -5.920 -108.058 1.00 54.89 442 TYR D C 1
ATOM 2745 O O . TYR D 1 76 ? -10.522 -4.851 -108.183 1.00 61.28 442 TYR D O 1
ATOM 2754 N N . LEU D 1 77 ? -9.564 -6.673 -109.091 1.00 51.28 443 LEU D N 1
ATOM 2755 C CA . LEU D 1 77 ? -10.041 -6.408 -110.439 1.00 50.08 443 LEU D CA 1
ATOM 2756 C C . LEU D 1 77 ? -11.341 -7.182 -110.647 1.00 42.65 443 LEU D C 1
ATOM 2757 O O . LEU D 1 77 ? -11.384 -8.392 -110.464 1.00 40.77 443 LEU D O 1
ATOM 2762 N N . VAL D 1 78 ? -12.398 -6.470 -111.021 1.00 39.59 444 VAL D N 1
ATOM 2763 C CA . VAL D 1 78 ? -13.730 -7.053 -111.152 1.00 37.15 444 VAL D CA 1
ATOM 2764 C C . VAL D 1 78 ? -14.229 -6.923 -112.596 1.00 36.95 444 VAL D C 1
ATOM 2765 O O . VAL D 1 78 ? -14.243 -5.824 -113.144 1.00 43.91 444 VAL D O 1
ATOM 2769 N N . SER D 1 79 ? -14.653 -8.028 -113.205 1.00 34.75 445 SER D N 1
ATOM 2770 C CA . SER D 1 79 ? -15.021 -8.018 -114.624 1.00 34.43 445 SER D CA 1
ATOM 2771 C C . SER D 1 79 ? -16.474 -8.426 -114.861 1.00 31.63 445 SER D C 1
ATOM 2772 O O . SER D 1 79 ? -17.033 -9.244 -114.135 1.00 27.75 445 SER D O 1
ATOM 2775 N N . VAL D 1 80 ? -17.082 -7.835 -115.884 1.00 32.58 446 VAL D N 1
ATOM 2776 C CA . VAL D 1 80 ? -18.449 -8.162 -116.270 1.00 32.74 446 VAL D CA 1
ATOM 2777 C C . VAL D 1 80 ? -18.519 -8.609 -117.728 1.00 33.98 446 VAL D C 1
ATOM 2778 O O . VAL D 1 80 ? -18.292 -7.812 -118.6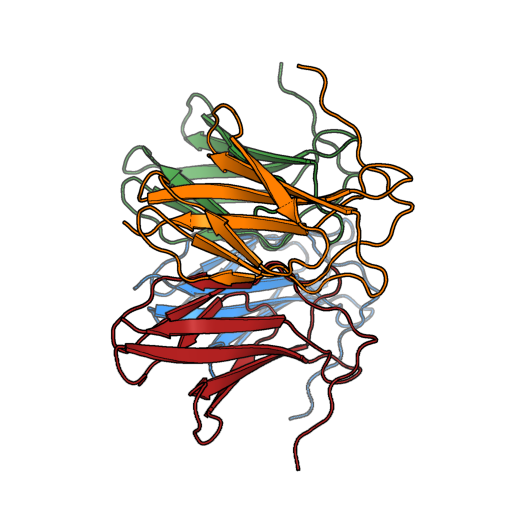31 1.00 24.32 446 VAL D O 1
ATOM 2782 N N . PHE D 1 81 ? -18.839 -9.879 -117.959 1.00 28.19 447 PHE D N 1
ATOM 2783 C CA . PHE D 1 81 ? -18.919 -10.391 -119.322 1.00 17.58 447 PHE D CA 1
ATOM 2784 C C . PHE D 1 81 ? -20.362 -10.643 -119.732 1.00 16.17 447 PHE D C 1
ATOM 2785 O O . PHE D 1 81 ? -21.061 -11.433 -119.102 1.00 33.25 447 PHE D O 1
ATOM 2793 N N . PRO D 1 82 ? -20.818 -9.971 -120.795 1.00 19.36 448 PRO D N 1
ATOM 2794 C CA . PRO D 1 82 ? -22.149 -10.302 -121.302 1.00 20.32 448 PRO D CA 1
ATOM 2795 C C . PRO D 1 82 ? -22.096 -11.598 -122.107 1.00 33.57 448 PRO D C 1
ATOM 2796 O O . PRO D 1 82 ? -21.120 -11.837 -122.818 1.00 32.33 448 PRO D O 1
ATOM 2800 N N . ILE D 1 83 ? -23.120 -12.432 -121.969 1.00 39.09 449 ILE D N 1
ATOM 2801 C CA . ILE D 1 83 ? -23.189 -13.701 -122.685 1.00 22.71 449 ILE D CA 1
ATOM 2802 C C . ILE D 1 83 ? -24.409 -13.728 -123.595 1.00 22.23 449 ILE D C 1
ATOM 2803 O O . ILE D 1 83 ? -25.544 -13.754 -123.129 1.00 20.76 449 ILE D O 1
ATOM 2808 N N . TYR D 1 84 ? -24.157 -13.695 -124.900 1.00 30.69 450 TYR D N 1
ATOM 2809 C CA . TYR D 1 84 ? -25.211 -13.697 -125.912 1.00 30.19 450 TYR D CA 1
ATOM 2810 C C . TYR D 1 84 ? -25.336 -15.019 -126.659 1.00 25.86 450 TYR D C 1
ATOM 2811 O O . TYR D 1 84 ? -24.659 -15.994 -126.352 1.00 19.57 450 TYR D O 1
ATOM 2820 N N . GLU D 1 85 ? -26.201 -15.019 -127.668 1.00 27.44 451 GLU D N 1
ATOM 2821 C CA . GLU D 1 85 ? -26.340 -16.149 -128.574 1.00 29.08 451 GLU D CA 1
ATOM 2822 C C . GLU D 1 85 ? -25.061 -16.323 -129.383 1.00 30.32 451 GLU D C 1
ATOM 2823 O O . GLU D 1 85 ? -24.689 -17.437 -129.753 1.00 37.79 451 GLU D O 1
ATOM 2829 N N . GLY D 1 86 ? -24.388 -15.208 -129.643 1.00 26.67 452 GLY D N 1
ATOM 2830 C CA . GLY D 1 86 ? -23.154 -15.217 -130.403 1.00 21.14 452 GLY D CA 1
ATOM 2831 C C . GLY D 1 86 ? -21.936 -15.507 -129.550 1.00 8.89 452 GLY D C 1
ATOM 2832 O O . GLY D 1 86 ? -20.818 -15.569 -130.057 1.00 18.34 452 GLY D O 1
ATOM 2833 N N . GLY D 1 87 ? -22.143 -15.672 -128.249 1.00 9.48 453 GLY D N 1
ATOM 2834 C CA . GLY D 1 87 ? -21.051 -16.050 -127.376 1.00 7.96 453 GLY D CA 1
ATOM 2835 C C . GLY D 1 87 ? -20.893 -15.086 -126.222 1.00 16.79 453 GLY D C 1
ATOM 2836 O O . GLY D 1 87 ? -21.840 -14.411 -125.816 1.00 20.09 453 GLY D O 1
ATOM 2837 N N . VAL D 1 88 ? -19.680 -15.022 -125.690 1.00 14.84 454 VAL D N 1
ATOM 2838 C CA . VAL D 1 88 ? -19.373 -14.055 -124.656 1.00 16.06 454 VAL D CA 1
ATOM 2839 C C . VAL D 1 88 ? -18.699 -12.844 -125.285 1.00 20.55 454 VAL D C 1
ATOM 2840 O O . VAL D 1 88 ? -17.714 -12.971 -126.013 1.00 16.96 454 VAL D O 1
ATOM 2844 N N . GLY D 1 89 ? -19.254 -11.667 -125.022 1.00 19.07 455 GLY D N 1
ATOM 2845 C CA . GLY D 1 89 ? -18.697 -10.442 -125.556 1.00 13.35 455 GLY D CA 1
ATOM 2846 C C . GLY D 1 89 ? -17.733 -9.876 -124.540 1.00 19.54 455 GLY D C 1
ATOM 2847 O O . GLY D 1 89 ? -17.867 -10.147 -123.345 1.00 18.61 455 GLY D O 1
ATOM 2848 N N . GLU D 1 90 ? -16.739 -9.126 -125.006 1.00 25.07 456 GLU D N 1
ATOM 2849 C CA . GLU D 1 90 ? -15.876 -8.400 -124.086 1.00 21.01 456 GLU D CA 1
ATOM 2850 C C . GLU D 1 90 ? -16.745 -7.506 -123.222 1.00 19.36 456 GLU D C 1
ATOM 2851 O O . GLU D 1 90 ? -17.784 -7.019 -123.662 1.00 19.78 456 GLU D O 1
ATOM 2857 N N . GLY D 1 91 ? -16.336 -7.300 -121.985 1.00 21.62 457 GLY D N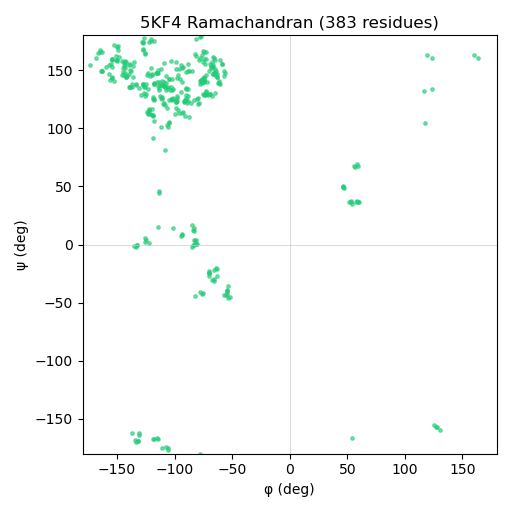 1
ATOM 2858 C CA . GLY D 1 91 ? -17.139 -6.511 -121.085 1.00 32.48 457 GLY D CA 1
ATOM 2859 C C . GLY D 1 91 ? -16.274 -5.475 -120.419 1.00 33.32 457 GLY D C 1
ATOM 2860 O O . GLY D 1 91 ? -15.162 -5.205 -120.869 1.00 41.74 457 GLY D O 1
ATOM 2861 N N . LEU D 1 92 ? -16.774 -4.897 -119.339 1.00 25.31 458 LEU D N 1
ATOM 2862 C CA . LEU D 1 92 ? -16.009 -3.887 -118.642 1.00 17.47 458 LEU D CA 1
ATOM 2863 C C . LEU D 1 92 ? -15.327 -4.513 -117.454 1.00 11.57 458 LEU D C 1
ATOM 2864 O O . LEU D 1 92 ? -15.778 -5.526 -116.932 1.00 16.65 458 LEU D O 1
ATOM 2869 N N . ARG D 1 93 ? -14.250 -3.887 -117.008 1.00 23.50 459 ARG D N 1
ATOM 2870 C CA . ARG D 1 93 ? -13.607 -4.333 -115.798 1.00 21.87 459 ARG D CA 1
ATOM 2871 C C . ARG D 1 93 ? -12.989 -3.124 -115.119 1.00 21.58 459 ARG D C 1
ATOM 2872 O O . ARG D 1 93 ? -12.792 -2.089 -115.745 1.00 9.30 459 ARG D O 1
ATOM 2880 N N . GLY D 1 94 ? -12.699 -3.251 -113.832 1.00 26.95 460 GLY D N 1
ATOM 2881 C CA . GLY D 1 94 ? -12.122 -2.149 -113.096 1.00 30.63 460 GLY D CA 1
ATOM 2882 C C . GLY D 1 94 ? -11.498 -2.573 -111.788 1.00 29.95 460 GLY D C 1
ATOM 2883 O O . GLY D 1 94 ? -11.730 -3.680 -111.292 1.00 27.29 460 GLY D O 1
ATOM 2884 N N . LEU D 1 95 ? -10.703 -1.673 -111.225 1.00 35.16 461 LEU D N 1
ATOM 2885 C CA . LEU D 1 95 ? -10.012 -1.942 -109.978 1.00 39.54 461 LEU D CA 1
ATOM 2886 C C . LEU D 1 95 ? -10.718 -1.254 -108.821 1.00 41.06 461 LEU D C 1
ATOM 2887 O O . LEU D 1 95 ? -11.066 -0.074 -108.899 1.00 38.04 461 LEU D O 1
ATOM 2892 N N . VAL D 1 96 ? -10.931 -2.001 -107.746 1.00 35.55 462 VAL D N 1
ATOM 2893 C CA . VAL D 1 96 ? -11.473 -1.426 -106.527 1.00 37.54 462 VAL D CA 1
ATOM 2894 C C . VAL D 1 96 ? -10.755 -2.009 -105.310 1.00 43.87 462 VAL D C 1
ATOM 2895 O O . VAL D 1 96 ? -10.523 -3.217 -105.228 1.00 39.55 462 VAL D O 1
ATOM 2899 N N . THR D 1 97 ? -10.399 -1.144 -104.367 1.00 39.09 463 THR D N 1
ATOM 2900 C CA . THR D 1 97 ? -9.706 -1.585 -103.166 1.00 42.82 463 THR D CA 1
ATOM 2901 C C . THR D 1 97 ? -10.667 -1.654 -101.991 1.00 47.72 463 THR D C 1
ATOM 2902 O O . THR D 1 97 ? -11.331 -0.671 -101.658 1.00 49.53 463 THR D O 1
ATOM 2906 N N . THR D 1 98 ? -10.744 -2.828 -101.370 1.00 43.47 464 THR D N 1
ATOM 2907 C CA . THR D 1 98 ? -11.646 -3.033 -100.247 1.00 55.99 464 THR D CA 1
ATOM 2908 C C . THR D 1 98 ? -11.184 -2.236 -99.033 1.00 51.32 464 THR D C 1
ATOM 2909 O O . THR D 1 98 ? -9.994 -1.975 -98.874 1.00 58.73 464 THR D O 1
ATOM 2913 N N . ALA D 1 99 ? -12.131 -1.851 -98.183 1.00 34.68 465 ALA D N 1
ATOM 2914 C CA . ALA D 1 99 ? -11.821 -1.109 -96.964 1.00 43.71 465 ALA D CA 1
ATOM 2915 C C . ALA D 1 99 ? -10.864 -1.882 -96.057 1.00 49.01 465 ALA D C 1
ATOM 2916 O O . ALA D 1 99 ? -10.771 -3.107 -96.132 1.00 44.59 465 ALA D O 1
#

Foldseek 3Di:
DDDDDAAQDDFEWADWDWAPFAQWKIKIFTHGDPDFAQKKKKWKDFPVDDDIDIDIGGRVDGIDMGGRHHGQTKMWMWIWGHHPVGIHHYDIDIDHGHD/DDDDDADAPDFEWADWDWDPFAQWKIKIFTHAGPDWAQKKKKWKDFPVDDDIDIDIGGGVDGMDMGGRHHGQTKMKIWIWGQHPVGIHHYDIDIDHHHD/DDDDADAPDFEWADWDWDPDDQWKIKTFTHAGPDWAQWKKKWKDWPVDDDIDIDIGGRVDGMDMGGGDHGQTKMKIFIWGQHPVGTHRYDIDIDTD/DDDDAAQPDFEWDDWDWDPFAQWKIKIFTHAGPDWAAKKKKWKDFPVDDDIDIDIGGTVDGMDMGGGDHGQTKMKMAIWGQHPVGIHGYDIDIDTHD

Sequence (391 aa):
PAAAPALDTLPAPTSLVLSQVTSSSIRLSWTPAPRHPLKYLIVWRASRGGTPREVVVEGPAASTELHNLASRTEYLVSVFPIYEGGVGEGLRGLVTTAPPAAAPALDTLPAPTSLVLSQVTSSSIRLSWTPAPRHPLKYLIVWRASRGGTPREVVVEGPAASTELHNLASRTEYLVSVFPIYEGGVGEGLRGLVTTAPAAAPALDTLPAPTSLVLSQVTSSSIRLSWTPAPRHPLKYLIVWRASRGGTPREVVVEGPAASTELHNLASRTEYLVSVFPIYEGGVGEGLRGLVTTAAAPALDTLPAPTSLVLSQVTSSSIRLSWTPAPRHPLKYLIVWRASRGGTPREVVVEGPAASTELHNLASRTEYLVSVFPIYEGGVGEGLRGLVTTA

Solvent-accessible surface area: 20810 Å² total; per-residue (Å²): 200,98,99,84,114,28,85,115,106,46,51,35,1,76,24,0,10,0,6,65,20,61,52,51,9,1,73,0,32,12,70,41,13,139,151,94,9,112,85,0,34,0,22,22,93,27,14,236,62,29,120,61,136,105,60,81,15,91,0,100,23,54,46,26,57,4,98,125,12,58,36,178,29,62,18,27,1,12,0,42,0,48,16,148,51,29,33,0,78,25,25,134,4,34,3,71,4,37,134,196,95,102,82,110,44,80,125,110,37,42,47,2,73,30,2,7,0,5,62,12,61,45,48,17,1,76,0,33,11,72,30,6,144,138,87,7,102,76,1,36,0,18,26,92,27,14,234,45,52,114,47,146,103,62,81,27,106,4,103,23,43,38,19,58,4,106,150,12,53,51,171,30,57,11,12,0,8,1,52,0,42,10,157,45,25,35,0,114,24,31,107,1,35,4,75,3,30,136,159,102,84,116,41,78,112,121,32,41,50,2,56,6,0,14,0,12,122,52,71,72,53,10,0,72,0,21,10,37,11,4,86,132,72,7,89,84,1,33,0,22,25,118,24,62,227,58,46,99,50,130,101,54,72,20,19,2,24,3,36,39,28,78,4,100,146,15,58,53,217,19,52,18,56,0,13,0,48,0,41,8,154,46,25,36,1,107,15,7,157,9,70,2,80,34,163,101,86,114,37,84,116,119,38,33,46,2,64,11,0,16,0,9,116,39,65,50,49,14,0,73,0,28,10,25,20,5,83,142,77,13,94,72,2,38,0,25,25,123,21,54,248,53,43,108,61,132,106,68,80,33,56,6,45,6,36,52,27,89,3,104,130,12,55,60,187,39,58,17,48,0,13,1,52,0,48,10,165,47,28,30,0,97,18,7,153,10,78,0,62,2,45

Nearest PDB structures (foldseek):
  5kf4-assembly3_C  TM=9.961E-01  e=7.088E-17  Homo sapiens
  1qr4-assembly2_B  TM=9.488E-01  e=4.974E-07  Gallus gallus
  6mfa-assembly1_A  TM=9.320E-01  e=1.317E-05  Homo sapiens
  2n1k-assembly1_A  TM=8.512E-01  e=1.825E-06  Homo sapiens
  6sm5-assembly1_B  TM=8.512E-01  e=9.148E-06  synthetic construct

GO terms:
  GO:0005515 protein binding (F, IPI)
  GO:0005576 extracellular region (C, TAS)
  GO:0005788 endoplasmic reticulum lumen (C, TAS)
  GO:0031012 extracellular matrix (C, TAS)
  GO:1990319 collagen type XX trimer (C, TAS)

Secondary structure (DSSP, 8-state):
--PPP-BSSS---EEEEEE---SS-EEEEEE--SS--SEEEEEEEETTS---EEEEEETT--EEEE-SPPTT-EEEEEEEEEETTEEBP-EEEEEEPP-/--PPP-BSSS---EEEEEES--SS-EEEEEE--SS--SEEEEEEEETTS---EEEEEETT--EEEE-SPPTT-EEEEEEEEEETTEEBP-EEEEEE---/-PPP-BTTS---EEEEEE---SS-EEEEEE--SS--SEEEEEEEETTS---EEEEEETT--EEEE-SPPTT-EEEEEEEEEETTEEB--EEEEEE-/-PPP-BSSS---EEEEEE---SS-EEEEEEPPSS--SEEEEEEEETTS---EEEEEETT--EEEE--PPTT-EEEEEEEEEETTEEBP-EEEEEE--

InterPro domains:
  IPR002035 von Willebrand factor, type A [PF00092] (179-346)
  IPR002035 von Willebrand factor, type A [PS50234] (179-354)
  IPR002035 von Willebrand factor, type A [SM00327] (177-356)
  IPR003961 Fibronectin type III [PF00041] (379-455)
  IPR003961 Fibronectin type III [PF00041] (469-542)
  IPR003961 Fibronectin type III [PF00041] (559-639)
  IPR003961 Fibronectin type III [PF00041] (649-731)
  IPR003961 Fibronectin type III [PF00041] (742-821)
  IPR003961 Fibronectin type III [PS50853] (28-119)
  IPR003961 Fibronectin type III [PS50853] (379-468)
  IPR003961 Fibronectin type III [PS50853] (469-559)
  IPR003961 Fibronectin type III [PS50853] (560-647)
  IPR003961 Fibronectin type III [PS50853] (649-738)
  IPR003961 Fibronectin type III [PS50853] (743-833)
  IPR003961 Fibronectin type III [SM00060] (26-102)
  IPR003961 Fibronectin type III [SM00060] (377-457)
  IPR003961 Fibronectin type III [SM00060] (466-546)
  IPR003961 Fibronectin type III [SM00060] (557-636)
  IPR003961 Fibronectin type III [SM00060] (647-726)
  IPR003961 Fibronectin type III [SM00060] (741-820)